Protein 1F1M (pdb70)

Radius of gyration: 42.75 Å; Cα contacts (8 Å, |Δi|>4): 1149; chains: 4; bounding box: 62×92×119 Å

Organism: Borreliella burgdorferi (NCBI:txid139)

B-factor: mean 25.23, std 12.48, range [6.66, 61.89]

CATH classification: 1.20.120.240

Sequence (648 aa):
PNLTEISKKITESNAVVLAVKEVETLLTSIDELAKAIGKKIKSDVSLDNEADHNGSLMSGAYLISTLITKKISAIKDSGELKAEIEKAKKCSEEFTAKLKGEHTDLGKEGVTDDNAKKAILKTNNDKTKGADELEKLFESVKNLSKAAKEMLTNSVKELTSPPNLTEISKKITESNAVVLAVKEVETLLTSIDELAKAIGKKIKSDVSLDNEADHNGSLMSGAYLISTLITKKISAIKDSGELKAEIEKAKKCSEEFTAKLKGEHTDLGKEGVTDDNAKKAILKTNNDKTKGADELEKLFESVKNLSKAAKEMLTNSVKELTSPPNLTEISKKITESNAVVLAVKEVETLLTSIDELAKAIGKKIKSDVSLDNEADHNGSLMSGAYLISTLITKKISAIKDSGELKAEIEKAKKCSEEFTAKLKGEHTDLGKEGVTDDNAKKAILKTNNDKTKGADELEKLFESVKNLSKAAKEMLTNSVKELTSPPNLTEISKKITESNAVVLAVKEVETLLTSIDELAKAIGKKIKSDVSLDNEADHNGSLMSGAYLISTLITKKISAIKDSGELKAEIEKAKKCSEEFTAKLKGEHTDLGKEGVTDDNAKKAILKTNNDKTKGADELEKLFESVKNLSKAAKEMLTNSVKELTSP

Structure (mmCIF, N/CA/C/O backbone):
data_1F1M
#
_entry.id   1F1M
#
_cell.length_a   66.323
_cell.length_b   46.252
_cell.length_c   111.784
_cell.angle_alpha   90.00
_cell.angle_beta   99.08
_cell.angle_gamma   90.00
#
_symmetry.space_group_name_H-M   'P 1 21 1'
#
loop_
_entity.id
_entity.type
_entity.pdbx_description
1 polymer 'OUTER SURFACE PROTEIN C'
2 non-polymer 'ZINC ION'
3 water water
#
loop_
_atom_site.group_PDB
_atom_site.id
_atom_site.type_symbol
_atom_site.label_atom_id
_atom_site.label_alt_id
_atom_site.label_comp_id
_atom_site.label_asym_id
_atom_site.label_entity_id
_atom_site.label_seq_id
_atom_site.pdbx_PDB_ins_code
_atom_site.Cartn_x
_atom_site.Cartn_y
_atom_site.Cartn_z
_atom_site.occupancy
_atom_site.B_iso_or_equiv
_atom_site.auth_seq_id
_atom_site.auth_comp_id
_atom_site.auth_asym_id
_atom_site.auth_atom_id
_atom_site.pdbx_PDB_model_num
ATOM 1 N N . PRO A 1 3 ? -1.348 17.918 -26.831 1.00 48.16 40 PRO A N 1
ATOM 2 C CA . PRO A 1 3 ? -0.495 17.900 -25.621 1.00 47.91 40 PRO A CA 1
ATOM 3 C C . PRO A 1 3 ? 0.966 18.177 -25.964 1.00 47.41 40 PRO A C 1
ATOM 4 O O . PRO A 1 3 ? 1.550 17.506 -26.814 1.00 47.41 40 PRO A O 1
ATOM 8 N N . ASN A 1 4 ? 1.553 19.169 -25.301 1.00 47.45 41 ASN A N 1
ATOM 9 C CA . ASN A 1 4 ? 2.945 19.522 -25.548 1.00 47.20 41 ASN A CA 1
ATOM 10 C C . ASN A 1 4 ? 3.865 18.425 -25.030 1.00 47.04 41 ASN A C 1
ATOM 11 O O . ASN A 1 4 ? 4.093 18.308 -23.826 1.00 46.78 41 ASN A O 1
ATOM 16 N N . LEU A 1 5 ? 4.390 17.625 -25.951 1.00 46.15 42 LEU A N 1
ATOM 17 C CA . LEU A 1 5 ? 5.278 16.522 -25.607 1.00 46.31 42 LEU A CA 1
ATOM 18 C C . LEU A 1 5 ? 6.549 16.976 -24.895 1.00 46.13 42 LEU A C 1
ATOM 19 O O . LEU A 1 5 ? 7.152 16.209 -24.145 1.00 44.96 42 LEU A O 1
ATOM 24 N N . THR A 1 6 ? 6.956 18.219 -25.130 1.00 46.44 43 THR A N 1
ATOM 25 C CA . THR A 1 6 ? 8.161 18.754 -24.502 1.00 47.59 43 THR A CA 1
ATOM 26 C C . THR A 1 6 ? 7.969 18.947 -22.999 1.00 47.03 43 THR A C 1
ATOM 27 O O . THR A 1 6 ? 8.803 18.523 -22.199 1.00 47.47 43 THR A O 1
ATOM 31 N N . GLU A 1 7 ? 6.866 19.581 -22.619 1.00 45.84 44 GLU A N 1
ATOM 32 C CA . GLU A 1 7 ? 6.585 19.829 -21.211 1.00 44.56 44 GLU A CA 1
ATOM 33 C C . GLU A 1 7 ? 6.268 18.541 -20.458 1.00 42.22 44 GLU A C 1
ATOM 34 O O . GLU A 1 7 ? 6.639 18.391 -19.294 1.00 42.34 44 GLU A O 1
ATOM 40 N N . ILE A 1 8 ? 5.581 17.615 -21.119 1.00 39.23 45 ILE A N 1
ATOM 41 C CA . ILE A 1 8 ? 5.216 16.354 -20.487 1.00 37.04 45 ILE A CA 1
ATOM 42 C C . ILE A 1 8 ? 6.430 15.453 -20.276 1.00 36.49 45 ILE A C 1
ATOM 43 O O . ILE A 1 8 ? 6.594 14.866 -19.206 1.00 35.44 45 ILE A O 1
ATOM 48 N N . SER A 1 9 ? 7.281 15.344 -21.292 1.00 35.89 46 SER A N 1
ATOM 49 C CA . SER A 1 9 ? 8.470 14.509 -21.173 1.00 36.49 46 SER A CA 1
ATOM 50 C C . SER A 1 9 ? 9.339 15.027 -20.031 1.00 36.46 46 SER A C 1
ATOM 51 O O . SER A 1 9 ? 9.910 14.246 -19.271 1.00 35.76 46 SER A O 1
ATOM 54 N N . LYS A 1 10 ? 9.425 16.348 -19.908 1.00 36.50 47 LYS A N 1
ATOM 55 C CA . LYS A 1 10 ? 10.213 16.974 -18.852 1.00 37.12 47 LYS A CA 1
ATOM 56 C C . LYS A 1 10 ? 9.646 16.626 -17.478 1.00 36.26 47 LYS A C 1
ATOM 57 O O . LYS A 1 10 ? 10.387 16.267 -16.563 1.00 35.18 47 LYS A O 1
ATOM 63 N N . LYS A 1 11 ? 8.329 16.737 -17.335 1.00 34.97 48 LYS A N 1
ATOM 64 C CA . LYS A 1 11 ? 7.686 16.431 -16.065 1.00 35.05 48 LYS A CA 1
ATOM 65 C C . LYS A 1 11 ? 7.838 14.957 -15.706 1.00 33.01 48 LYS A C 1
ATOM 66 O O . LYS A 1 11 ? 8.041 14.614 -14.542 1.00 32.03 48 LYS A O 1
ATOM 72 N N . ILE A 1 12 ? 7.742 14.090 -16.707 1.00 31.23 49 ILE A N 1
ATOM 73 C CA . ILE A 1 12 ? 7.882 12.657 -16.481 1.00 30.24 49 ILE A CA 1
ATOM 74 C C . ILE A 1 12 ? 9.274 12.354 -15.931 1.00 30.48 49 ILE A C 1
ATOM 75 O O . ILE A 1 12 ? 9.419 11.646 -14.931 1.00 30.76 49 ILE A O 1
ATOM 80 N N . THR A 1 13 ? 10.294 12.902 -16.586 1.00 29.80 50 THR A N 1
ATOM 81 C CA . THR A 1 13 ? 11.679 12.707 -16.167 1.00 28.75 50 THR A CA 1
ATOM 82 C C . THR A 1 13 ? 11.884 13.197 -14.738 1.00 28.44 50 THR A C 1
ATOM 83 O O . THR A 1 13 ? 12.468 12.497 -13.910 1.00 27.80 50 THR A O 1
ATOM 87 N N . GLU A 1 14 ? 11.401 14.404 -14.458 1.00 27.04 51 GLU A N 1
ATOM 88 C CA . GLU A 1 14 ? 11.530 14.991 -13.132 1.00 28.03 51 GLU A CA 1
ATOM 89 C C . GLU A 1 14 ? 10.770 14.182 -12.084 1.00 25.26 51 GLU A C 1
ATOM 90 O O . GLU A 1 14 ? 11.306 13.881 -11.018 1.00 25.02 51 GLU A O 1
ATOM 96 N N . SER A 1 15 ? 9.527 13.826 -12.390 1.00 23.72 52 SER A N 1
ATOM 97 C CA . SER A 1 15 ? 8.710 13.058 -11.458 1.00 24.46 52 SER A CA 1
ATOM 98 C C . SER A 1 15 ? 9.310 11.682 -11.168 1.00 24.05 52 SER A C 1
ATOM 99 O O . SER A 1 15 ? 9.276 11.208 -10.031 1.00 23.79 52 SER A O 1
ATOM 102 N N . ASN A 1 16 ? 9.868 11.047 -12.192 1.00 22.29 53 ASN A N 1
ATOM 103 C CA . ASN A 1 16 ? 10.467 9.730 -12.023 1.00 21.92 53 ASN A CA 1
ATOM 104 C C . ASN A 1 16 ? 11.706 9.811 -11.130 1.00 20.06 53 ASN A C 1
ATOM 105 O O . ASN A 1 16 ? 11.989 8.895 -10.357 1.00 21.00 53 ASN A O 1
ATOM 110 N N . ALA A 1 17 ? 12.443 10.909 -11.239 1.00 18.94 54 ALA A N 1
ATOM 111 C CA . ALA A 1 17 ? 13.632 11.106 -10.422 1.00 18.27 54 ALA A CA 1
ATOM 112 C C . ALA A 1 17 ? 13.215 11.226 -8.960 1.00 18.72 54 ALA A C 1
ATOM 113 O O . ALA A 1 17 ? 13.913 10.750 -8.067 1.00 15.87 54 ALA A O 1
ATOM 115 N N . VAL A 1 18 ? 12.076 11.870 -8.722 1.00 17.68 55 VAL A N 1
ATOM 116 C CA . VAL A 1 18 ? 11.562 12.035 -7.369 1.00 17.46 55 VAL A CA 1
ATOM 117 C C . VAL A 1 18 ? 11.133 10.688 -6.794 1.00 15.60 55 VAL A C 1
ATOM 118 O O . VAL A 1 18 ? 11.441 10.366 -5.648 1.00 13.63 55 VAL A O 1
ATOM 122 N N . VAL A 1 19 ? 10.422 9.900 -7.596 1.00 14.13 56 VAL A N 1
ATOM 123 C CA . VAL A 1 19 ? 9.964 8.590 -7.157 1.00 15.12 56 VAL A CA 1
ATOM 124 C C . VAL A 1 19 ? 11.146 7.682 -6.808 1.00 15.59 56 VAL A C 1
ATOM 125 O O . VAL A 1 19 ? 11.076 6.902 -5.857 1.00 14.93 56 VAL A O 1
ATOM 129 N N . LEU A 1 20 ? 12.222 7.782 -7.585 1.00 14.63 57 LEU A N 1
ATOM 130 C CA . LEU A 1 20 ? 13.418 6.975 -7.350 1.00 16.63 57 LEU A CA 1
ATOM 131 C C . LEU A 1 20 ? 14.133 7.419 -6.079 1.00 15.78 57 LEU A C 1
ATOM 132 O O . LEU A 1 20 ? 14.695 6.598 -5.351 1.00 15.93 57 LEU A O 1
ATOM 137 N N . ALA A 1 21 ? 14.105 8.721 -5.817 1.00 13.31 58 ALA A N 1
ATOM 138 C CA . ALA A 1 21 ? 14.742 9.267 -4.629 1.00 14.10 58 ALA A CA 1
ATOM 139 C C . ALA A 1 21 ? 13.986 8.807 -3.385 1.00 12.93 58 ALA A C 1
ATOM 140 O O . ALA A 1 21 ? 14.598 8.465 -2.376 1.00 14.17 58 ALA A O 1
ATOM 142 N N . VAL A 1 22 ? 12.657 8.785 -3.463 1.00 13.69 59 VAL A N 1
ATOM 143 C CA . VAL A 1 22 ? 11.832 8.337 -2.340 1.00 13.85 59 VAL A CA 1
ATOM 144 C C . VAL A 1 22 ? 11.994 6.826 -2.146 1.00 13.80 59 VAL A C 1
ATOM 145 O O . VAL A 1 22 ? 11.923 6.324 -1.022 1.00 15.33 59 VAL A O 1
ATOM 149 N N . LYS A 1 23 ? 12.211 6.105 -3.241 1.00 12.66 60 LYS A N 1
ATOM 150 C CA . LYS A 1 23 ? 12.388 4.656 -3.179 1.00 14.12 60 LYS A CA 1
ATOM 151 C C . LYS A 1 23 ? 13.647 4.298 -2.385 1.00 12.41 60 LYS A C 1
ATOM 152 O O . LYS A 1 23 ? 13.693 3.272 -1.714 1.00 11.34 60 LYS A O 1
ATOM 158 N N . GLU A 1 24 ? 14.672 5.142 -2.477 1.00 12.86 61 GLU A N 1
ATOM 159 C CA . GLU A 1 24 ? 15.917 4.911 -1.752 1.00 12.85 61 GLU A CA 1
ATOM 160 C C . GLU A 1 24 ? 15.641 4.994 -0.266 1.00 12.71 61 GLU A C 1
ATOM 161 O O . GLU A 1 24 ? 16.155 4.198 0.524 1.00 12.00 61 GLU A O 1
ATOM 167 N N . VAL A 1 25 ? 14.837 5.983 0.109 1.00 11.26 62 VAL A N 1
ATOM 168 C CA . VAL A 1 25 ? 14.464 6.175 1.501 1.00 12.28 62 VAL A CA 1
ATOM 169 C C . VAL A 1 25 ? 13.647 4.978 1.969 1.00 10.66 62 VAL A C 1
ATOM 170 O O . VAL A 1 25 ? 13.919 4.405 3.017 1.00 11.17 62 VAL A O 1
ATOM 174 N N . GLU A 1 26 ? 12.649 4.600 1.178 1.00 12.10 63 GLU A N 1
ATOM 175 C CA . GLU A 1 26 ? 11.787 3.476 1.517 1.00 11.96 63 GLU A CA 1
ATOM 176 C C . GLU A 1 26 ? 12.558 2.169 1.683 1.00 11.57 63 GLU A C 1
ATOM 177 O O . GLU A 1 26 ? 12.275 1.374 2.579 1.00 11.88 63 GLU A O 1
ATOM 183 N N . THR A 1 27 ? 13.534 1.951 0.812 1.00 8.57 64 THR A N 1
ATOM 184 C CA . THR A 1 27 ? 14.317 0.731 0.853 1.00 8.40 64 THR A CA 1
ATOM 185 C C . THR A 1 27 ? 15.254 0.717 2.049 1.00 8.88 64 THR A C 1
ATOM 186 O O . THR A 1 27 ? 15.530 -0.344 2.611 1.00 7.54 64 THR A O 1
ATOM 190 N N . LEU A 1 28 ? 15.756 1.887 2.438 1.00 8.94 65 LEU A N 1
ATOM 191 C CA . LEU A 1 28 ? 16.636 1.938 3.602 1.00 10.58 65 LEU A CA 1
ATOM 192 C C . LEU A 1 28 ? 15.852 1.547 4.848 1.00 11.96 65 LEU A C 1
ATOM 193 O O . LEU A 1 28 ? 16.398 0.930 5.759 1.00 11.34 65 LEU A O 1
ATOM 198 N N . LEU A 1 29 ? 14.570 1.908 4.890 1.00 12.89 66 LEU A N 1
ATOM 199 C CA . LEU A 1 29 ? 13.723 1.541 6.022 1.00 13.72 66 LEU A CA 1
ATOM 200 C C . LEU A 1 29 ? 13.542 0.026 6.000 1.00 15.03 66 LEU A C 1
ATOM 201 O O . LEU A 1 29 ? 13.512 -0.630 7.040 1.00 15.44 66 LEU A O 1
ATOM 206 N N . THR A 1 30 ? 13.428 -0.522 4.796 1.00 14.13 67 THR A N 1
ATOM 207 C CA . THR A 1 30 ? 13.270 -1.954 4.616 1.00 13.75 67 THR A CA 1
ATOM 208 C C . THR A 1 30 ? 14.513 -2.690 5.115 1.00 13.71 67 THR A C 1
ATOM 209 O O . THR A 1 30 ? 14.408 -3.777 5.685 1.00 13.21 67 THR A O 1
ATOM 213 N N . SER A 1 31 ? 15.689 -2.100 4.906 1.00 9.79 68 SER A N 1
ATOM 214 C CA . SER A 1 31 ? 16.927 -2.744 5.345 1.00 11.76 68 SER A CA 1
ATOM 215 C C . SER A 1 31 ? 17.010 -2.817 6.868 1.00 11.83 68 SER A C 1
ATOM 216 O O . SER A 1 31 ? 17.597 -3.747 7.417 1.00 9.16 68 SER A O 1
ATOM 219 N N . ILE A 1 32 ? 16.431 -1.832 7.548 1.00 10.86 69 ILE A N 1
ATOM 220 C CA . ILE A 1 32 ? 16.448 -1.825 9.001 1.00 11.98 69 ILE A CA 1
ATOM 221 C C . ILE A 1 32 ? 15.526 -2.935 9.498 1.00 12.00 69 ILE A C 1
ATOM 222 O O . ILE A 1 32 ? 15.832 -3.604 10.484 1.00 11.42 69 ILE A O 1
ATOM 227 N N . ASP A 1 33 ? 14.408 -3.143 8.808 1.00 13.56 70 ASP A N 1
ATOM 228 C CA . ASP A 1 33 ? 13.475 -4.202 9.198 1.00 15.93 70 ASP A CA 1
ATOM 229 C C . ASP A 1 33 ? 14.150 -5.563 9.079 1.00 17.44 70 ASP A C 1
ATOM 230 O O . ASP A 1 33 ? 13.835 -6.495 9.825 1.00 16.16 70 ASP A O 1
ATOM 235 N N . GLU A 1 34 ? 15.074 -5.673 8.131 1.00 17.01 71 GLU A N 1
ATOM 236 C CA . GLU A 1 34 ? 15.799 -6.913 7.917 1.00 18.65 71 GLU A CA 1
ATOM 237 C C . GLU A 1 34 ? 16.815 -7.080 9.046 1.00 18.17 71 GLU A C 1
ATOM 238 O O . GLU A 1 34 ? 17.046 -8.193 9.526 1.00 18.76 71 GLU A O 1
ATOM 244 N N . LEU A 1 35 ? 17.420 -5.970 9.471 1.00 15.81 72 LEU A N 1
ATOM 245 C CA . LEU A 1 35 ? 18.389 -6.005 10.562 1.00 13.09 72 LEU A CA 1
ATOM 246 C C . LEU A 1 35 ? 17.704 -6.508 11.820 1.00 12.28 72 LEU A C 1
ATOM 247 O O . LEU A 1 35 ? 18.266 -7.305 12.568 1.00 11.76 72 LEU A O 1
ATOM 252 N N . ALA A 1 36 ? 16.483 -6.026 12.035 1.00 12.79 73 ALA A N 1
ATOM 253 C CA . ALA A 1 36 ? 15.686 -6.383 13.201 1.00 14.76 73 ALA A CA 1
ATOM 254 C C . ALA A 1 36 ? 15.488 -7.895 13.300 1.00 14.59 73 ALA A C 1
ATOM 255 O O . ALA A 1 36 ? 15.417 -8.444 14.398 1.00 13.72 73 ALA A O 1
ATOM 257 N N . LYS A 1 37 ? 15.396 -8.555 12.151 1.00 14.23 74 LYS A N 1
ATOM 258 C CA . LYS A 1 37 ? 15.221 -10.005 12.103 1.00 15.49 74 LYS A CA 1
ATOM 259 C C . LYS A 1 37 ? 16.512 -10.740 12.459 1.00 13.99 74 LYS A C 1
ATOM 260 O O . LYS A 1 37 ? 16.504 -11.953 12.683 1.00 14.07 74 LYS A O 1
ATOM 266 N N . ALA A 1 38 ? 17.624 -10.008 12.508 1.00 12.43 75 ALA A N 1
ATOM 267 C CA . ALA A 1 38 ? 18.912 -10.611 12.848 1.00 13.21 75 ALA A CA 1
ATOM 268 C C . ALA A 1 38 ? 19.225 -10.486 14.343 1.00 14.22 75 ALA A C 1
ATOM 269 O O . ALA A 1 38 ? 20.246 -10.987 14.817 1.00 14.63 75 ALA A O 1
ATOM 271 N N . ILE A 1 39 ? 18.347 -9.820 15.083 1.00 13.83 76 ILE A N 1
ATOM 272 C CA . ILE A 1 39 ? 18.545 -9.644 16.518 1.00 15.12 76 ILE A CA 1
ATOM 273 C C . ILE A 1 39 ? 18.647 -10.995 17.233 1.00 17.16 76 ILE A C 1
ATOM 274 O O . ILE A 1 39 ? 17.781 -11.857 17.079 1.00 17.45 76 ILE A O 1
ATOM 279 N N . GLY A 1 40 ? 19.724 -11.170 17.996 1.00 18.49 77 GLY A N 1
ATOM 280 C CA . GLY A 1 40 ? 19.948 -12.403 18.730 1.00 18.67 77 GLY A CA 1
ATOM 281 C C . GLY A 1 40 ? 20.288 -13.607 17.872 1.00 21.17 77 GLY A C 1
ATOM 282 O O . GLY A 1 40 ? 20.081 -14.745 18.295 1.00 22.66 77 GLY A O 1
ATOM 283 N N . LYS A 1 41 ? 20.824 -13.370 16.679 1.00 19.89 78 LYS A N 1
ATOM 284 C CA . LYS A 1 41 ? 21.165 -14.460 15.767 1.00 18.86 78 LYS A CA 1
ATOM 285 C C . LYS A 1 41 ? 22.622 -14.441 15.334 1.00 18.39 78 LYS A C 1
ATOM 286 O O . LYS A 1 41 ? 23.320 -13.430 15.469 1.00 19.08 78 LYS A O 1
ATOM 292 N N . LYS A 1 42 ? 23.070 -15.569 14.798 1.00 17.48 79 LYS A N 1
ATOM 293 C CA . LYS A 1 42 ? 24.425 -15.710 14.293 1.00 20.31 79 LYS A CA 1
ATOM 294 C C . LYS A 1 42 ? 24.390 -16.614 13.075 1.00 20.62 79 LYS A C 1
ATOM 295 O O . LYS A 1 42 ? 23.577 -17.529 12.990 1.00 21.02 79 LYS A O 1
ATOM 301 N N . ILE A 1 43 ? 25.272 -16.338 12.128 1.00 20.27 80 ILE A N 1
ATOM 302 C CA . ILE A 1 43 ? 25.341 -17.120 10.911 1.00 24.34 80 ILE A CA 1
ATOM 303 C C . ILE A 1 43 ? 25.917 -18.506 11.144 1.00 27.76 80 ILE A C 1
ATOM 304 O O . ILE A 1 43 ? 27.080 -18.646 11.525 1.00 27.66 80 ILE A O 1
ATOM 309 N N . LYS A 1 44 ? 25.111 -19.533 10.933 1.00 30.76 81 LYS A N 1
ATOM 310 C CA . LYS A 1 44 ? 25.601 -20.879 11.070 1.00 32.38 81 LYS A CA 1
ATOM 311 C C . LYS A 1 44 ? 25.832 -21.305 9.625 1.00 33.74 81 LYS A C 1
ATOM 312 O O . LYS A 1 44 ? 25.753 -20.526 8.708 1.00 32.51 81 LYS A O 1
ATOM 318 N N . SER A 1 45 ? 26.122 -22.577 9.437 1.00 34.92 82 SER A N 1
ATOM 319 C CA . SER A 1 45 ? 26.371 -23.144 8.107 1.00 35.51 82 SER A CA 1
ATOM 320 C C . SER A 1 45 ? 25.053 -23.539 7.427 1.00 36.92 82 SER A C 1
ATOM 321 O O . SER A 1 45 ? 24.969 -24.593 6.802 1.00 37.90 82 SER A O 1
ATOM 324 N N . ASP A 1 46 ? 24.034 -22.680 7.525 1.00 35.52 83 ASP A N 1
ATOM 325 C CA . ASP A 1 46 ? 22.720 -22.976 6.950 1.00 33.19 83 ASP A CA 1
ATOM 326 C C . ASP A 1 46 ? 21.973 -21.741 6.429 1.00 32.22 83 ASP A C 1
ATOM 327 O O . ASP A 1 46 ? 22.395 -20.604 6.670 1.00 31.68 83 ASP A O 1
ATOM 332 N N . VAL A 1 47 ? 20.884 -21.960 5.695 1.00 30.47 84 VAL A N 1
ATOM 333 C CA . VAL A 1 47 ? 20.085 -20.844 5.198 1.00 29.35 84 VAL A CA 1
ATOM 334 C C . VAL A 1 47 ? 19.562 -20.074 6.415 1.00 27.41 84 VAL A C 1
ATOM 335 O O . VAL A 1 47 ? 19.558 -18.839 6.441 1.00 27.36 84 VAL A O 1
ATOM 339 N N . SER A 1 48 ? 19.140 -20.821 7.430 1.00 24.92 85 SER A N 1
ATOM 340 C CA . SER A 1 48 ? 18.617 -20.234 8.658 1.00 25.81 85 SER A CA 1
ATOM 341 C C . SER A 1 48 ? 19.733 -19.827 9.620 1.00 24.46 85 SER A C 1
ATOM 342 O O . SER A 1 48 ? 20.818 -20.406 9.607 1.00 24.96 85 SER A O 1
ATOM 345 N N . LEU A 1 49 ? 19.459 -18.827 10.450 1.00 25.65 86 LEU A N 1
ATOM 346 C CA . LEU A 1 49 ? 20.432 -18.341 11.429 1.00 26.48 86 LEU A CA 1
ATOM 347 C C . LEU A 1 49 ? 20.346 -19.143 12.723 1.00 28.04 86 LEU A C 1
ATOM 348 O O . LEU A 1 49 ? 19.359 -19.825 12.970 1.00 28.71 86 LEU A O 1
ATOM 353 N N . ASP A 1 50 ? 21.383 -19.045 13.547 1.00 29.28 87 ASP A N 1
ATOM 354 C CA . ASP A 1 50 ? 21.435 -19.748 14.826 1.00 29.09 87 ASP A CA 1
ATOM 355 C C . ASP A 1 50 ? 21.188 -18.724 15.931 1.00 27.65 87 ASP A C 1
ATOM 356 O O . ASP A 1 50 ? 21.096 -17.532 15.650 1.00 25.32 87 ASP A O 1
ATOM 361 N N . ASN A 1 51 ? 21.088 -19.175 17.179 1.00 27.08 88 ASN A N 1
ATOM 362 C CA . ASN A 1 51 ? 20.866 -18.254 18.289 1.00 28.32 88 ASN A CA 1
ATOM 363 C C . ASN A 1 51 ? 22.147 -17.815 18.991 1.00 27.94 88 ASN A C 1
ATOM 364 O O . ASN A 1 51 ? 23.086 -18.588 19.159 1.00 28.94 88 ASN A O 1
ATOM 369 N N . GLU A 1 52 ? 22.158 -16.549 19.389 1.00 27.36 89 GLU A N 1
ATOM 370 C CA . GLU A 1 52 ? 23.273 -15.919 20.090 1.00 26.79 89 GLU A CA 1
ATOM 371 C C . GLU A 1 52 ? 22.672 -14.647 20.656 1.00 26.11 89 GLU A C 1
ATOM 372 O O . GLU A 1 52 ? 22.742 -13.589 20.033 1.00 24.71 89 GLU A O 1
ATOM 378 N N . ALA A 1 53 ? 22.079 -14.750 21.840 1.00 23.09 90 ALA A N 1
ATOM 379 C CA . ALA A 1 53 ? 21.410 -13.609 22.445 1.00 23.67 90 ALA A CA 1
ATOM 380 C C . ALA A 1 53 ? 22.254 -12.553 23.149 1.00 21.91 90 ALA A C 1
ATOM 381 O O . ALA A 1 53 ? 23.355 -12.812 23.632 1.00 22.73 90 ALA A O 1
ATOM 383 N N . ASP A 1 54 ? 21.693 -11.349 23.166 1.00 21.23 91 ASP A N 1
ATOM 384 C CA . ASP A 1 54 ? 22.242 -10.180 23.843 1.00 20.54 91 ASP A CA 1
ATOM 385 C C . ASP A 1 54 ? 23.611 -9.628 23.448 1.00 17.78 91 ASP A C 1
ATOM 386 O O . ASP A 1 54 ? 24.358 -9.157 24.302 1.00 14.94 91 ASP A O 1
ATOM 391 N N . HIS A 1 55 ? 23.923 -9.659 22.155 1.00 15.69 92 HIS A N 1
ATOM 392 C CA . HIS A 1 55 ? 25.181 -9.122 21.632 1.00 14.24 92 HIS A CA 1
ATOM 393 C C . HIS A 1 55 ? 24.835 -8.350 20.372 1.00 12.71 92 HIS A C 1
ATOM 394 O O . HIS A 1 55 ? 25.509 -8.471 19.359 1.00 13.20 92 HIS A O 1
ATOM 401 N N . ASN A 1 56 ? 23.787 -7.546 20.468 1.00 12.12 93 ASN A N 1
ATOM 402 C CA . ASN A 1 56 ? 23.280 -6.778 19.333 1.00 12.98 93 ASN A CA 1
ATOM 403 C C . ASN A 1 56 ? 23.826 -5.362 19.160 1.00 13.56 93 ASN A C 1
ATOM 404 O O . ASN A 1 56 ? 23.254 -4.565 18.411 1.00 11.23 93 ASN A O 1
ATOM 409 N N . GLY A 1 57 ? 24.926 -5.049 19.835 1.00 12.82 94 GLY A N 1
ATOM 410 C CA . GLY A 1 57 ? 25.499 -3.719 19.726 1.00 11.72 94 GLY A CA 1
ATOM 411 C C . GLY A 1 57 ? 25.952 -3.305 18.331 1.00 13.05 94 GLY A C 1
ATOM 412 O O . GLY A 1 57 ? 25.600 -2.217 17.863 1.00 14.03 94 GLY A O 1
ATOM 413 N N . SER A 1 58 ? 26.742 -4.147 17.667 1.00 12.94 95 SER A N 1
ATOM 414 C CA . SER A 1 58 ? 27.236 -3.827 16.325 1.00 13.83 95 SER A CA 1
ATOM 415 C C . SER A 1 58 ? 26.082 -3.726 15.332 1.00 14.20 95 SER A C 1
ATOM 416 O O . SER A 1 58 ? 26.101 -2.888 14.430 1.00 13.28 95 SER A O 1
ATOM 419 N N . LEU A 1 59 ? 25.085 -4.591 15.499 1.00 13.43 96 LEU A N 1
ATOM 420 C CA . LEU A 1 59 ? 23.902 -4.580 14.645 1.00 13.10 96 LEU A CA 1
ATOM 421 C C . LEU A 1 59 ? 23.179 -3.238 14.833 1.00 12.20 96 LEU A C 1
ATOM 422 O O . LEU A 1 59 ? 22.781 -2.594 13.862 1.00 12.20 96 LEU A O 1
ATOM 427 N N . MET A 1 60 ? 23.019 -2.820 16.085 1.00 11.96 97 MET A N 1
ATOM 428 C CA . MET A 1 60 ? 22.355 -1.552 16.401 1.00 13.84 97 MET A CA 1
ATOM 429 C C . MET A 1 60 ? 23.131 -0.351 15.863 1.00 10.85 97 MET A C 1
ATOM 430 O O . MET A 1 60 ? 22.543 0.651 15.450 1.00 10.98 97 MET A O 1
ATOM 435 N N . SER A 1 61 ? 24.455 -0.447 15.891 1.00 12.27 98 SER A N 1
ATOM 436 C CA . SER A 1 61 ? 25.303 0.621 15.372 1.00 12.27 98 SER A CA 1
ATOM 437 C C . SER A 1 61 ? 25.044 0.742 13.871 1.00 11.56 98 SER A C 1
ATOM 438 O O . SER A 1 61 ? 25.007 1.843 13.318 1.00 10.49 98 SER A O 1
ATOM 441 N N . GLY A 1 62 ? 24.867 -0.404 13.217 1.00 11.15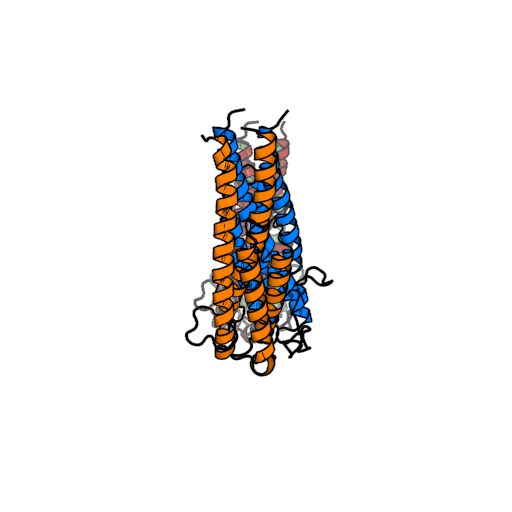 99 GLY A N 1
ATOM 442 C CA . GLY A 1 62 ? 24.589 -0.413 11.790 1.00 9.97 99 GLY A CA 1
ATOM 443 C C . GLY A 1 62 ? 23.263 0.266 11.495 1.00 9.92 99 GLY A C 1
ATOM 444 O O . GLY A 1 62 ? 23.155 1.075 10.571 1.00 10.82 99 GLY A O 1
ATOM 445 N N . ALA A 1 63 ? 22.245 -0.067 12.282 1.00 8.65 100 ALA A N 1
ATOM 446 C CA . ALA A 1 63 ? 20.920 0.522 12.119 1.00 9.39 100 ALA A CA 1
ATOM 447 C C . ALA A 1 63 ? 21.009 2.036 12.320 1.00 10.51 100 ALA A C 1
ATOM 448 O O . ALA A 1 63 ? 20.378 2.819 11.598 1.00 10.00 100 ALA A O 1
ATOM 450 N N . TYR A 1 64 ? 21.787 2.441 13.317 1.00 9.15 101 TYR A N 1
ATOM 451 C CA . TYR A 1 64 ? 21.978 3.858 13.608 1.00 11.30 101 TYR A CA 1
ATOM 452 C C . TYR A 1 64 ? 22.571 4.597 12.404 1.00 10.82 101 TYR A C 1
ATOM 453 O O . TYR A 1 64 ? 22.097 5.674 12.041 1.00 11.21 101 TYR A O 1
ATOM 462 N N . LEU A 1 65 ? 23.608 4.034 11.785 1.00 8.99 102 LEU A N 1
ATOM 463 C CA . LEU A 1 65 ? 24.210 4.696 10.630 1.00 9.53 102 LEU A CA 1
ATOM 464 C C . LEU A 1 65 ? 23.218 4.800 9.475 1.00 9.96 102 LEU A C 1
ATOM 465 O O . LEU A 1 65 ? 23.188 5.802 8.758 1.00 10.00 102 LEU A O 1
ATOM 470 N N . ILE A 1 66 ? 22.398 3.770 9.297 1.00 8.82 103 ILE A N 1
ATOM 471 C CA . ILE A 1 66 ? 21.413 3.799 8.234 1.00 8.12 103 ILE A CA 1
ATOM 472 C C . ILE A 1 66 ? 20.373 4.884 8.523 1.00 8.39 103 ILE A C 1
ATOM 473 O O . ILE A 1 66 ? 19.877 5.530 7.604 1.00 9.06 103 ILE A O 1
ATOM 478 N N . SER A 1 67 ? 20.068 5.107 9.801 1.00 9.97 104 SER A N 1
ATOM 479 C CA . SER A 1 67 ? 19.092 6.127 10.163 1.00 9.54 104 SER A CA 1
ATOM 480 C C . SER A 1 67 ? 19.624 7.512 9.788 1.00 11.20 104 SER A C 1
ATOM 481 O O . SER A 1 67 ? 18.866 8.381 9.362 1.00 9.10 104 SER A O 1
ATOM 484 N N . THR A 1 68 ? 20.929 7.716 9.935 1.00 12.38 105 THR A N 1
ATOM 485 C CA . THR A 1 68 ? 21.505 9.003 9.576 1.00 13.96 105 THR A CA 1
ATOM 48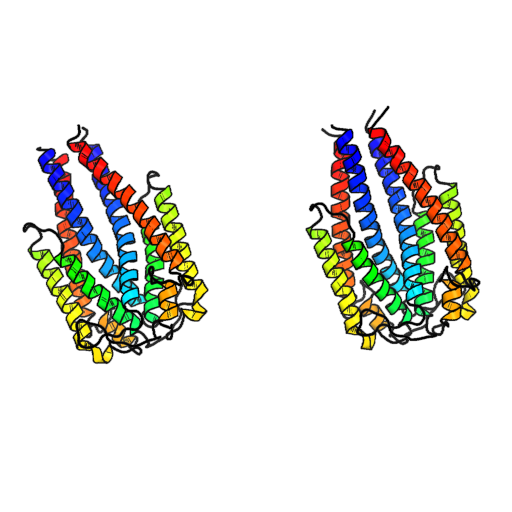6 C C . THR A 1 68 ? 21.513 9.154 8.055 1.00 14.31 105 THR A C 1
ATOM 487 O O . THR A 1 68 ? 21.301 10.249 7.540 1.00 12.29 105 THR A O 1
ATOM 491 N N . LEU A 1 69 ? 21.751 8.055 7.341 1.00 13.62 106 LEU A N 1
ATOM 492 C CA . LEU A 1 69 ? 21.757 8.091 5.883 1.00 12.50 106 LEU A CA 1
ATOM 493 C C . LEU A 1 69 ? 20.352 8.425 5.369 1.00 13.00 106 LEU A C 1
ATOM 494 O O . LEU A 1 69 ? 20.193 9.172 4.406 1.00 12.91 106 LEU A O 1
ATOM 499 N N . ILE A 1 70 ? 19.337 7.871 6.026 1.00 12.65 107 ILE A N 1
ATOM 500 C CA . ILE A 1 70 ? 17.949 8.122 5.650 1.00 14.01 107 ILE A CA 1
ATOM 501 C C . ILE A 1 70 ? 17.609 9.612 5.636 1.00 11.79 107 ILE A C 1
ATOM 502 O O . ILE A 1 70 ? 16.950 10.097 4.708 1.00 12.72 107 ILE A O 1
ATOM 507 N N . THR A 1 71 ? 18.049 10.339 6.660 1.00 11.59 108 THR A N 1
ATOM 508 C CA . THR A 1 71 ? 17.776 11.773 6.742 1.00 10.39 108 THR A CA 1
ATOM 509 C C . THR A 1 71 ? 18.431 12.483 5.562 1.00 12.88 108 THR A C 1
ATOM 510 O O . THR A 1 71 ? 17.832 13.359 4.927 1.00 12.09 108 THR A O 1
ATOM 514 N N . LYS A 1 72 ? 19.668 12.096 5.274 1.00 12.27 109 LYS A N 1
ATOM 515 C CA . LYS A 1 72 ? 20.411 12.677 4.165 1.00 14.72 109 LYS A CA 1
ATOM 516 C C . LYS A 1 72 ? 19.740 12.405 2.823 1.00 15.16 109 LYS A C 1
ATOM 517 O O . LYS A 1 72 ? 19.755 13.258 1.940 1.00 16.88 109 LYS A O 1
ATOM 523 N N . LYS A 1 73 ? 19.161 11.217 2.666 1.00 15.07 110 LYS A N 1
ATOM 524 C CA . LYS A 1 73 ? 18.478 10.870 1.424 1.00 15.64 110 LYS A CA 1
ATOM 525 C C . LYS A 1 73 ? 17.171 11.656 1.279 1.00 17.12 110 LYS A C 1
ATOM 526 O O . LYS A 1 73 ? 16.799 12.054 0.175 1.00 16.56 110 LYS A O 1
ATOM 532 N N . ILE A 1 74 ? 16.476 11.883 2.392 1.00 16.82 111 ILE A N 1
ATOM 533 C CA . ILE A 1 74 ? 15.227 12.639 2.355 1.00 18.52 111 ILE A CA 1
ATOM 534 C C . ILE A 1 74 ? 15.520 14.067 1.902 1.00 20.75 111 ILE A C 1
ATOM 535 O O . ILE A 1 74 ? 14.748 14.661 1.149 1.00 20.97 111 ILE A O 1
ATOM 540 N N . SER A 1 75 ? 16.651 14.604 2.345 1.00 22.96 112 SER A N 1
ATOM 541 C CA . SER A 1 75 ? 17.051 15.959 1.974 1.00 27.53 112 SER A CA 1
ATOM 542 C C . SER A 1 75 ? 17.538 16.021 0.525 1.00 29.82 112 SER A C 1
ATOM 543 O O . SER A 1 75 ? 17.669 17.104 -0.046 1.00 30.08 112 SER A O 1
ATOM 546 N N . ALA A 1 76 ? 17.806 14.858 -0.064 1.00 31.90 113 ALA A N 1
ATOM 547 C CA . ALA A 1 76 ? 18.289 14.793 -1.441 1.00 34.12 113 ALA A CA 1
ATOM 548 C C . ALA A 1 76 ? 17.161 14.839 -2.465 1.00 35.57 113 ALA A C 1
ATOM 549 O O . ALA A 1 76 ? 17.407 15.008 -3.657 1.00 35.36 113 ALA A O 1
ATOM 551 N N . ILE A 1 77 ? 15.926 14.684 -2.001 1.00 37.66 114 ILE A N 1
ATOM 552 C CA . ILE A 1 77 ? 14.772 14.718 -2.893 1.00 39.61 114 ILE A CA 1
ATOM 553 C C . ILE A 1 77 ? 14.579 16.129 -3.448 1.00 40.69 114 ILE A C 1
ATOM 554 O O . ILE A 1 77 ? 14.476 17.090 -2.686 1.00 39.16 114 ILE A O 1
ATOM 559 N N . LYS A 1 78 ? 14.534 16.253 -4.773 1.00 42.37 115 LYS A N 1
ATOM 560 C CA . LYS A 1 78 ? 14.346 17.559 -5.396 1.00 45.13 115 LYS A CA 1
ATOM 561 C C . LYS A 1 78 ? 12.977 18.129 -5.059 1.00 46.75 115 LYS A C 1
ATOM 562 O O . LYS A 1 78 ? 11.946 17.493 -5.290 1.00 46.10 115 LYS A O 1
ATOM 568 N N . ASP A 1 79 ? 12.986 19.342 -4.516 1.00 48.94 116 ASP A N 1
ATOM 569 C CA . ASP A 1 79 ? 11.772 20.033 -4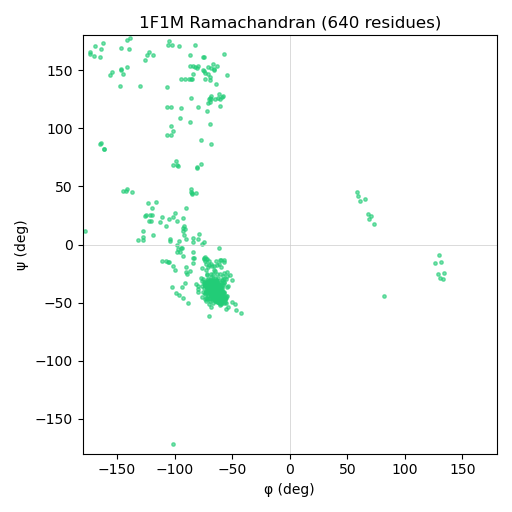.101 1.00 51.36 116 ASP A CA 1
ATOM 570 C C . ASP A 1 79 ? 11.047 20.749 -5.236 1.00 52.40 116 ASP A C 1
ATOM 571 O O . ASP A 1 79 ? 11.557 20.864 -6.353 1.00 53.44 116 ASP A O 1
ATOM 576 N N . SER A 1 80 ? 9.850 21.232 -4.924 1.00 52.48 117 SER A N 1
ATOM 577 C CA . SER A 1 80 ? 9.015 21.955 -5.875 1.00 52.49 117 SER A CA 1
ATOM 578 C C . SER A 1 80 ? 7.745 22.399 -5.160 1.00 52.10 117 SER A C 1
ATOM 579 O O . SER A 1 80 ? 6.783 22.841 -5.789 1.00 53.42 117 SER A O 1
ATOM 582 N N . GLY A 1 81 ? 7.754 22.271 -3.838 1.00 50.61 118 GLY A N 1
ATOM 583 C CA . GLY A 1 81 ? 6.609 22.668 -3.042 1.00 48.91 118 GLY A CA 1
ATOM 584 C C . GLY A 1 81 ? 5.499 21.637 -2.981 1.00 47.84 118 GLY A C 1
ATOM 585 O O . GLY A 1 81 ? 4.958 21.367 -1.910 1.00 48.56 118 GLY A O 1
ATOM 586 N N . GLU A 1 82 ? 5.161 21.053 -4.125 1.00 46.15 119 GLU A N 1
ATOM 587 C CA . GLU A 1 82 ? 4.095 20.060 -4.188 1.00 44.88 119 GLU A CA 1
ATOM 588 C C . GLU A 1 82 ? 4.221 18.911 -3.184 1.00 42.14 119 GLU A C 1
ATOM 589 O O . GLU A 1 82 ? 3.219 18.310 -2.796 1.00 41.89 119 GLU A O 1
ATOM 595 N N . LEU A 1 83 ? 5.445 18.614 -2.758 1.00 39.12 120 LEU A N 1
ATOM 596 C CA . LEU A 1 83 ? 5.680 17.541 -1.795 1.00 35.89 120 LEU A CA 1
ATOM 597 C C . LEU A 1 83 ? 6.314 18.080 -0.518 1.00 35.00 120 LEU A C 1
ATOM 598 O O . LEU A 1 83 ? 6.713 17.313 0.361 1.00 33.59 120 LEU A O 1
ATOM 603 N N . LYS A 1 84 ? 6.396 19.402 -0.418 1.00 33.51 121 LYS A N 1
ATOM 604 C CA . LYS A 1 84 ? 7.001 20.054 0.738 1.00 32.89 121 LYS A CA 1
ATOM 605 C C . LYS A 1 84 ? 6.509 19.510 2.077 1.00 31.64 121 LYS A C 1
ATOM 606 O O . LYS A 1 84 ? 7.313 19.157 2.937 1.00 31.67 121 LYS A O 1
ATOM 612 N N . ALA A 1 85 ? 5.193 19.437 2.245 1.00 30.52 122 ALA A N 1
ATOM 613 C CA . ALA A 1 85 ? 4.600 18.941 3.485 1.00 30.76 122 ALA A CA 1
ATOM 614 C C . ALA A 1 85 ? 5.045 17.515 3.815 1.00 30.41 122 ALA A C 1
ATOM 615 O O . ALA A 1 85 ? 5.463 17.233 4.940 1.00 28.87 122 ALA A O 1
ATOM 617 N N . GLU A 1 86 ? 4.946 16.624 2.833 1.00 29.17 123 GLU A N 1
ATOM 618 C CA . GLU A 1 86 ? 5.323 15.224 3.019 1.00 28.57 123 GLU A CA 1
ATOM 619 C C . GLU A 1 86 ? 6.808 15.059 3.324 1.00 27.33 123 GLU A C 1
ATOM 620 O O . GLU A 1 86 ? 7.189 14.292 4.213 1.00 26.75 123 GLU A O 1
ATOM 626 N N . ILE A 1 87 ? 7.643 15.778 2.582 1.00 25.99 124 ILE A N 1
ATOM 627 C CA . ILE A 1 87 ? 9.085 15.707 2.774 1.00 25.75 124 ILE A CA 1
ATOM 628 C C . ILE A 1 87 ? 9.500 16.192 4.161 1.00 25.91 124 ILE A C 1
ATOM 629 O O . ILE A 1 87 ? 10.330 15.568 4.820 1.00 24.00 124 ILE A O 1
ATOM 634 N N . GLU A 1 88 ? 8.915 17.302 4.605 1.00 26.72 125 GLU A N 1
ATOM 635 C CA . GLU A 1 88 ? 9.247 17.865 5.910 1.00 27.74 125 GLU A CA 1
ATOM 636 C C . GLU A 1 88 ? 8.849 16.932 7.053 1.00 25.99 125 GLU A C 1
ATOM 637 O O . GLU A 1 88 ? 9.584 16.790 8.031 1.00 24.72 125 GLU A O 1
ATOM 643 N N . LYS A 1 89 ? 7.692 16.291 6.926 1.00 24.12 126 LYS A N 1
ATOM 644 C CA . LYS A 1 89 ? 7.219 15.372 7.953 1.00 23.44 126 LYS A CA 1
ATOM 645 C C . LYS A 1 89 ? 8.148 14.164 8.039 1.00 20.98 126 LYS A C 1
ATOM 646 O O . LYS A 1 89 ? 8.554 13.755 9.125 1.00 19.99 126 LYS A O 1
ATOM 652 N N . ALA A 1 90 ? 8.488 13.597 6.889 1.00 19.34 127 ALA A N 1
ATOM 653 C CA . ALA A 1 90 ? 9.380 12.445 6.863 1.00 17.28 127 ALA A CA 1
ATOM 654 C C . ALA A 1 90 ? 10.736 12.813 7.468 1.00 16.25 127 ALA A C 1
ATOM 655 O O . ALA A 1 90 ? 11.293 12.065 8.263 1.00 13.75 127 ALA A O 1
ATOM 657 N N . LYS A 1 91 ? 11.255 13.981 7.109 1.00 15.58 128 LYS A N 1
ATOM 658 C CA . LYS A 1 91 ? 12.551 14.403 7.620 1.00 17.17 128 LYS A CA 1
ATOM 659 C C . LYS A 1 91 ? 12.591 14.568 9.138 1.00 18.73 128 LYS A C 1
ATOM 660 O O . LYS A 1 91 ? 13.505 14.064 9.793 1.00 17.28 128 LYS A O 1
ATOM 666 N N . LYS A 1 92 ? 11.610 15.267 9.703 1.00 21.62 129 LYS A N 1
ATOM 667 C CA . LYS A 1 92 ? 11.589 15.465 11.150 1.00 21.28 129 LYS A CA 1
ATOM 668 C C . LYS A 1 92 ? 11.449 14.129 11.870 1.00 19.17 129 LYS A C 1
ATOM 669 O O . LYS A 1 92 ? 12.067 13.910 12.905 1.00 17.69 129 LYS A O 1
ATOM 675 N N . CYS A 1 93 ? 10.644 13.226 11.326 1.00 17.82 130 CYS A N 1
ATOM 676 C CA . CYS A 1 93 ? 10.489 11.931 11.968 1.00 18.95 130 CYS A CA 1
ATOM 677 C C . CYS A 1 93 ? 11.774 11.111 11.877 1.00 17.14 130 CYS A C 1
ATOM 678 O O . CYS A 1 93 ? 12.097 10.349 12.794 1.00 16.79 130 CYS A O 1
ATOM 681 N N . SER A 1 94 ? 12.514 11.268 10.782 1.00 14.68 131 SER A N 1
ATOM 682 C CA . SER A 1 94 ? 13.766 10.536 10.623 1.00 13.93 131 SER A CA 1
ATOM 683 C C . SER A 1 94 ? 14.774 11.061 11.643 1.00 14.03 131 SER A C 1
ATOM 684 O O . SER A 1 94 ? 15.551 10.296 12.216 1.00 11.95 131 SER A O 1
ATOM 687 N N . GLU A 1 95 ? 14.743 12.371 11.880 1.00 14.85 132 GLU A N 1
ATOM 688 C CA . GLU A 1 95 ? 15.640 12.995 12.849 1.00 17.30 132 GLU A CA 1
ATOM 689 C C . GLU A 1 95 ? 15.255 12.572 14.267 1.00 16.66 132 GLU A C 1
ATOM 690 O O . GLU A 1 95 ? 16.120 12.387 15.118 1.00 17.91 132 GLU A O 1
ATOM 696 N N . GLU A 1 96 ? 13.958 12.415 14.517 1.00 17.67 133 GLU A N 1
ATOM 697 C CA . GLU A 1 96 ? 13.492 11.991 15.838 1.00 19.29 133 GLU A CA 1
ATOM 698 C C . GLU A 1 96 ? 13.951 10.566 16.135 1.00 17.78 133 GLU A C 1
ATOM 699 O O . GLU A 1 96 ? 14.363 10.254 17.254 1.00 17.46 133 GLU A O 1
ATOM 705 N N . PHE A 1 97 ? 13.879 9.705 15.124 1.00 16.75 134 PHE A N 1
ATOM 706 C CA . PHE A 1 97 ? 14.296 8.313 15.265 1.00 13.26 134 PHE A CA 1
ATOM 707 C C . PHE A 1 97 ? 15.784 8.240 15.634 1.00 13.79 134 PHE A C 1
ATOM 708 O O . PHE A 1 97 ? 16.169 7.554 16.577 1.00 14.08 134 PHE A O 1
ATOM 716 N N . THR A 1 98 ? 16.623 8.952 14.889 1.00 14.01 135 THR A N 1
ATOM 717 C CA . THR A 1 98 ? 18.055 8.958 15.168 1.00 12.91 135 THR A CA 1
ATOM 718 C C . THR A 1 98 ? 18.323 9.506 16.569 1.00 13.35 135 THR A C 1
ATOM 719 O O . THR A 1 98 ? 19.155 8.970 17.310 1.00 10.33 135 THR A O 1
ATOM 723 N N . ALA A 1 99 ? 17.618 10.574 16.930 1.00 12.86 136 ALA A N 1
ATOM 724 C CA . ALA A 1 99 ? 17.791 11.190 18.242 1.00 15.23 136 ALA A CA 1
ATOM 725 C C . ALA A 1 99 ? 17.395 10.227 19.354 1.00 15.07 136 ALA A C 1
ATOM 726 O O . ALA A 1 99 ? 18.013 10.212 20.413 1.00 17.86 136 ALA A O 1
ATOM 728 N N . LYS A 1 100 ? 16.372 9.416 19.114 1.00 15.21 137 LYS A N 1
ATOM 729 C CA . LYS A 1 100 ? 15.928 8.462 20.122 1.00 16.10 137 LYS A CA 1
ATOM 730 C C . LYS A 1 100 ? 16.983 7.379 20.324 1.00 16.50 137 LYS A C 1
ATOM 731 O O . LYS A 1 100 ? 17.287 7.003 21.455 1.00 17.13 137 LYS A O 1
ATOM 737 N N . LEU A 1 101 ? 17.547 6.879 19.229 1.00 14.96 138 LEU A N 1
ATOM 738 C CA . LEU A 1 101 ? 18.574 5.849 19.323 1.00 13.25 138 LEU A CA 1
ATOM 739 C C . LEU A 1 101 ? 19.781 6.387 20.098 1.00 14.86 138 LEU A C 1
ATOM 740 O O . LEU A 1 101 ? 20.352 5.690 20.940 1.00 13.60 138 LEU A O 1
ATOM 745 N N . LYS A 1 102 ? 20.165 7.630 19.820 1.00 14.91 139 LYS A N 1
ATOM 746 C CA . LYS A 1 102 ? 21.300 8.234 20.512 1.00 18.44 139 LYS A CA 1
ATOM 747 C C . LYS A 1 102 ? 21.018 8.351 21.999 1.00 17.61 139 LYS A C 1
ATOM 748 O O . LYS A 1 102 ? 21.860 8.005 22.830 1.00 18.11 139 LYS A O 1
ATOM 754 N N . GLY A 1 103 ? 19.827 8.845 22.326 1.00 17.63 140 GLY A N 1
ATOM 755 C CA . GLY A 1 103 ? 19.454 9.025 23.720 1.00 18.54 140 GLY A CA 1
ATOM 756 C C . GLY A 1 103 ? 19.375 7.757 24.547 1.00 20.04 140 GLY A C 1
ATOM 757 O O . GLY A 1 103 ? 19.384 7.820 25.775 1.00 20.68 140 GLY A O 1
ATOM 758 N N . GLU A 1 104 ? 19.293 6.610 23.882 1.00 19.50 141 GLU A N 1
ATOM 759 C CA . GLU A 1 104 ? 19.199 5.318 24.560 1.00 20.40 141 GLU A CA 1
ATOM 760 C C . GLU A 1 104 ? 20.511 4.550 24.499 1.00 19.42 141 GLU A C 1
ATOM 761 O O . GLU A 1 104 ? 20.533 3.334 24.655 1.00 20.58 141 GLU A O 1
ATOM 767 N N . HIS A 1 105 ? 21.608 5.262 24.285 1.00 18.79 142 HIS A N 1
ATOM 768 C CA . HIS A 1 105 ? 22.908 4.625 24.167 1.00 19.76 142 HIS A CA 1
ATOM 769 C C . HIS A 1 105 ? 23.344 3.856 25.420 1.00 19.39 142 HIS A C 1
ATOM 770 O O . HIS A 1 105 ? 24.255 3.031 25.359 1.00 18.76 142 HIS A O 1
ATOM 777 N N . THR A 1 106 ? 22.708 4.123 26.556 1.00 20.68 143 THR A N 1
ATOM 778 C CA . THR A 1 106 ? 23.057 3.402 27.779 1.00 22.90 143 THR A CA 1
ATOM 779 C C . THR A 1 106 ? 22.792 1.913 27.566 1.00 20.71 143 THR A C 1
ATOM 780 O O . THR A 1 106 ? 23.587 1.061 27.967 1.00 21.80 143 THR A O 1
ATOM 784 N N . ASP A 1 107 ? 21.674 1.611 26.915 1.00 20.27 144 ASP A N 1
ATOM 785 C CA . ASP A 1 107 ? 21.283 0.230 26.643 1.00 18.02 144 ASP A CA 1
ATOM 786 C C . ASP A 1 107 ? 21.580 -0.214 25.215 1.00 17.05 144 ASP A C 1
ATOM 787 O O . ASP A 1 107 ? 21.621 -1.414 24.931 1.00 15.38 144 ASP A O 1
ATOM 792 N N . LEU A 1 108 ? 21.783 0.746 24.316 1.00 14.32 145 LEU A N 1
ATOM 793 C CA . LEU A 1 108 ? 22.063 0.414 22.920 1.00 14.94 145 LEU A CA 1
ATOM 794 C C . LEU A 1 108 ? 23.513 0.657 22.508 1.00 14.96 145 LEU A C 1
ATOM 795 O O . LEU A 1 108 ? 23.949 0.182 21.456 1.00 15.88 145 LEU A O 1
ATOM 800 N N . GLY A 1 109 ? 24.259 1.387 23.334 1.00 15.46 146 GLY A N 1
ATOM 801 C CA . GLY A 1 109 ? 25.643 1.697 23.003 1.00 16.21 146 GLY A CA 1
ATOM 802 C C . GLY A 1 109 ? 26.717 0.874 23.689 1.00 18.08 146 GLY A C 1
ATOM 803 O O . GLY A 1 109 ? 27.477 1.384 24.511 1.00 18.36 146 GLY A O 1
ATOM 804 N N . LYS A 1 110 ? 26.784 -0.403 23.335 1.00 17.35 147 LYS A N 1
ATOM 805 C CA . LYS A 1 110 ? 27.766 -1.335 23.885 1.00 17.89 147 LYS A CA 1
ATOM 806 C C . LYS A 1 110 ? 27.580 -2.608 23.087 1.00 17.17 147 LYS A C 1
ATOM 807 O O . LYS A 1 110 ? 26.573 -2.753 22.399 1.00 17.82 147 LYS A O 1
ATOM 813 N N . GLU A 1 111 ? 28.530 -3.531 23.172 1.00 16.42 148 GLU A N 1
ATOM 814 C CA . GLU A 1 111 ? 28.409 -4.764 22.412 1.00 15.67 148 GLU A CA 1
ATOM 815 C C . GLU A 1 111 ? 27.295 -5.657 22.948 1.00 16.49 148 GLU A C 1
ATOM 816 O O . GLU A 1 111 ? 26.577 -6.288 22.171 1.00 15.88 148 GLU A O 1
ATOM 822 N N . GLY A 1 112 ? 27.134 -5.671 24.270 1.00 15.10 149 GLY A N 1
ATOM 823 C CA . GLY A 1 112 ? 26.123 -6.508 24.898 1.00 14.90 149 GLY A CA 1
ATOM 824 C C . GLY A 1 112 ? 24.684 -6.014 24.934 1.00 16.35 149 GLY A C 1
ATOM 825 O O . GLY A 1 112 ? 24.025 -6.124 25.965 1.00 14.20 149 GLY A O 1
ATOM 826 N N . VAL A 1 113 ? 24.187 -5.476 23.822 1.00 13.70 150 VAL A N 1
ATOM 827 C CA . VAL A 1 113 ? 22.806 -5.007 23.758 1.00 13.32 150 VAL A CA 1
ATOM 828 C C . VAL A 1 113 ? 21.887 -6.237 23.804 1.00 11.45 150 VAL A C 1
ATOM 829 O O . VAL A 1 113 ? 21.999 -7.128 22.969 1.00 10.08 150 VAL A O 1
ATOM 833 N N . THR A 1 114 ? 20.986 -6.280 24.781 1.00 12.87 151 THR A N 1
ATOM 834 C CA . THR A 1 114 ? 20.083 -7.421 24.923 1.00 15.51 151 THR A CA 1
ATOM 835 C C . THR A 1 114 ? 19.075 -7.501 23.783 1.00 16.31 151 THR A C 1
ATOM 836 O O . THR A 1 114 ? 18.704 -6.485 23.193 1.00 16.78 151 THR A O 1
ATOM 840 N N . ASP A 1 115 ? 18.629 -8.715 23.475 1.00 17.77 152 ASP A N 1
ATOM 841 C CA . ASP A 1 115 ? 17.651 -8.900 22.412 1.00 18.91 152 ASP A CA 1
ATOM 842 C C . ASP A 1 115 ? 16.434 -8.017 22.677 1.00 18.63 152 ASP A C 1
ATOM 843 O O . ASP A 1 115 ? 15.933 -7.348 21.777 1.00 19.05 152 ASP A O 1
ATOM 848 N N . ASP A 1 116 ? 15.969 -8.001 23.922 1.00 20.74 153 ASP A N 1
ATOM 849 C CA . ASP A 1 116 ? 14.802 -7.197 24.279 1.00 21.06 153 ASP A CA 1
ATOM 850 C C . ASP A 1 116 ? 14.941 -5.695 24.029 1.00 19.98 153 ASP A C 1
ATOM 851 O O . ASP A 1 116 ? 14.017 -5.064 23.507 1.00 19.24 153 ASP A O 1
ATOM 856 N N . ASN A 1 117 ? 16.078 -5.113 24.402 1.00 18.35 154 ASN A N 1
ATOM 857 C CA . ASN A 1 117 ? 16.278 -3.679 24.186 1.00 16.34 154 ASN A CA 1
ATOM 858 C C . ASN A 1 117 ? 16.460 -3.362 22.704 1.00 15.16 154 ASN A C 1
ATOM 859 O O . ASN A 1 117 ? 16.031 -2.310 22.236 1.00 16.88 154 ASN A O 1
ATOM 864 N N . ALA A 1 118 ? 17.094 -4.273 21.972 1.00 13.27 155 ALA A N 1
ATOM 865 C CA . ALA A 1 118 ? 17.299 -4.080 20.539 1.00 14.58 155 ALA A CA 1
ATOM 866 C C . ALA A 1 118 ? 15.945 -4.037 19.835 1.00 14.62 155 ALA A C 1
ATOM 867 O O . ALA A 1 118 ? 15.757 -3.282 18.880 1.00 15.01 155 ALA A O 1
ATOM 869 N N . LYS A 1 119 ? 15.002 -4.848 20.313 1.00 16.51 156 LYS A N 1
ATOM 870 C CA . LYS A 1 119 ? 13.666 -4.890 19.726 1.00 15.52 156 LYS A CA 1
ATOM 871 C C . LYS A 1 119 ? 12.872 -3.616 20.009 1.00 14.82 156 LYS A C 1
ATOM 872 O O . LYS A 1 119 ? 12.089 -3.168 19.175 1.00 15.18 156 LYS A O 1
ATOM 878 N N . LYS A 1 120 ? 13.080 -3.026 21.182 1.00 14.28 157 LYS A N 1
ATOM 879 C CA . LYS A 1 120 ? 12.377 -1.796 21.535 1.00 14.27 157 LYS A CA 1
ATOM 880 C C . LYS A 1 120 ? 12.905 -0.645 20.689 1.00 13.69 157 LYS A C 1
ATOM 881 O O . LYS A 1 120 ? 12.301 0.422 20.636 1.00 14.08 157 LYS A O 1
ATOM 887 N N . ALA A 1 121 ? 14.039 -0.863 20.034 1.00 12.80 158 ALA A N 1
ATOM 888 C CA . ALA A 1 121 ? 14.636 0.183 19.217 1.00 12.88 158 ALA A CA 1
ATOM 889 C C . ALA A 1 121 ? 14.355 0.073 17.721 1.00 12.38 158 ALA A C 1
ATOM 890 O O . ALA A 1 121 ? 14.066 1.089 17.083 1.00 13.32 158 ALA A O 1
ATOM 892 N N . ILE A 1 122 ? 14.410 -1.135 17.160 1.00 14.42 159 ILE A N 1
ATOM 893 C CA . ILE A 1 122 ? 14.186 -1.282 15.722 1.00 14.68 159 ILE A CA 1
ATOM 894 C C . ILE A 1 122 ? 13.148 -2.297 15.240 1.00 16.02 159 ILE A C 1
ATOM 895 O O . ILE A 1 122 ? 12.995 -2.485 14.034 1.00 14.58 159 ILE A O 1
ATOM 900 N N . LEU A 1 123 ? 12.436 -2.949 16.154 1.00 16.86 160 LEU A N 1
ATOM 901 C CA . LEU A 1 123 ? 11.411 -3.916 15.759 1.00 17.86 160 LEU A CA 1
ATOM 902 C C . LEU A 1 123 ? 10.024 -3.277 15.871 1.00 19.02 160 LEU A C 1
ATOM 903 O O . LEU A 1 123 ? 9.438 -3.231 16.950 1.00 18.68 160 LEU A O 1
ATOM 908 N N . LYS A 1 124 ? 9.500 -2.797 14.745 1.00 20.55 161 LYS A N 1
ATOM 909 C CA . LYS A 1 124 ? 8.201 -2.127 14.721 1.00 23.33 161 LYS A CA 1
ATOM 910 C C . LYS A 1 124 ? 7.013 -2.928 15.244 1.00 23.69 161 LYS A C 1
ATOM 911 O O . LYS A 1 124 ? 6.020 -2.342 15.672 1.00 25.68 161 LYS A O 1
ATOM 917 N N . THR A 1 125 ? 7.104 -4.253 15.211 1.00 23.99 162 THR A N 1
ATOM 918 C CA . THR A 1 125 ? 6.003 -5.091 15.686 1.00 25.36 162 THR A CA 1
ATOM 919 C C . THR A 1 125 ? 6.141 -5.469 17.158 1.00 25.25 162 THR A C 1
ATOM 920 O O . THR A 1 125 ? 5.380 -6.290 17.677 1.00 24.41 162 THR A O 1
ATOM 924 N N . ASN A 1 126 ? 7.115 -4.867 17.829 1.00 24.32 163 ASN A N 1
ATOM 925 C CA . ASN A 1 126 ? 7.338 -5.142 19.242 1.00 23.81 163 ASN A CA 1
ATOM 926 C C . ASN A 1 126 ? 6.267 -4.428 20.058 1.00 23.40 163 ASN A C 1
ATOM 927 O O . ASN A 1 126 ? 5.762 -3.393 19.640 1.00 22.52 163 ASN A O 1
ATOM 932 N N . ASN A 1 127 ? 5.912 -4.984 21.213 1.00 24.65 164 ASN A N 1
ATOM 933 C CA . ASN A 1 127 ? 4.909 -4.353 22.068 1.00 26.61 164 ASN A CA 1
ATOM 934 C C . ASN A 1 127 ? 5.503 -3.125 22.748 1.00 24.99 164 ASN A C 1
ATOM 935 O O . ASN A 1 127 ? 4.858 -2.083 22.832 1.00 27.58 164 ASN A O 1
ATOM 940 N N . ASP A 1 128 ? 6.737 -3.256 23.225 1.00 24.11 165 ASP A N 1
ATOM 941 C CA . ASP A 1 128 ? 7.444 -2.157 23.879 1.00 24.18 165 ASP A CA 1
ATOM 942 C C . ASP A 1 128 ? 8.303 -1.480 22.810 1.00 22.06 165 ASP A C 1
ATOM 943 O O . ASP A 1 128 ? 9.294 -2.051 22.363 1.00 22.90 165 ASP A O 1
ATOM 948 N N . LYS A 1 129 ? 7.922 -0.271 22.410 1.00 22.12 166 LYS A N 1
ATOM 949 C CA . LYS A 1 129 ? 8.648 0.473 21.377 1.00 23.27 166 LYS A CA 1
ATOM 950 C C . LYS A 1 129 ? 9.243 1.756 21.948 1.00 22.50 166 LYS A C 1
ATOM 951 O O . LYS A 1 129 ? 9.303 2.780 21.260 1.00 23.06 166 LYS A O 1
ATOM 957 N N . THR A 1 130 ? 9.699 1.693 23.193 1.00 20.83 167 THR A N 1
ATOM 958 C CA . THR A 1 130 ? 10.225 2.868 23.882 1.00 21.11 167 THR A CA 1
ATOM 959 C C . THR A 1 130 ? 11.681 3.262 23.670 1.00 19.52 167 THR A C 1
ATOM 960 O O . THR A 1 130 ? 12.142 4.221 24.284 1.00 19.95 167 THR A O 1
ATOM 964 N N . LYS A 1 131 ? 12.408 2.547 22.820 1.00 18.38 168 LYS A N 1
ATOM 965 C CA . LYS A 1 131 ? 13.806 2.896 22.586 1.00 16.94 168 LYS A CA 1
ATOM 966 C C . LYS A 1 131 ? 14.108 3.217 21.126 1.00 17.16 168 LYS A C 1
ATOM 967 O O . LYS A 1 131 ? 15.245 3.081 20.684 1.00 17.02 168 LYS A O 1
ATOM 973 N N . GLY A 1 132 ? 13.085 3.646 20.389 1.00 17.01 169 GLY A N 1
ATOM 974 C CA . GLY A 1 132 ? 13.268 3.999 18.993 1.00 14.75 169 GLY A CA 1
ATOM 975 C C . GLY A 1 132 ? 12.261 3.379 18.042 1.00 15.42 169 GLY A C 1
ATOM 976 O O . GLY A 1 132 ? 11.948 3.958 17.000 1.00 15.42 169 GLY A O 1
ATOM 977 N N . ALA A 1 133 ? 11.740 2.208 18.399 1.00 14.75 170 ALA A N 1
ATOM 978 C CA . ALA A 1 133 ? 10.786 1.514 17.541 1.00 15.41 170 ALA A CA 1
ATOM 979 C C . ALA A 1 133 ? 9.549 2.354 17.247 1.00 17.30 170 ALA A C 1
ATOM 980 O O . ALA A 1 133 ? 8.984 2.283 16.155 1.00 17.08 170 ALA A O 1
ATOM 982 N N . ASP A 1 134 ? 9.131 3.148 18.227 1.00 18.64 171 ASP A N 1
ATOM 983 C CA . ASP A 1 134 ? 7.963 4.004 18.069 1.00 20.26 171 ASP A CA 1
ATOM 984 C C . ASP A 1 134 ? 8.208 5.038 16.971 1.00 18.81 171 ASP A C 1
ATOM 985 O O . ASP A 1 134 ? 7.346 5.277 16.121 1.00 15.87 171 ASP A O 1
ATOM 990 N N . GLU A 1 135 ? 9.387 5.651 17.000 1.00 16.81 172 GLU A N 1
ATOM 991 C CA . GLU A 1 135 ? 9.763 6.646 16.002 1.00 17.23 172 GLU A CA 1
ATOM 992 C C . GLU A 1 135 ? 9.902 5.987 14.629 1.00 15.27 172 GLU A C 1
ATOM 993 O O . GLU A 1 135 ? 9.502 6.557 13.614 1.00 14.93 172 GLU A O 1
ATOM 999 N N . LEU A 1 136 ? 10.474 4.787 14.605 1.00 14.81 173 LEU A N 1
ATOM 1000 C CA . LEU A 1 136 ? 10.669 4.052 13.358 1.00 14.57 173 LEU A CA 1
ATOM 1001 C C . LEU A 1 136 ? 9.335 3.761 12.686 1.00 14.97 173 LEU A C 1
ATOM 1002 O O . LEU A 1 136 ? 9.198 3.895 11.471 1.00 12.81 173 LEU A O 1
ATOM 1007 N N . GLU A 1 137 ? 8.354 3.358 13.487 1.00 18.03 174 GLU A N 1
ATOM 1008 C CA . GLU A 1 137 ? 7.019 3.047 12.989 1.00 19.58 174 GLU A CA 1
ATOM 1009 C C . GLU A 1 137 ? 6.392 4.278 12.347 1.00 18.70 174 GLU A C 1
ATOM 1010 O O . GLU A 1 137 ? 5.826 4.201 11.256 1.00 19.76 174 GLU A O 1
ATOM 1016 N N . LYS A 1 138 ? 6.491 5.412 13.031 1.00 18.53 175 LYS A N 1
ATOM 1017 C CA . LYS A 1 138 ? 5.936 6.661 12.521 1.00 18.37 175 LYS A CA 1
ATOM 1018 C C . LYS A 1 138 ? 6.675 7.088 11.259 1.00 16.83 175 LYS A C 1
ATOM 1019 O O . LYS A 1 138 ? 6.069 7.582 10.309 1.00 14.97 175 LYS A O 1
ATOM 1025 N N . LEU A 1 139 ? 7.989 6.901 11.262 1.00 15.41 176 LEU A N 1
ATOM 1026 C CA . LEU A 1 139 ? 8.810 7.248 10.111 1.00 17.88 176 LEU A CA 1
ATOM 1027 C C . LEU A 1 139 ? 8.362 6.410 8.915 1.00 16.37 176 LEU A C 1
ATOM 1028 O O . LEU A 1 139 ? 8.352 6.880 7.779 1.00 16.73 176 LEU A O 1
ATOM 1033 N N . PHE A 1 140 ? 7.980 5.166 9.177 1.00 18.18 177 PHE A N 1
ATOM 1034 C CA . PHE A 1 140 ? 7.528 4.282 8.109 1.00 19.84 177 PHE A CA 1
ATOM 1035 C C . PHE A 1 140 ? 6.263 4.849 7.458 1.00 21.24 177 PHE A C 1
ATOM 1036 O O . PHE A 1 140 ? 6.137 4.869 6.233 1.00 19.61 177 PHE A O 1
ATOM 1044 N N . GLU A 1 141 ? 5.330 5.317 8.283 1.00 21.31 178 GLU A N 1
ATOM 1045 C CA . GLU A 1 141 ? 4.084 5.881 7.776 1.00 24.29 178 GLU A CA 1
ATOM 1046 C C . GLU A 1 141 ? 4.307 7.167 6.979 1.00 22.97 178 GLU A C 1
ATOM 1047 O O . GLU A 1 141 ? 3.693 7.368 5.930 1.00 23.59 178 GLU A O 1
ATOM 1053 N N . SER A 1 142 ? 5.178 8.041 7.478 1.00 21.54 179 SER A N 1
ATOM 1054 C CA . SER A 1 142 ? 5.457 9.301 6.793 1.00 21.81 179 SER A CA 1
ATOM 1055 C C . SER A 1 142 ? 6.094 9.087 5.430 1.00 20.55 179 SER A C 1
ATOM 1056 O O . SER A 1 142 ? 5.805 9.814 4.479 1.00 18.84 179 SER A O 1
ATOM 1059 N N . VAL A 1 143 ? 6.976 8.100 5.334 1.00 19.45 180 VAL A N 1
ATOM 1060 C CA . VAL A 1 143 ? 7.614 7.819 4.059 1.00 19.98 180 VAL A CA 1
ATOM 1061 C C . VAL A 1 143 ? 6.580 7.155 3.162 1.00 20.76 180 VAL A C 1
ATOM 1062 O O . VAL A 1 143 ? 6.570 7.363 1.954 1.00 20.08 180 VAL A O 1
ATOM 1066 N N . LYS A 1 144 ? 5.696 6.362 3.761 1.00 23.07 181 LYS A N 1
ATOM 1067 C CA . LYS A 1 144 ? 4.657 5.688 2.993 1.00 24.35 181 LYS A CA 1
ATOM 1068 C C . LYS A 1 144 ? 3.731 6.722 2.347 1.00 24.36 181 LYS A C 1
ATOM 1069 O O . LYS A 1 144 ? 3.329 6.571 1.192 1.00 24.64 181 LYS A O 1
ATOM 1075 N N . ASN A 1 145 ? 3.395 7.773 3.090 1.00 24.52 182 ASN A N 1
ATOM 1076 C CA . ASN A 1 145 ? 2.527 8.819 2.560 1.00 25.81 182 ASN A CA 1
ATOM 1077 C C . ASN A 1 145 ? 3.269 9.627 1.501 1.00 25.97 182 ASN A C 1
ATOM 1078 O O . ASN A 1 145 ? 2.678 10.084 0.520 1.00 24.41 182 ASN A O 1
ATOM 1083 N N . LEU A 1 146 ? 4.571 9.801 1.700 1.00 24.35 183 LEU A N 1
ATOM 1084 C CA . LEU A 1 146 ? 5.388 10.542 0.747 1.00 23.75 183 LEU A CA 1
ATOM 1085 C C . LEU A 1 146 ? 5.468 9.786 -0.576 1.00 23.73 183 LEU A C 1
ATOM 1086 O O . LEU A 1 146 ? 5.370 10.393 -1.643 1.00 23.09 183 LEU A O 1
ATOM 1091 N N . SER A 1 147 ? 5.638 8.464 -0.497 1.00 23.59 184 SER A N 1
ATOM 1092 C CA . SER A 1 147 ? 5.730 7.600 -1.680 1.00 25.80 184 SER A CA 1
ATOM 1093 C C . SER A 1 147 ? 4.454 7.626 -2.516 1.00 26.06 184 SER A C 1
ATOM 1094 O O . SER A 1 147 ? 4.513 7.646 -3.743 1.00 24.90 184 SER A O 1
ATOM 1097 N N . LYS A 1 148 ? 3.304 7.604 -1.849 1.00 27.45 185 LYS A N 1
ATOM 1098 C CA . LYS A 1 148 ? 2.019 7.629 -2.544 1.00 28.66 185 LYS A CA 1
ATOM 1099 C C . LYS A 1 148 ? 1.857 8.935 -3.320 1.00 28.06 185 LYS A C 1
ATOM 1100 O O . LYS A 1 148 ? 1.451 8.930 -4.481 1.00 27.98 185 LYS A O 1
ATOM 1106 N N . ALA A 1 149 ? 2.181 10.050 -2.675 1.00 28.04 186 ALA A N 1
ATOM 1107 C CA . ALA A 1 149 ? 2.079 11.362 -3.308 1.00 27.73 186 ALA A CA 1
ATOM 1108 C C . ALA A 1 149 ? 3.035 11.461 -4.496 1.00 28.22 186 ALA A C 1
ATOM 1109 O O . ALA A 1 149 ? 2.683 11.987 -5.556 1.00 26.93 186 ALA A O 1
ATOM 1111 N N . ALA A 1 150 ? 4.249 10.955 -4.311 1.00 27.28 187 ALA A N 1
ATOM 1112 C CA . ALA A 1 150 ? 5.253 10.983 -5.367 1.00 25.18 187 ALA A CA 1
ATOM 1113 C C . ALA A 1 150 ? 4.812 10.132 -6.557 1.00 24.50 187 ALA A C 1
ATOM 1114 O O . ALA A 1 150 ? 4.884 10.575 -7.703 1.00 24.65 187 ALA A O 1
ATOM 1116 N N . LYS A 1 151 ? 4.358 8.912 -6.286 1.00 25.14 188 LYS A N 1
ATOM 1117 C CA . LYS A 1 151 ? 3.913 8.024 -7.356 1.00 28.46 188 LYS A CA 1
ATOM 1118 C C . LYS A 1 151 ? 2.701 8.627 -8.059 1.00 28.28 188 LYS A C 1
ATOM 1119 O O . LYS A 1 151 ? 2.503 8.434 -9.260 1.00 26.81 188 LYS A O 1
ATOM 1125 N N . GLU A 1 152 ? 1.897 9.360 -7.296 1.00 30.08 189 GLU A N 1
ATOM 1126 C CA . GLU A 1 152 ? 0.704 10.007 -7.820 1.00 32.57 189 GLU A CA 1
ATOM 1127 C C . GLU A 1 152 ? 1.083 11.032 -8.885 1.00 31.28 189 GLU A C 1
ATOM 1128 O O . GLU A 1 152 ? 0.454 11.098 -9.941 1.00 31.81 189 GLU A O 1
ATOM 1134 N N . MET A 1 153 ? 2.112 11.828 -8.605 1.00 31.26 190 MET A N 1
ATOM 1135 C CA . MET A 1 153 ? 2.567 12.842 -9.551 1.00 31.06 190 MET A CA 1
ATOM 1136 C C . MET A 1 153 ? 3.113 12.201 -10.818 1.00 29.51 190 MET A C 1
ATOM 1137 O O . MET A 1 153 ? 2.939 12.733 -11.912 1.00 28.27 190 MET A O 1
ATOM 1142 N N . LEU A 1 154 ? 3.785 11.064 -10.664 1.00 27.06 191 LEU A N 1
ATOM 1143 C CA . LEU A 1 154 ? 4.363 10.366 -11.808 1.00 26.63 191 LEU A CA 1
ATOM 1144 C C . LEU A 1 154 ? 3.276 9.801 -12.711 1.00 26.30 191 LEU A C 1
ATOM 1145 O O . LEU A 1 154 ? 3.257 10.067 -13.912 1.00 25.34 191 LEU A O 1
ATOM 1150 N N . THR A 1 155 ? 2.374 9.022 -12.128 1.00 27.00 192 THR A N 1
ATOM 1151 C CA . THR A 1 155 ? 1.281 8.423 -12.884 1.00 29.31 192 THR A CA 1
ATOM 1152 C C . THR A 1 155 ? 0.445 9.491 -13.594 1.00 29.72 192 THR A C 1
ATOM 1153 O O . THR A 1 155 ? 0.058 9.313 -14.750 1.00 29.54 192 THR A O 1
ATOM 1157 N N . ASN A 1 156 ? 0.170 10.598 -12.908 1.00 29.39 193 ASN A N 1
ATOM 1158 C CA . ASN A 1 156 ? -0.618 11.673 -13.508 1.00 30.36 193 ASN A CA 1
ATOM 1159 C C . ASN A 1 156 ? 0.115 12.319 -14.680 1.00 30.97 193 ASN A C 1
ATOM 1160 O O . ASN A 1 156 ? -0.509 12.752 -15.648 1.00 31.91 193 ASN A O 1
ATOM 1165 N N . SER A 1 157 ? 1.438 12.389 -14.585 1.00 30.40 194 SER A N 1
ATOM 1166 C CA . SER A 1 157 ? 2.246 12.978 -15.643 1.00 30.85 194 SER A CA 1
ATOM 1167 C C . SER A 1 157 ? 2.234 12.092 -16.885 1.00 30.04 194 SER A C 1
ATOM 1168 O O . SER A 1 157 ? 2.216 12.587 -18.011 1.00 30.44 194 SER A O 1
ATOM 1171 N N . VAL A 1 158 ? 2.246 10.780 -16.675 1.00 28.59 195 VAL A N 1
ATOM 1172 C CA . VAL A 1 158 ? 2.237 9.841 -17.787 1.00 28.90 195 VAL A CA 1
ATOM 1173 C C . VAL A 1 158 ? 0.885 9.789 -18.503 1.00 29.26 195 VAL A C 1
ATOM 1174 O O . VAL A 1 158 ? 0.830 9.849 -19.729 1.00 28.34 195 VAL A O 1
ATOM 1178 N N . LYS A 1 159 ? -0.202 9.685 -17.746 1.00 31.13 196 LYS A N 1
ATOM 1179 C CA . LYS A 1 159 ? -1.528 9.612 -18.353 1.00 33.59 196 LYS A CA 1
ATOM 1180 C C . LYS A 1 159 ? -1.878 10.846 -19.190 1.00 33.64 196 LYS A C 1
ATOM 1181 O O . LYS A 1 159 ? -2.842 10.829 -19.952 1.00 32.85 196 LYS A O 1
ATOM 1187 N N . GLU A 1 160 ? -1.093 11.910 -19.051 1.00 34.44 197 GLU A N 1
ATOM 1188 C CA . GLU A 1 160 ? -1.322 13.132 -19.819 1.00 37.39 197 GLU A CA 1
ATOM 1189 C C . GLU A 1 160 ? -1.047 12.898 -21.304 1.00 38.12 197 GLU A C 1
ATOM 1190 O O . GLU A 1 160 ? -1.485 13.672 -22.158 1.00 37.48 197 GLU A O 1
ATOM 1196 N N . LEU A 1 161 ? -0.314 11.830 -21.603 1.00 38.72 198 LEU A N 1
ATOM 1197 C CA . LEU A 1 161 ? 0.031 11.490 -22.978 1.00 40.23 198 LEU A CA 1
ATOM 1198 C C . LEU A 1 161 ? -1.165 10.957 -23.754 1.00 41.48 198 LEU A C 1
ATOM 1199 O O . LEU A 1 161 ? -1.337 11.267 -24.929 1.00 42.33 198 LEU A O 1
ATOM 1204 N N . THR A 1 162 ? -1.982 10.145 -23.092 1.00 44.61 199 THR A N 1
ATOM 1205 C CA . THR A 1 162 ? -3.152 9.558 -23.727 1.00 47.32 199 THR A CA 1
ATOM 1206 C C . THR A 1 162 ? -4.444 10.293 -23.392 1.00 49.10 199 THR A C 1
ATOM 1207 O O . THR A 1 162 ? -5.423 10.193 -24.129 1.00 49.35 199 THR A O 1
ATOM 1211 N N . SER A 1 163 ? -4.446 11.031 -22.285 1.00 51.00 200 SER A N 1
ATOM 1212 C CA . SER A 1 163 ? -5.635 11.773 -21.867 1.00 53.07 200 SER A CA 1
ATOM 1213 C C . SER A 1 163 ? -6.113 12.678 -23.002 1.00 54.10 200 SER A C 1
ATOM 1214 O O . SER A 1 163 ? -5.303 13.237 -23.741 1.00 54.96 200 SER A O 1
ATOM 1217 N N . PRO A 1 164 ? -7.439 12.871 -23.126 1.00 54.14 201 PRO A N 1
ATOM 1218 C CA . PRO A 1 164 ? -8.507 12.267 -22.318 1.00 53.97 201 PRO A CA 1
ATOM 1219 C C . PRO A 1 164 ? -8.531 10.739 -22.263 1.00 52.36 201 PRO A C 1
ATOM 1220 O O . PRO A 1 164 ? -9.586 10.196 -21.874 1.00 52.23 201 PRO A O 1
ATOM 1225 N N . PRO B 1 3 ? 4.003 8.324 -33.899 1.00 51.41 40 PRO B N 1
ATOM 1226 C CA . PRO B 1 3 ? 4.318 8.144 -32.463 1.00 50.99 40 PRO B CA 1
ATOM 1227 C C . PRO B 1 3 ? 3.091 7.655 -31.710 1.00 50.47 40 PRO B C 1
ATOM 1228 O O . PRO B 1 3 ? 2.291 8.460 -31.237 1.00 51.23 40 PRO B O 1
ATOM 1232 N N . ASN B 1 4 ? 2.944 6.340 -31.599 1.00 49.43 41 ASN B N 1
ATOM 1233 C CA . ASN B 1 4 ? 1.804 5.770 -30.896 1.00 49.38 41 ASN B CA 1
ATOM 1234 C C . ASN B 1 4 ? 1.921 6.084 -29.405 1.00 48.67 41 ASN B C 1
ATOM 1235 O O . ASN B 1 4 ? 2.463 5.294 -28.635 1.00 48.22 41 ASN B O 1
ATOM 1240 N N . LEU B 1 5 ? 1.413 7.250 -29.012 1.00 47.86 42 LEU B N 1
ATOM 1241 C CA . LEU B 1 5 ? 1.457 7.687 -27.621 1.00 45.96 42 LEU B CA 1
ATOM 1242 C C . LEU B 1 5 ? 0.942 6.649 -26.634 1.00 44.96 42 LEU B C 1
ATOM 1243 O O . LEU B 1 5 ? 1.394 6.596 -25.492 1.00 44.80 42 LEU B O 1
ATOM 1248 N N . THR B 1 6 ? -0.005 5.826 -27.067 1.00 44.26 43 THR B N 1
ATOM 1249 C CA . THR B 1 6 ? -0.551 4.798 -26.192 1.00 44.51 43 THR B CA 1
ATOM 1250 C C . THR B 1 6 ? 0.464 3.663 -26.070 1.00 44.48 43 THR B C 1
ATOM 1251 O O . THR B 1 6 ? 0.532 2.977 -25.048 1.00 43.69 43 THR B O 1
ATOM 1255 N N . GLU B 1 7 ? 1.256 3.483 -27.122 1.00 43.78 44 GLU B N 1
ATOM 1256 C CA . GLU B 1 7 ? 2.282 2.449 -27.158 1.00 44.11 44 GLU B CA 1
ATOM 1257 C C . GLU B 1 7 ? 3.520 2.917 -26.395 1.00 41.85 44 GLU B C 1
ATOM 1258 O O . GLU B 1 7 ? 4.196 2.127 -25.738 1.00 41.24 44 GLU B O 1
ATOM 1264 N N . ILE B 1 8 ? 3.813 4.209 -26.491 1.00 39.79 45 ILE B N 1
ATOM 1265 C CA . ILE B 1 8 ? 4.963 4.777 -25.807 1.00 38.45 45 ILE B CA 1
ATOM 1266 C C . ILE B 1 8 ? 4.678 4.933 -24.313 1.00 37.87 45 ILE B C 1
ATOM 1267 O O . ILE B 1 8 ? 5.571 4.752 -23.484 1.00 37.13 45 ILE B O 1
ATOM 1272 N N . SER B 1 9 ? 3.433 5.259 -23.975 1.00 36.37 46 SER B N 1
ATOM 1273 C CA . SER B 1 9 ? 3.046 5.433 -22.579 1.00 35.80 46 SER B CA 1
ATOM 1274 C C . SER B 1 9 ? 3.117 4.116 -21.810 1.00 35.29 46 SER B C 1
ATOM 1275 O O . SER B 1 9 ? 3.599 4.079 -20.680 1.00 34.49 46 SER B O 1
ATOM 1278 N N . LYS B 1 10 ? 2.628 3.038 -22.417 1.00 34.55 47 LYS B N 1
ATOM 1279 C CA . LYS B 1 10 ? 2.657 1.735 -21.764 1.00 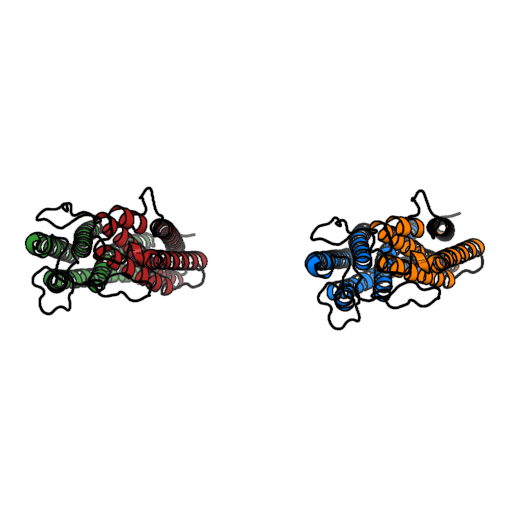35.67 47 LYS B CA 1
ATOM 1280 C C . LYS B 1 10 ? 4.107 1.306 -21.568 1.00 34.55 47 LYS B C 1
ATOM 1281 O O . LYS B 1 10 ? 4.440 0.635 -20.590 1.00 33.27 47 LYS B O 1
ATOM 1287 N N . LYS B 1 11 ? 4.962 1.700 -22.510 1.00 33.74 48 LYS B N 1
ATOM 1288 C CA . LYS B 1 11 ? 6.381 1.369 -22.460 1.00 33.40 48 LYS B CA 1
ATOM 1289 C C . LYS B 1 11 ? 7.073 2.143 -21.343 1.00 31.92 48 LYS B C 1
ATOM 1290 O O . LYS B 1 11 ? 7.922 1.602 -20.631 1.00 32.03 48 LYS B O 1
ATOM 1296 N N . ILE B 1 12 ? 6.709 3.412 -21.198 1.00 28.53 49 ILE B N 1
ATOM 1297 C CA . ILE B 1 12 ? 7.286 4.253 -20.160 1.00 27.11 49 ILE B CA 1
ATOM 1298 C C . ILE B 1 12 ? 6.856 3.718 -18.793 1.00 27.07 49 ILE B C 1
ATOM 1299 O O . ILE B 1 12 ? 7.652 3.668 -17.856 1.00 25.84 49 ILE B O 1
ATOM 1304 N N . THR B 1 13 ? 5.596 3.311 -18.688 1.00 26.05 50 THR B N 1
ATOM 1305 C CA . THR B 1 13 ? 5.075 2.772 -17.440 1.00 27.00 50 THR B CA 1
ATOM 1306 C C . THR B 1 13 ? 5.836 1.507 -17.041 1.00 27.91 50 THR B C 1
ATOM 1307 O O . THR B 1 13 ? 6.258 1.364 -15.892 1.00 27.44 50 THR B O 1
ATOM 1311 N N . GLU B 1 14 ? 6.010 0.596 -17.994 1.00 27.91 51 GLU B N 1
ATOM 1312 C CA . GLU B 1 14 ? 6.728 -0.651 -17.747 1.00 28.68 51 GLU B CA 1
ATOM 1313 C C . GLU B 1 14 ? 8.175 -0.393 -17.348 1.00 27.10 51 GLU B C 1
ATOM 1314 O O . GLU B 1 14 ? 8.682 -1.001 -16.408 1.00 26.93 51 GLU B O 1
ATOM 1320 N N . SER B 1 15 ? 8.839 0.496 -18.080 1.00 26.81 52 SER B N 1
ATOM 1321 C CA . SER B 1 15 ? 10.232 0.822 -17.803 1.00 25.89 52 SER B CA 1
ATOM 1322 C C . SER B 1 15 ? 10.397 1.464 -16.429 1.00 25.05 52 SER B C 1
ATOM 1323 O O . SER B 1 15 ? 11.353 1.164 -15.711 1.00 22.55 52 SER B O 1
ATOM 1326 N N . ASN B 1 16 ? 9.468 2.344 -16.062 1.00 24.34 53 ASN B N 1
ATOM 1327 C CA . ASN B 1 16 ? 9.525 2.997 -14.758 1.00 23.11 53 ASN B CA 1
ATOM 1328 C C . ASN B 1 16 ? 9.463 1.941 -13.663 1.00 21.79 53 ASN B C 1
ATOM 1329 O O . ASN B 1 16 ? 10.083 2.091 -12.614 1.00 21.47 53 ASN B O 1
ATOM 1334 N N . ALA B 1 17 ? 8.707 0.876 -13.916 1.00 20.18 54 ALA B N 1
ATOM 1335 C CA . ALA B 1 17 ? 8.562 -0.201 -12.944 1.00 20.75 54 ALA B CA 1
ATOM 1336 C C . ALA B 1 17 ? 9.853 -1.003 -12.803 1.00 19.11 54 ALA B C 1
ATOM 1337 O O . ALA B 1 17 ? 10.148 -1.528 -11.730 1.00 20.69 54 ALA B O 1
ATOM 1339 N N . VAL B 1 18 ? 10.623 -1.098 -13.881 1.00 18.58 55 VAL B N 1
ATOM 1340 C CA . VAL B 1 18 ? 11.884 -1.832 -13.832 1.00 18.08 55 VAL B CA 1
ATOM 1341 C C . VAL B 1 18 ? 12.952 -1.022 -13.109 1.00 16.40 55 VAL B C 1
ATOM 1342 O O . VAL B 1 18 ? 13.677 -1.553 -12.273 1.00 15.81 55 VAL B O 1
ATOM 1346 N N . VAL B 1 19 ? 13.052 0.264 -13.435 1.00 16.00 56 VAL B N 1
ATOM 1347 C CA . VAL B 1 19 ? 14.043 1.122 -12.794 1.00 16.97 56 VAL B CA 1
ATOM 1348 C C . VAL B 1 19 ? 13.798 1.200 -11.285 1.00 15.41 56 VAL B C 1
ATOM 1349 O O . VAL B 1 19 ? 14.743 1.259 -10.498 1.00 15.01 56 VAL B O 1
ATOM 1353 N N . LEU B 1 20 ? 12.530 1.201 -10.887 1.00 14.64 57 LEU B N 1
ATOM 1354 C CA . LEU B 1 20 ? 12.172 1.262 -9.472 1.00 15.94 57 LEU B CA 1
ATOM 1355 C C . LEU B 1 20 ? 12.599 -0.028 -8.760 1.00 14.71 57 LEU B C 1
ATOM 1356 O O . LEU B 1 20 ? 13.121 0.004 -7.647 1.00 11.72 57 LEU B O 1
ATOM 1361 N N . ALA B 1 21 ? 12.367 -1.160 -9.413 1.00 13.49 58 ALA B N 1
ATOM 1362 C CA . ALA B 1 21 ? 12.724 -2.461 -8.855 1.00 14.89 58 ALA B CA 1
ATOM 1363 C C . ALA B 1 21 ? 14.242 -2.573 -8.706 1.00 13.42 58 ALA B C 1
ATOM 1364 O O . ALA B 1 21 ? 14.746 -3.073 -7.704 1.00 14.09 58 ALA B O 1
ATOM 1366 N N . VAL B 1 22 ? 14.969 -2.091 -9.705 1.00 12.41 59 VAL B N 1
ATOM 1367 C CA . VAL B 1 22 ? 16.423 -2.139 -9.666 1.00 13.34 59 VAL B CA 1
ATOM 1368 C C . VAL B 1 22 ? 16.970 -1.182 -8.610 1.00 13.63 59 VAL B C 1
ATOM 1369 O O . VAL B 1 22 ? 17.968 -1.477 -7.946 1.00 14.91 59 VAL B O 1
ATOM 1373 N N . LYS B 1 23 ? 16.304 -0.044 -8.445 1.00 14.27 60 LYS B N 1
ATOM 1374 C CA . LYS B 1 23 ? 16.724 0.951 -7.464 1.00 15.19 60 LYS B CA 1
ATOM 1375 C C . LYS B 1 23 ? 16.669 0.352 -6.058 1.00 15.23 60 LYS B C 1
ATOM 1376 O O . LYS B 1 23 ? 17.490 0.679 -5.204 1.00 13.69 60 LYS B O 1
ATOM 1382 N N . GLU B 1 24 ? 15.692 -0.520 -5.829 1.00 15.23 61 GLU B N 1
ATOM 1383 C CA . GLU B 1 24 ? 15.531 -1.174 -4.538 1.00 16.93 61 GLU B CA 1
ATOM 1384 C C . GLU B 1 24 ? 16.738 -2.062 -4.256 1.00 15.67 61 GLU B C 1
ATOM 1385 O O . GLU B 1 24 ? 17.282 -2.050 -3.151 1.00 15.15 61 GLU B O 1
ATOM 1391 N N . VAL B 1 25 ? 17.148 -2.836 -5.258 1.00 13.45 62 VAL B N 1
ATOM 1392 C CA . VAL B 1 25 ? 18.305 -3.719 -5.112 1.00 13.70 62 VAL B CA 1
ATOM 1393 C C . VAL B 1 25 ? 19.565 -2.892 -4.864 1.00 10.94 62 VAL B C 1
ATOM 1394 O O . VAL B 1 25 ? 20.359 -3.205 -3.980 1.00 11.55 62 VAL B O 1
ATOM 1398 N N . GLU B 1 26 ? 19.739 -1.838 -5.656 1.00 11.87 63 GLU B N 1
ATOM 1399 C CA . GLU B 1 26 ? 20.887 -0.946 -5.535 1.00 11.95 63 GLU B CA 1
ATOM 1400 C C . GLU B 1 26 ? 20.988 -0.342 -4.139 1.00 11.95 63 GLU B C 1
ATOM 1401 O O . GLU B 1 26 ? 22.076 -0.229 -3.584 1.00 11.80 63 GLU B O 1
ATOM 1407 N N . THR B 1 27 ? 19.846 0.040 -3.575 1.00 9.58 64 THR B N 1
ATOM 1408 C CA . THR B 1 27 ? 19.811 0.648 -2.254 1.00 9.69 64 THR B CA 1
ATOM 1409 C C . THR B 1 27 ? 20.129 -0.350 -1.142 1.00 10.24 64 THR B C 1
ATOM 1410 O O . THR B 1 27 ? 20.708 0.016 -0.121 1.00 8.35 64 THR B O 1
ATOM 1414 N N . LEU B 1 28 ? 19.745 -1.608 -1.326 1.00 10.63 65 LEU B N 1
ATOM 1415 C CA . LEU B 1 28 ? 20.052 -2.618 -0.320 1.00 9.91 65 LEU B CA 1
ATOM 1416 C C . LEU B 1 28 ? 21.570 -2.787 -0.259 1.00 8.91 65 LEU B C 1
ATOM 1417 O O . LEU B 1 28 ? 22.139 -3.003 0.807 1.00 9.43 65 LEU B O 1
ATOM 1422 N N . LEU B 1 29 ? 22.234 -2.670 -1.403 1.00 10.33 66 LEU B N 1
ATOM 1423 C CA . LEU B 1 29 ? 23.692 -2.774 -1.436 1.00 12.17 66 LEU B CA 1
ATOM 1424 C C . LEU B 1 29 ? 24.298 -1.590 -0.690 1.00 12.48 66 LEU B C 1
ATOM 1425 O O . LEU B 1 29 ? 25.284 -1.732 0.039 1.00 13.15 66 LEU B O 1
ATOM 1430 N N . THR B 1 30 ? 23.699 -0.421 -0.878 1.00 9.69 67 THR B N 1
ATOM 1431 C CA . THR B 1 30 ? 24.153 0.788 -0.201 1.00 10.73 67 THR B CA 1
ATOM 1432 C C . THR B 1 30 ? 24.035 0.600 1.313 1.00 11.42 67 THR B C 1
ATOM 1433 O O . THR B 1 30 ? 24.893 1.054 2.076 1.00 10.99 67 THR B O 1
ATOM 1437 N N . SER B 1 31 ? 22.975 -0.080 1.740 1.00 8.71 68 SER B N 1
ATOM 1438 C CA . SER B 1 31 ? 22.760 -0.327 3.156 1.00 11.19 68 SER B CA 1
ATOM 1439 C C . SER B 1 31 ? 23.840 -1.255 3.718 1.00 9.90 68 SER B C 1
ATOM 1440 O O . SER B 1 31 ? 24.208 -1.134 4.879 1.00 9.36 68 SER B O 1
ATOM 1443 N N . ILE B 1 32 ? 24.354 -2.183 2.915 1.00 10.86 69 ILE B N 1
ATOM 1444 C CA . ILE B 1 32 ? 25.410 -3.056 3.427 1.00 10.39 69 ILE B CA 1
ATOM 1445 C C . ILE B 1 32 ? 26.694 -2.238 3.570 1.00 11.38 69 ILE B C 1
ATOM 1446 O O . ILE B 1 32 ? 27.449 -2.416 4.521 1.00 11.10 69 ILE B O 1
ATOM 1451 N N . ASP B 1 33 ? 26.937 -1.330 2.629 1.00 12.69 70 ASP B N 1
ATOM 1452 C CA . ASP B 1 33 ? 28.130 -0.492 2.698 1.00 15.18 70 ASP B CA 1
ATOM 1453 C C . ASP B 1 33 ? 28.046 0.392 3.938 1.00 13.85 70 ASP B C 1
ATOM 1454 O O . ASP B 1 33 ? 29.061 0.746 4.537 1.00 13.65 70 ASP B O 1
ATOM 1459 N N . GLU B 1 34 ? 26.828 0.743 4.332 1.00 12.05 71 GLU B N 1
ATOM 1460 C CA . GLU B 1 34 ? 26.648 1.569 5.509 1.00 14.99 71 GLU B CA 1
ATOM 1461 C C . GLU B 1 34 ? 26.926 0.710 6.740 1.00 12.72 71 GLU B C 1
ATOM 1462 O O . GLU B 1 34 ? 27.473 1.201 7.724 1.00 12.93 71 GLU B O 1
ATOM 1468 N N . LEU B 1 35 ? 26.558 -0.573 6.687 1.00 10.29 72 LEU B N 1
ATOM 1469 C CA . LEU B 1 35 ? 26.814 -1.478 7.807 1.00 9.20 72 LEU B CA 1
ATOM 1470 C C . LEU B 1 35 ? 28.321 -1.664 7.993 1.00 10.11 72 LEU B C 1
ATOM 1471 O O . LEU B 1 35 ? 28.808 -1.772 9.118 1.00 10.22 72 LEU B O 1
ATOM 1476 N N . ALA B 1 36 ? 29.060 -1.707 6.888 1.00 7.81 73 ALA B N 1
ATOM 1477 C CA . ALA B 1 36 ? 30.511 -1.877 6.964 1.00 11.15 73 ALA B CA 1
ATOM 1478 C C . ALA B 1 36 ? 31.152 -0.766 7.806 1.00 11.78 73 ALA B C 1
ATOM 1479 O O . ALA B 1 36 ? 32.157 -0.981 8.483 1.00 11.85 73 ALA B O 1
ATOM 1481 N N . LYS B 1 37 ? 30.553 0.419 7.764 1.00 11.61 74 LYS B N 1
ATOM 1482 C CA . LYS B 1 37 ? 31.055 1.572 8.508 1.00 13.50 74 LYS B CA 1
ATOM 1483 C C . LYS B 1 37 ? 30.820 1.461 10.015 1.00 12.76 74 LYS B C 1
ATOM 1484 O O . LYS B 1 37 ? 31.384 2.227 10.795 1.00 14.02 74 LYS B O 1
ATOM 1490 N N . ALA B 1 38 ? 29.994 0.505 10.423 1.00 10.97 75 ALA B N 1
ATOM 1491 C CA . ALA B 1 38 ? 29.717 0.300 11.837 1.00 10.96 75 ALA B CA 1
ATOM 1492 C C . ALA B 1 38 ? 30.599 -0.798 12.433 1.00 10.42 75 ALA B C 1
ATOM 1493 O O . ALA B 1 38 ? 30.452 -1.135 13.601 1.00 14.37 75 ALA B O 1
ATOM 1495 N N . ILE B 1 39 ? 31.515 -1.354 11.637 1.00 8.16 76 ILE B N 1
ATOM 1496 C CA . ILE B 1 39 ? 32.412 -2.396 12.138 1.00 9.88 76 ILE B CA 1
ATOM 1497 C C . ILE B 1 39 ? 33.309 -1.864 13.263 1.00 12.31 76 ILE B C 1
ATOM 1498 O O . ILE B 1 39 ? 33.995 -0.851 13.100 1.00 11.70 76 ILE B O 1
ATOM 1503 N N . GLY B 1 40 ? 33.291 -2.555 14.400 1.00 12.60 77 GLY B N 1
ATOM 1504 C CA . GLY B 1 40 ? 34.094 -2.154 15.547 1.00 13.75 77 GLY B CA 1
ATOM 1505 C C . GLY B 1 40 ? 33.660 -0.850 16.196 1.00 15.61 77 GLY B C 1
ATOM 1506 O O . GLY B 1 40 ? 34.464 -0.172 16.850 1.00 16.38 77 GLY B O 1
ATOM 1507 N N . LYS B 1 41 ? 32.384 -0.512 16.047 1.00 15.32 78 LYS B N 1
ATOM 1508 C CA . LYS B 1 41 ? 31.851 0.734 16.589 1.00 15.17 78 LYS B CA 1
ATOM 1509 C C . LYS B 1 41 ? 30.636 0.522 17.476 1.00 14.10 78 LYS B C 1
ATOM 1510 O O . LYS B 1 41 ? 29.953 -0.499 17.386 1.00 12.85 78 LYS B O 1
ATOM 1516 N N . LYS B 1 42 ? 30.371 1.502 18.332 1.00 13.54 79 LYS B N 1
ATOM 1517 C CA . LYS B 1 42 ? 29.225 1.451 19.229 1.00 14.70 79 LYS B CA 1
ATOM 1518 C C . LYS B 1 42 ? 28.609 2.834 19.335 1.00 14.70 79 LYS B C 1
ATOM 1519 O O . LYS B 1 42 ? 29.289 3.845 19.157 1.00 14.53 79 LYS B O 1
ATOM 1525 N N . ILE B 1 43 ? 27.316 2.869 19.627 1.00 16.14 80 ILE B N 1
ATOM 1526 C CA . ILE B 1 43 ? 26.595 4.123 19.754 1.00 16.16 80 ILE B CA 1
ATOM 1527 C C . ILE B 1 43 ? 26.926 4.878 21.039 1.00 17.84 80 ILE B C 1
ATOM 1528 O O . ILE B 1 43 ? 27.127 4.280 22.095 1.00 14.68 80 ILE B O 1
ATOM 1533 N N . LYS B 1 44 ? 26.996 6.200 20.925 1.00 20.31 81 LYS B N 1
ATOM 1534 C CA . LYS B 1 44 ? 27.231 7.071 22.069 1.00 22.48 81 LYS B CA 1
ATOM 1535 C C . LYS B 1 44 ? 26.354 8.299 21.836 1.00 24.15 81 LYS B C 1
ATOM 1536 O O . LYS B 1 44 ? 25.697 8.406 20.796 1.00 24.60 81 LYS B O 1
ATOM 1542 N N . SER B 1 45 ? 26.321 9.219 22.791 1.00 25.84 82 SER B N 1
ATOM 1543 C CA . SER B 1 45 ? 25.480 10.402 22.645 1.00 28.17 82 SER B CA 1
ATOM 1544 C C . SER B 1 45 ? 26.165 11.444 21.762 1.00 28.81 82 SER B C 1
ATOM 1545 O O . SER B 1 45 ? 26.517 12.533 22.211 1.00 30.23 82 SER B O 1
ATOM 1548 N N . ASP B 1 46 ? 26.344 11.090 20.494 1.00 27.61 83 ASP B N 1
ATOM 1549 C CA . ASP B 1 46 ? 26.990 11.968 19.531 1.00 25.59 83 ASP B CA 1
ATOM 1550 C C . ASP B 1 46 ? 26.709 11.482 18.115 1.00 25.84 83 ASP B C 1
ATOM 1551 O O . ASP B 1 46 ? 26.225 10.363 17.921 1.00 25.35 83 ASP B O 1
ATOM 1556 N N . VAL B 1 47 ? 27.034 12.322 17.135 1.00 25.86 84 VAL B N 1
ATOM 1557 C CA . VAL B 1 47 ? 26.825 11.978 15.733 1.00 25.29 84 VAL B CA 1
ATOM 1558 C C . VAL B 1 47 ? 27.736 10.830 15.325 1.00 25.13 84 VAL B C 1
ATOM 1559 O O . VAL B 1 47 ? 27.335 9.927 14.590 1.00 24.66 84 VAL B O 1
ATOM 1563 N N . SER B 1 48 ? 28.960 10.867 15.834 1.00 23.55 85 SER B N 1
ATOM 1564 C CA . SER B 1 48 ? 29.952 9.855 15.539 1.00 24.42 85 SER B CA 1
ATOM 1565 C C . SER B 1 48 ? 29.937 8.693 16.531 1.00 22.99 85 SER B C 1
ATOM 1566 O O . SER B 1 48 ? 29.721 8.875 17.732 1.00 19.86 85 SER B O 1
ATOM 1569 N N . LEU B 1 49 ? 30.160 7.495 16.005 1.00 23.45 86 LEU B N 1
ATOM 1570 C CA . LEU B 1 49 ? 30.190 6.287 16.812 1.00 22.86 86 LEU B CA 1
ATOM 1571 C C . LEU B 1 49 ? 31.487 6.241 17.613 1.00 24.64 86 LEU B C 1
ATOM 1572 O O . LEU B 1 49 ? 32.456 6.921 17.285 1.00 24.55 86 LEU B O 1
ATOM 1577 N N . ASP B 1 50 ? 31.500 5.429 18.664 1.00 23.57 87 ASP B N 1
ATOM 1578 C CA . ASP B 1 50 ? 32.682 5.270 19.503 1.00 23.04 87 ASP B CA 1
ATOM 1579 C C . ASP B 1 50 ? 33.287 3.907 19.153 1.00 20.70 87 ASP B C 1
ATOM 1580 O O . ASP B 1 50 ? 32.677 3.141 18.418 1.00 17.63 87 ASP B O 1
ATOM 1585 N N . ASN B 1 51 ? 34.477 3.603 19.665 1.00 19.71 88 ASN B N 1
ATOM 1586 C CA . ASN B 1 51 ? 35.099 2.313 19.372 1.00 21.20 88 ASN B CA 1
ATOM 1587 C C . ASN B 1 51 ? 34.632 1.201 20.313 1.00 19.81 88 ASN B C 1
ATOM 1588 O O . ASN B 1 51 ? 34.404 1.419 21.499 1.00 19.03 88 ASN B O 1
ATOM 1593 N N . GLU B 1 52 ? 34.478 0.012 19.744 1.00 19.16 89 GLU B N 1
ATOM 1594 C CA . GLU B 1 52 ? 34.071 -1.200 20.455 1.00 20.65 89 GLU B CA 1
ATOM 1595 C C . GLU B 1 52 ? 34.495 -2.324 19.516 1.00 19.20 89 GLU B C 1
ATOM 1596 O O . GLU B 1 52 ? 33.694 -2.847 18.740 1.00 19.43 89 GLU B O 1
ATOM 1602 N N . ALA B 1 53 ? 35.768 -2.684 19.586 1.00 17.16 90 ALA B N 1
ATOM 1603 C CA . ALA B 1 53 ? 36.328 -3.694 18.699 1.00 17.21 90 ALA B CA 1
ATOM 1604 C C . ALA B 1 53 ? 35.998 -5.162 18.928 1.00 16.64 90 ALA B C 1
ATOM 1605 O O . ALA B 1 53 ? 35.774 -5.610 20.045 1.00 17.36 90 ALA B O 1
ATOM 1607 N N . ASP B 1 54 ? 35.979 -5.887 17.817 1.00 16.98 91 ASP B N 1
ATOM 1608 C CA . ASP B 1 54 ? 35.783 -7.327 17.769 1.00 16.17 91 ASP B CA 1
ATOM 1609 C C . ASP B 1 54 ? 34.505 -7.962 18.326 1.00 14.14 91 ASP B C 1
ATOM 1610 O O . ASP B 1 54 ? 34.555 -9.010 18.964 1.00 13.33 91 ASP B O 1
ATOM 1615 N N . HIS B 1 55 ? 33.361 -7.333 18.062 1.00 14.57 92 HIS B N 1
ATOM 1616 C CA . HIS B 1 55 ? 32.054 -7.854 18.478 1.00 13.77 92 HIS B CA 1
ATOM 1617 C C . HIS B 1 55 ? 31.074 -7.568 17.336 1.00 12.18 92 HIS B C 1
ATOM 1618 O O . HIS B 1 55 ? 29.974 -7.081 17.555 1.00 14.78 92 HIS B O 1
ATOM 1625 N N . ASN B 1 56 ? 31.480 -7.902 16.121 1.00 13.25 93 ASN B N 1
ATOM 1626 C CA . ASN B 1 56 ? 30.673 -7.629 14.934 1.00 11.52 93 ASN B CA 1
ATOM 1627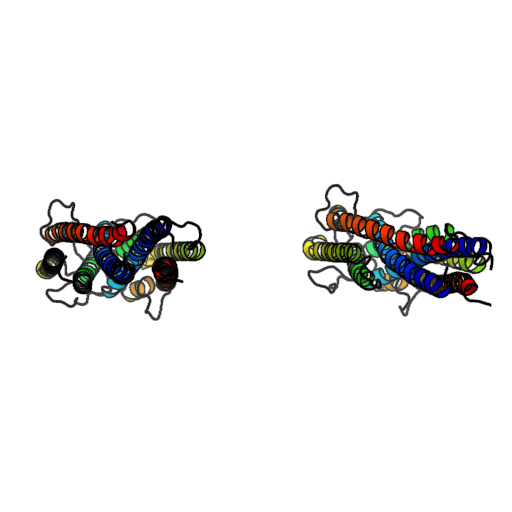 C C . ASN B 1 56 ? 29.738 -8.742 14.477 1.00 12.75 93 ASN B C 1
ATOM 1628 O O . ASN B 1 56 ? 29.176 -8.668 13.385 1.00 11.41 93 ASN B O 1
ATOM 1633 N N . GLY B 1 57 ? 29.561 -9.757 15.317 1.00 12.24 94 GLY B N 1
ATOM 1634 C CA . GLY B 1 57 ? 28.699 -10.873 14.969 1.00 12.53 94 GLY B CA 1
ATOM 1635 C C . GLY B 1 57 ? 27.284 -10.505 14.547 1.00 14.16 94 GLY B C 1
ATOM 1636 O O . GLY B 1 57 ? 26.838 -10.915 13.470 1.00 13.61 94 GLY B O 1
ATOM 1637 N N . SER B 1 58 ? 26.576 -9.744 15.382 1.00 12.82 95 SER B N 1
ATOM 1638 C CA . SER B 1 58 ? 25.201 -9.347 15.077 1.00 13.21 95 SER B CA 1
ATOM 1639 C C . SER B 1 58 ? 25.126 -8.521 13.793 1.00 13.42 95 SER B C 1
ATOM 1640 O O . SER B 1 58 ? 24.179 -8.641 13.013 1.00 13.28 95 SER B O 1
ATOM 1643 N N . LEU B 1 59 ? 26.137 -7.693 13.572 1.00 12.99 96 LEU B N 1
ATOM 1644 C CA . LEU B 1 59 ? 26.205 -6.861 12.374 1.00 11.17 96 LEU B CA 1
ATOM 1645 C C . LEU B 1 59 ? 26.302 -7.743 11.126 1.00 11.03 96 LEU B C 1
ATOM 1646 O O . LEU B 1 59 ? 25.633 -7.492 10.117 1.00 11.03 96 LEU B O 1
ATOM 1651 N N . MET B 1 60 ? 27.140 -8.773 11.191 1.00 10.03 97 MET B N 1
ATOM 1652 C CA . MET B 1 60 ? 27.316 -9.691 10.066 1.00 12.37 97 MET B CA 1
ATOM 1653 C C . MET B 1 60 ? 26.035 -10.456 9.759 1.00 9.90 97 MET B C 1
ATOM 1654 O O . MET B 1 60 ? 25.718 -10.709 8.596 1.00 10.08 97 MET B O 1
ATOM 1659 N N . SER B 1 61 ? 25.302 -10.831 10.801 1.00 11.53 98 SER B N 1
ATOM 1660 C CA . SER B 1 61 ? 24.045 -11.553 10.613 1.00 11.34 98 SER B CA 1
ATOM 1661 C C . SER B 1 61 ? 23.056 -10.632 9.892 1.00 11.61 98 SER B C 1
ATOM 1662 O O . SER B 1 61 ? 22.274 -11.076 9.050 1.00 10.65 98 SER B O 1
ATOM 1665 N N . GLY B 1 62 ? 23.099 -9.346 10.228 1.00 9.17 99 GLY B N 1
ATOM 1666 C CA . GLY B 1 62 ? 22.215 -8.394 9.582 1.00 11.98 99 GLY B CA 1
ATOM 1667 C C . GLY B 1 62 ? 22.552 -8.290 8.107 1.00 11.84 99 GLY B C 1
ATOM 1668 O O . GLY B 1 62 ? 21.659 -8.290 7.253 1.00 13.32 99 GLY B O 1
ATOM 1669 N N . ALA B 1 63 ? 23.848 -8.205 7.805 1.00 12.70 100 ALA B N 1
ATOM 1670 C CA . ALA B 1 63 ? 24.317 -8.116 6.423 1.00 10.37 100 ALA B CA 1
ATOM 1671 C C . ALA B 1 63 ? 23.909 -9.364 5.654 1.00 11.22 100 ALA B C 1
ATOM 1672 O O . ALA B 1 63 ? 23.570 -9.297 4.472 1.00 9.75 100 ALA B O 1
ATOM 1674 N N . TYR B 1 64 ? 23.968 -10.503 6.334 1.00 10.81 101 TYR B N 1
ATOM 1675 C CA . TYR B 1 64 ? 23.608 -11.779 5.735 1.00 12.30 101 TYR B CA 1
ATOM 1676 C C . TYR B 1 64 ? 22.142 -11.804 5.310 1.00 10.81 101 TYR B C 1
ATOM 1677 O O . TYR B 1 64 ? 21.824 -12.209 4.188 1.00 12.73 101 TYR B O 1
ATOM 1686 N N . LEU B 1 65 ? 21.254 -11.371 6.204 1.00 12.32 102 LEU B N 1
ATOM 1687 C CA . LEU B 1 65 ? 19.828 -11.348 5.893 1.00 12.14 102 LEU B CA 1
ATOM 1688 C C . LEU B 1 65 ? 19.540 -10.407 4.730 1.00 13.33 102 LEU B C 1
ATOM 1689 O O . LEU B 1 65 ? 18.671 -10.675 3.904 1.00 12.52 102 LEU B O 1
ATOM 1694 N N . ILE B 1 66 ? 20.280 -9.304 4.654 1.00 13.21 103 ILE B N 1
ATOM 1695 C CA . ILE B 1 66 ? 20.082 -8.361 3.562 1.00 10.26 103 ILE B CA 1
ATOM 1696 C C . ILE B 1 66 ? 20.573 -8.986 2.263 1.00 11.30 103 ILE B C 1
ATOM 1697 O O . ILE B 1 66 ? 19.996 -8.748 1.211 1.00 10.80 103 ILE B O 1
ATOM 1702 N N . SER B 1 67 ? 21.630 -9.797 2.335 1.00 9.65 104 SER B N 1
ATOM 1703 C CA . SER B 1 67 ? 22.149 -10.429 1.131 1.00 10.49 104 SER B CA 1
ATOM 1704 C C . SER B 1 67 ? 21.107 -11.386 0.549 1.00 11.04 104 SER B C 1
ATOM 1705 O O . SER B 1 67 ? 20.965 -11.482 -0.669 1.00 11.27 104 SER B O 1
ATOM 1708 N N . THR B 1 68 ? 20.372 -12.088 1.409 1.00 11.99 105 THR B N 1
ATOM 1709 C CA . THR B 1 68 ? 19.350 -13.007 0.918 1.00 14.00 105 THR B CA 1
ATOM 1710 C C . THR B 1 68 ? 18.156 -12.224 0.364 1.00 14.03 105 THR B C 1
ATOM 1711 O O . THR B 1 68 ? 17.508 -12.658 -0.588 1.00 14.36 105 THR B O 1
ATOM 1715 N N . LEU B 1 69 ? 17.876 -11.063 0.950 1.00 12.77 106 LEU B N 1
ATOM 1716 C CA . LEU B 1 69 ? 16.781 -10.227 0.474 1.00 13.20 106 LEU B CA 1
ATOM 1717 C C . LEU B 1 69 ? 17.123 -9.695 -0.927 1.00 12.28 106 LEU B C 1
ATOM 1718 O O . LEU B 1 69 ? 16.257 -9.602 -1.802 1.00 11.67 106 LEU B O 1
ATOM 1723 N N . ILE B 1 70 ? 18.391 -9.349 -1.134 1.00 12.44 107 ILE B N 1
ATOM 1724 C CA . ILE B 1 70 ? 18.847 -8.849 -2.428 1.00 10.91 107 ILE B CA 1
ATOM 1725 C C . ILE B 1 70 ? 18.585 -9.881 -3.522 1.00 12.60 107 ILE B C 1
ATOM 1726 O O . ILE B 1 70 ? 18.107 -9.535 -4.601 1.00 12.48 107 ILE B O 1
ATOM 1731 N N . THR B 1 71 ? 18.892 -11.144 -3.240 1.00 11.01 108 THR B N 1
ATOM 1732 C CA . THR B 1 71 ? 18.672 -12.202 -4.216 1.00 13.72 108 THR B CA 1
ATOM 1733 C C . THR B 1 71 ? 17.181 -12.336 -4.535 1.00 15.27 108 THR B C 1
ATOM 1734 O O . THR B 1 71 ? 16.799 -12.549 -5.690 1.00 15.12 108 THR B O 1
ATOM 1738 N N . LYS B 1 72 ? 16.345 -12.213 -3.509 1.00 15.92 109 LYS B N 1
ATOM 1739 C CA . LYS B 1 72 ? 14.903 -12.308 -3.689 1.00 19.95 109 LYS B CA 1
ATOM 1740 C C . LYS B 1 72 ? 14.378 -11.161 -4.544 1.00 18.65 109 LYS B C 1
ATOM 1741 O O . LYS B 1 72 ? 13.522 -11.363 -5.400 1.00 17.52 109 LYS B O 1
ATOM 1747 N N . LYS B 1 73 ? 14.892 -9.959 -4.305 1.00 17.50 110 LYS B N 1
ATOM 1748 C CA . LYS B 1 73 ? 14.473 -8.786 -5.063 1.00 17.90 110 LYS B CA 1
ATOM 1749 C C . LYS B 1 73 ? 14.878 -8.924 -6.528 1.00 18.86 110 LYS B C 1
ATOM 1750 O O . LYS B 1 73 ? 14.091 -8.633 -7.430 1.00 17.77 110 LYS B O 1
ATOM 1756 N N . ILE B 1 74 ? 16.113 -9.354 -6.767 1.00 17.45 111 ILE B N 1
ATOM 1757 C CA . ILE B 1 74 ? 16.583 -9.518 -8.137 1.00 18.94 111 ILE B CA 1
ATOM 1758 C C . ILE B 1 74 ? 15.704 -10.523 -8.875 1.00 20.86 111 ILE B C 1
ATOM 1759 O O . ILE B 1 74 ? 15.304 -10.288 -10.015 1.00 21.33 111 ILE B O 1
ATOM 1764 N N . SER B 1 75 ? 15.391 -11.629 -8.212 1.00 23.80 112 SER B N 1
ATOM 1765 C CA . SER B 1 75 ? 14.572 -12.681 -8.809 1.00 28.97 112 SER B CA 1
ATOM 1766 C C . SER B 1 75 ? 13.136 -12.265 -9.111 1.00 32.14 112 SER B C 1
ATOM 1767 O O . SER B 1 75 ? 12.457 -12.918 -9.905 1.00 34.43 112 SER B O 1
ATOM 1770 N N . ALA B 1 76 ? 12.674 -11.186 -8.488 1.00 34.38 113 ALA B N 1
ATOM 1771 C CA . ALA B 1 76 ? 11.308 -10.715 -8.701 1.00 36.58 113 ALA B CA 1
ATOM 1772 C C . ALA B 1 76 ? 11.189 -9.626 -9.772 1.00 38.12 113 ALA B C 1
ATOM 1773 O O . ALA B 1 76 ? 10.082 -9.222 -10.129 1.00 37.10 113 ALA B O 1
ATOM 1775 N N . ILE B 1 77 ? 12.322 -9.152 -10.282 1.00 39.30 114 ILE B N 1
ATOM 1776 C CA . ILE B 1 77 ? 12.315 -8.115 -11.314 1.00 41.42 114 ILE B CA 1
ATOM 1777 C C . ILE B 1 77 ? 11.651 -8.622 -12.595 1.00 42.83 114 ILE B C 1
ATOM 1778 O O . ILE B 1 77 ? 11.878 -9.756 -13.012 1.00 41.87 114 ILE B O 1
ATOM 1783 N N . LYS B 1 78 ? 10.832 -7.775 -13.213 1.00 44.62 115 LYS B N 1
ATOM 1784 C CA . LYS B 1 78 ? 10.138 -8.134 -14.449 1.00 46.36 115 LYS B CA 1
ATOM 1785 C C . LYS B 1 78 ? 11.006 -7.874 -15.673 1.00 47.50 115 LYS B C 1
ATOM 1786 O O . LYS B 1 78 ? 11.508 -6.767 -15.864 1.00 48.29 115 LYS B O 1
ATOM 1792 N N . ASP B 1 79 ? 11.177 -8.895 -16.505 1.00 48.80 116 ASP B N 1
ATOM 1793 C CA . ASP B 1 79 ? 11.984 -8.751 -17.708 1.00 50.42 116 ASP B CA 1
ATOM 1794 C C . ASP B 1 79 ? 11.468 -9.609 -18.857 1.00 50.76 116 ASP B C 1
ATOM 1795 O O . ASP B 1 79 ? 11.108 -10.772 -18.668 1.00 51.18 116 ASP B O 1
ATOM 1800 N N . SER B 1 80 ? 11.435 -9.024 -20.049 1.00 50.78 117 SER B N 1
ATOM 1801 C CA . SER B 1 80 ? 10.973 -9.727 -21.236 1.00 50.62 117 SER B CA 1
ATOM 1802 C C . SER B 1 80 ? 12.158 -10.262 -22.028 1.00 49.88 117 SER B C 1
ATOM 1803 O O . SER B 1 80 ? 11.986 -10.983 -23.013 1.00 51.33 117 SER B O 1
ATOM 1806 N N . GLY B 1 81 ? 13.363 -9.902 -21.598 1.00 48.00 118 GLY B N 1
ATOM 1807 C CA . GLY B 1 81 ? 14.553 -10.367 -22.284 1.00 45.72 118 GLY B CA 1
ATOM 1808 C C . GLY B 1 81 ? 15.548 -9.264 -22.583 1.00 43.94 118 GLY B C 1
ATOM 1809 O O . GLY B 1 81 ? 16.702 -9.536 -22.912 1.00 43.88 118 GLY B O 1
ATOM 1810 N N . GLU B 1 82 ? 15.107 -8.016 -22.471 1.00 42.27 119 GLU B N 1
ATOM 1811 C CA . GLU B 1 82 ? 15.982 -6.881 -22.736 1.00 41.19 119 GLU B CA 1
ATOM 1812 C C . GLU B 1 82 ? 17.105 -6.799 -21.706 1.00 37.82 119 GLU B C 1
ATOM 1813 O O . GLU B 1 82 ? 18.250 -6.496 -22.045 1.00 37.36 119 GLU B O 1
ATOM 1819 N N . LEU B 1 83 ? 16.770 -7.075 -20.449 1.00 34.02 120 LEU B N 1
ATOM 1820 C CA . LEU B 1 83 ? 17.745 -7.038 -19.364 1.00 30.58 120 LEU B CA 1
ATOM 1821 C C . LEU B 1 83 ? 18.077 -8.454 -18.901 1.00 29.81 120 LEU B C 1
ATOM 1822 O O . LEU B 1 83 ? 18.642 -8.654 -17.827 1.00 27.34 120 LEU B O 1
ATOM 1827 N N . LYS B 1 84 ? 17.717 -9.427 -19.732 1.00 29.03 121 LYS B N 1
ATOM 1828 C CA . LYS B 1 84 ? 17.952 -10.846 -19.468 1.00 29.95 121 LYS B CA 1
ATOM 1829 C C . LYS B 1 84 ? 19.337 -11.131 -18.887 1.00 27.70 121 LYS B C 1
ATOM 1830 O O . LYS B 1 84 ? 19.462 -11.690 -17.796 1.00 27.34 121 LYS B O 1
ATOM 1836 N N . ALA B 1 85 ? 20.369 -10.745 -19.630 1.00 26.01 122 ALA B N 1
ATOM 1837 C CA . ALA B 1 85 ? 21.756 -10.959 -19.227 1.00 25.02 122 ALA B CA 1
ATOM 1838 C C . ALA B 1 85 ? 22.119 -10.266 -17.919 1.00 25.44 122 ALA B C 1
ATOM 1839 O O . ALA B 1 85 ? 22.679 -10.884 -17.012 1.00 23.13 122 ALA B O 1
ATOM 1841 N N . GLU B 1 86 ? 21.806 -8.978 -17.835 1.00 23.91 123 GLU B N 1
ATOM 1842 C CA . GLU B 1 86 ? 22.113 -8.188 -16.651 1.00 23.56 123 GLU B CA 1
ATOM 1843 C C . GLU B 1 86 ? 21.535 -8.784 -15.372 1.00 21.55 123 GLU B C 1
ATOM 1844 O O . GLU B 1 86 ? 22.226 -8.872 -14.356 1.00 20.21 123 GLU B O 1
ATOM 1850 N N . ILE B 1 87 ? 20.271 -9.191 -15.423 1.00 19.11 124 ILE B N 1
ATOM 1851 C CA . ILE B 1 87 ? 19.606 -9.763 -14.256 1.00 19.49 124 ILE B CA 1
ATOM 1852 C C . ILE B 1 87 ? 20.231 -11.086 -13.818 1.00 20.07 124 ILE B C 1
ATOM 1853 O O . ILE B 1 87 ? 20.455 -11.307 -12.630 1.00 16.90 124 ILE B O 1
ATOM 1858 N N . GLU B 1 88 ? 20.511 -11.963 -14.777 1.00 20.70 125 GLU B N 1
ATOM 1859 C CA . GLU B 1 88 ? 21.113 -13.255 -14.468 1.00 22.95 125 GLU B CA 1
ATOM 1860 C C . GLU B 1 88 ? 22.455 -13.119 -13.766 1.00 20.15 125 GLU B C 1
ATOM 1861 O O . GLU B 1 88 ? 22.723 -13.807 -12.784 1.00 20.37 125 GLU B O 1
ATOM 1867 N N . LYS B 1 89 ? 23.301 -12.234 -14.280 1.00 18.01 126 LYS B N 1
ATOM 1868 C CA . LYS B 1 89 ? 24.614 -12.013 -13.703 1.00 18.22 126 LYS B CA 1
ATOM 1869 C C . LYS B 1 89 ? 24.477 -11.510 -12.274 1.00 17.91 126 LYS B C 1
ATOM 1870 O O . LYS B 1 89 ? 25.133 -12.010 -11.361 1.00 16.03 126 LYS B O 1
ATOM 1876 N N . ALA B 1 90 ? 23.617 -10.514 -12.091 1.00 17.06 127 ALA B N 1
ATOM 1877 C CA . ALA B 1 90 ? 23.399 -9.940 -10.775 1.00 17.12 127 ALA B CA 1
ATOM 1878 C C . ALA B 1 90 ? 22.900 -11.007 -9.810 1.00 15.01 127 ALA B C 1
ATOM 1879 O O . ALA B 1 90 ? 23.379 -11.103 -8.686 1.00 15.17 127 ALA B O 1
ATOM 1881 N N . LYS B 1 91 ? 21.938 -11.810 -10.253 1.00 16.59 128 LYS B N 1
ATOM 1882 C CA . LYS B 1 91 ? 21.387 -12.863 -9.409 1.00 17.44 128 LYS B CA 1
ATOM 1883 C C . LYS B 1 91 ? 22.428 -13.895 -9.000 1.00 16.69 128 LYS B C 1
ATOM 1884 O O . LYS B 1 91 ? 22.435 -14.348 -7.858 1.00 17.39 128 LYS B O 1
ATOM 1890 N N . LYS B 1 92 ? 23.302 -14.268 -9.932 1.00 17.19 129 LYS B N 1
ATOM 1891 C CA . LYS B 1 92 ? 24.339 -15.259 -9.654 1.00 17.79 129 LYS B CA 1
ATOM 1892 C C . LYS B 1 92 ? 25.359 -14.716 -8.663 1.00 15.74 129 LYS B C 1
ATOM 1893 O O . LYS B 1 92 ? 25.749 -15.402 -7.720 1.00 15.42 129 LYS B O 1
ATOM 1899 N N . CYS B 1 93 ? 25.795 -13.480 -8.880 1.00 16.85 130 CYS B N 1
ATOM 1900 C CA . CYS B 1 93 ? 26.756 -12.860 -7.983 1.00 15.93 130 CYS B CA 1
ATOM 1901 C C . CYS B 1 93 ? 26.153 -12.681 -6.595 1.00 14.48 130 CYS B C 1
ATOM 1902 O O . CYS B 1 93 ? 26.856 -12.801 -5.592 1.00 14.70 130 CYS B O 1
ATOM 1905 N N . SER B 1 94 ? 24.851 -12.405 -6.528 1.00 14.41 131 SER B N 1
ATOM 1906 C CA . SER B 1 94 ? 24.199 -12.227 -5.234 1.00 13.99 131 SER B CA 1
ATOM 1907 C C . SER B 1 94 ? 24.199 -13.563 -4.488 1.00 14.45 131 SER B C 1
ATOM 1908 O O . SER B 1 94 ? 24.363 -13.609 -3.272 1.00 12.59 131 SER B O 1
ATOM 1911 N N . GLU B 1 95 ? 24.020 -14.652 -5.227 1.00 14.92 132 GLU B N 1
ATOM 1912 C CA . GLU B 1 95 ? 24.016 -15.976 -4.623 1.00 16.84 132 GLU B CA 1
ATOM 1913 C C . GLU B 1 95 ? 25.419 -16.347 -4.145 1.00 15.39 132 GLU B C 1
ATOM 1914 O O . GLU B 1 95 ? 25.578 -16.967 -3.099 1.00 16.94 132 GLU B O 1
ATOM 1920 N N . GLU B 1 96 ? 26.435 -15.953 -4.905 1.00 14.92 133 GLU B N 1
ATOM 1921 C CA . GLU B 1 96 ? 27.814 -16.254 -4.539 1.00 16.17 133 GLU B CA 1
ATOM 1922 C C . GLU B 1 96 ? 28.261 -15.506 -3.291 1.00 15.61 133 GLU B C 1
ATOM 1923 O O . GLU B 1 96 ? 29.061 -16.013 -2.499 1.00 13.14 133 GLU B O 1
ATOM 1929 N N . PHE B 1 97 ? 27.750 -14.294 -3.116 1.00 14.43 134 PHE B N 1
ATOM 1930 C CA . PHE B 1 97 ? 28.087 -13.496 -1.943 1.00 12.33 134 PHE B CA 1
ATOM 1931 C C . PHE B 1 97 ? 27.511 -14.164 -0.695 1.00 12.04 134 PHE B C 1
ATOM 1932 O O . PHE B 1 97 ? 28.217 -14.378 0.295 1.00 12.03 134 PHE B O 1
ATOM 1940 N N . THR B 1 98 ? 26.228 -14.503 -0.746 1.00 11.62 135 THR B N 1
ATOM 1941 C CA . THR B 1 98 ? 25.570 -15.150 0.380 1.00 12.34 135 THR B CA 1
ATOM 1942 C C . THR B 1 98 ? 26.269 -16.472 0.727 1.00 12.52 135 THR B C 1
ATOM 1943 O O . THR B 1 98 ? 26.503 -16.771 1.897 1.00 11.93 135 THR B O 1
ATOM 1947 N N . ALA B 1 99 ? 26.606 -17.251 -0.299 1.00 14.17 136 ALA B N 1
ATOM 1948 C CA . ALA B 1 99 ? 27.268 -18.538 -0.098 1.00 16.05 136 ALA B CA 1
ATOM 1949 C C . ALA B 1 99 ? 28.638 -18.380 0.566 1.00 14.79 136 ALA B C 1
ATOM 1950 O O . ALA B 1 99 ? 29.007 -19.170 1.428 1.00 16.19 136 ALA B O 1
ATOM 1952 N N . LYS B 1 100 ? 29.388 -17.357 0.166 1.00 16.57 137 LYS B N 1
ATOM 1953 C CA . LYS B 1 100 ? 30.706 -17.119 0.749 1.00 16.65 137 LYS B CA 1
ATOM 1954 C C . LYS B 1 100 ? 30.598 -16.843 2.249 1.00 16.45 137 LYS B C 1
ATOM 1955 O O . LYS B 1 100 ? 31.378 -17.377 3.048 1.00 17.03 137 LYS B O 1
ATOM 1961 N N . LEU B 1 101 ? 29.637 -16.005 2.634 1.00 15.28 138 LEU B N 1
ATOM 1962 C CA . LEU B 1 101 ? 29.436 -15.681 4.044 1.00 14.43 138 LEU B CA 1
ATOM 1963 C C . LEU B 1 101 ? 29.090 -16.941 4.840 1.00 14.62 138 LEU B C 1
ATOM 1964 O O . LEU B 1 101 ? 29.554 -17.121 5.962 1.00 13.22 138 LEU B O 1
ATOM 1969 N N . LYS B 1 102 ? 28.266 -17.807 4.258 1.00 16.83 139 LYS B N 1
ATOM 1970 C CA . LYS B 1 102 ? 27.880 -19.051 4.926 1.00 19.50 139 LYS B CA 1
ATOM 1971 C C . LYS B 1 102 ? 29.100 -19.946 5.121 1.00 18.50 139 LYS B C 1
ATOM 1972 O O . LYS B 1 102 ? 29.246 -20.593 6.160 1.00 20.06 139 LYS B O 1
ATOM 1978 N N . GLY B 1 103 ? 29.969 -19.977 4.114 1.00 19.00 140 GLY B N 1
ATOM 1979 C CA . GLY B 1 103 ? 31.169 -20.795 4.173 1.00 19.93 140 GLY B CA 1
ATOM 1980 C C . GLY B 1 103 ? 32.144 -20.352 5.246 1.00 21.87 140 GLY B C 1
ATOM 1981 O O . GLY B 1 103 ? 32.974 -21.143 5.703 1.00 22.02 140 GLY B O 1
ATOM 1982 N N . GLU B 1 104 ? 32.045 -19.088 5.652 1.00 20.31 141 GLU B N 1
ATOM 1983 C CA . GLU B 1 104 ? 32.919 -18.540 6.682 1.00 20.20 141 GLU B CA 1
ATOM 1984 C C . GLU B 1 104 ? 32.222 -18.452 8.038 1.00 19.65 141 GLU B C 1
ATOM 1985 O O . GLU B 1 104 ? 32.615 -17.663 8.900 1.00 18.28 141 GLU B O 1
ATOM 1991 N N . HIS B 1 105 ? 31.194 -19.271 8.232 1.00 18.48 142 HIS B N 1
ATOM 1992 C CA . HIS B 1 105 ? 30.440 -19.264 9.485 1.00 19.52 142 HIS B CA 1
ATOM 1993 C C . HIS B 1 105 ? 31.297 -19.460 10.739 1.00 19.24 142 HIS B C 1
ATOM 1994 O O . HIS B 1 105 ? 30.925 -19.015 11.824 1.00 18.59 142 HIS B O 1
ATOM 2001 N N . THR B 1 106 ? 32.435 -20.129 10.603 1.00 19.64 143 THR B N 1
ATOM 2002 C CA . THR B 1 106 ? 33.301 -20.348 11.757 1.00 22.07 143 THR B CA 1
ATOM 2003 C C . THR B 1 106 ? 33.883 -19.032 12.282 1.00 22.23 143 THR B C 1
ATOM 2004 O O . THR B 1 106 ? 33.901 -18.790 13.488 1.00 24.42 143 THR B O 1
ATOM 2008 N N . ASP B 1 107 ? 34.343 -18.178 11.374 1.00 21.66 144 ASP B N 1
ATOM 2009 C CA . ASP B 1 107 ? 34.921 -16.895 11.760 1.00 20.52 144 ASP B CA 1
ATOM 2010 C C . ASP B 1 107 ? 33.883 -15.778 11.836 1.00 20.37 144 ASP B C 1
ATOM 2011 O O . ASP B 1 107 ? 34.076 -14.791 12.550 1.00 18.21 144 ASP B O 1
ATOM 2016 N N . LEU B 1 108 ? 32.779 -15.941 11.112 1.00 17.95 145 LEU B N 1
ATOM 2017 C CA . LEU B 1 108 ? 31.733 -14.923 11.083 1.00 17.69 145 LEU B CA 1
ATOM 2018 C C . LEU B 1 108 ? 30.475 -15.262 11.880 1.00 17.66 145 LEU B C 1
ATOM 2019 O O . LEU B 1 108 ? 29.667 -14.384 12.163 1.00 17.95 145 LEU B O 1
ATOM 2024 N N . GLY B 1 109 ? 30.316 -16.528 12.253 1.00 18.92 146 GLY B N 1
ATOM 2025 C CA . GLY B 1 109 ? 29.133 -16.928 13.002 1.00 18.58 146 GLY B CA 1
ATOM 2026 C C . GLY B 1 109 ? 29.304 -17.031 14.506 1.00 21.30 146 GLY B C 1
ATOM 2027 O O . GLY B 1 109 ? 29.249 -18.124 15.078 1.00 19.61 146 GLY B O 1
ATOM 2028 N N . LYS B 1 110 ? 29.490 -15.882 15.147 1.00 19.83 147 LYS B N 1
ATOM 2029 C CA . LYS B 1 110 ? 29.670 -15.787 16.594 1.00 21.83 147 LYS B CA 1
ATOM 2030 C C . LYS B 1 110 ? 29.589 -14.310 16.935 1.00 21.02 147 LYS B C 1
ATOM 2031 O O . LYS B 1 110 ? 29.736 -13.470 16.053 1.00 22.30 147 LYS B O 1
ATOM 2037 N N . GLU B 1 111 ? 29.363 -13.979 18.201 1.00 20.54 148 GLU B N 1
ATOM 2038 C CA . GLU B 1 111 ? 29.259 -12.573 18.557 1.00 20.35 148 GLU B CA 1
ATOM 2039 C C . GLU B 1 111 ? 30.605 -11.856 18.487 1.00 19.51 148 GLU B C 1
ATOM 2040 O O . GLU B 1 111 ? 30.665 -10.676 18.134 1.00 20.53 148 GLU B O 1
ATOM 2046 N N . GLY B 1 112 ? 31.682 -12.580 18.779 1.00 18.08 149 GLY B N 1
ATOM 2047 C CA . GLY B 1 112 ? 33.009 -11.985 18.757 1.00 17.25 149 GLY B CA 1
ATOM 2048 C C . GLY B 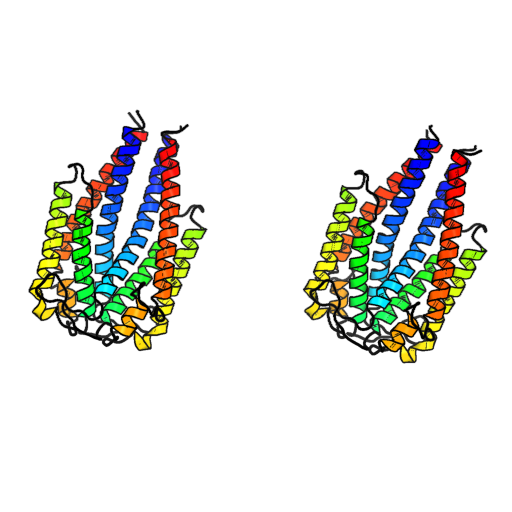1 112 ? 33.745 -11.936 17.426 1.00 16.42 149 GLY B C 1
ATOM 2049 O O . GLY B 1 112 ? 34.931 -12.262 17.363 1.00 16.92 149 GLY B O 1
ATOM 2050 N N . VAL B 1 113 ? 33.052 -11.545 16.358 1.00 15.86 150 VAL B N 1
ATOM 2051 C CA . VAL B 1 113 ? 33.674 -11.429 15.037 1.00 13.05 150 VAL B CA 1
ATOM 2052 C C . VAL B 1 113 ? 34.628 -10.249 15.106 1.00 12.67 150 VAL B C 1
ATOM 2053 O O . VAL B 1 113 ? 34.220 -9.148 15.488 1.00 11.29 150 VAL B O 1
ATOM 2057 N N . THR B 1 114 ? 35.891 -10.469 14.746 1.00 12.99 151 THR B N 1
ATOM 2058 C CA . THR B 1 114 ? 36.888 -9.401 14.808 1.00 12.56 151 THR B CA 1
ATOM 2059 C C . THR B 1 114 ? 36.664 -8.351 13.735 1.00 12.76 151 THR B C 1
ATOM 2060 O O . THR B 1 114 ? 36.102 -8.645 12.680 1.00 12.42 151 THR B O 1
ATOM 2064 N N . ASP B 1 115 ? 37.097 -7.120 14.005 1.00 12.18 152 ASP B N 1
ATOM 2065 C CA . ASP B 1 115 ? 36.932 -6.046 13.030 1.00 14.59 152 ASP B CA 1
ATOM 2066 C C . ASP B 1 115 ? 37.639 -6.441 11.742 1.00 13.16 152 ASP B C 1
ATOM 2067 O O . ASP B 1 115 ? 37.177 -6.142 10.641 1.00 13.79 152 ASP B O 1
ATOM 2072 N N . ASP B 1 116 ? 38.768 -7.119 11.889 1.00 13.22 153 ASP B N 1
ATOM 2073 C CA . ASP B 1 116 ? 39.553 -7.550 10.742 1.00 15.40 153 ASP B CA 1
ATOM 2074 C C . ASP B 1 116 ? 38.804 -8.527 9.852 1.00 13.78 153 ASP B C 1
ATOM 2075 O O . ASP B 1 116 ? 38.824 -8.400 8.629 1.00 13.12 153 ASP B O 1
ATOM 2080 N N . ASN B 1 117 ? 38.153 -9.516 10.453 1.00 13.31 154 ASN B N 1
ATOM 2081 C CA . ASN B 1 117 ? 37.416 -10.478 9.649 1.00 12.12 154 ASN B CA 1
ATOM 2082 C C . ASN B 1 117 ? 36.118 -9.886 9.112 1.00 11.33 154 ASN B C 1
ATOM 2083 O O . ASN B 1 117 ? 35.684 -10.235 8.015 1.00 13.70 154 ASN B O 1
ATOM 2088 N N . ALA B 1 118 ? 35.500 -8.987 9.872 1.00 11.51 155 ALA B N 1
ATOM 2089 C CA . ALA B 1 118 ? 34.258 -8.362 9.420 1.00 10.43 155 ALA B CA 1
ATOM 2090 C C . ALA B 1 118 ? 34.516 -7.576 8.135 1.00 11.99 155 ALA B C 1
ATOM 2091 O O . ALA B 1 118 ? 33.690 -7.568 7.215 1.00 10.43 155 ALA B O 1
ATOM 2093 N N . LYS B 1 119 ? 35.671 -6.920 8.068 1.00 10.78 156 LYS B N 1
ATOM 2094 C CA . LYS B 1 119 ? 36.022 -6.132 6.893 1.00 10.36 156 LYS B CA 1
ATOM 2095 C C . LYS B 1 119 ? 36.330 -7.006 5.688 1.00 10.70 156 LYS B C 1
ATOM 2096 O O . LYS B 1 119 ? 36.112 -6.591 4.550 1.00 8.66 156 LYS B O 1
ATOM 2102 N N . LYS B 1 120 ? 36.834 -8.215 5.934 1.00 11.01 157 LYS B N 1
ATOM 2103 C CA . LYS B 1 120 ? 37.140 -9.138 4.836 1.00 11.03 157 LYS B CA 1
ATOM 2104 C C . LYS B 1 120 ? 35.839 -9.653 4.232 1.00 10.27 157 LYS B C 1
ATOM 2105 O O . LYS B 1 120 ? 35.815 -10.135 3.100 1.00 11.28 157 LYS B O 1
ATOM 2111 N N . ALA B 1 121 ? 34.760 -9.536 5.003 1.00 11.76 158 ALA B N 1
ATOM 2112 C CA . ALA B 1 121 ? 33.450 -10.002 4.579 1.00 11.92 158 ALA B CA 1
ATOM 2113 C C . ALA B 1 121 ? 32.582 -8.944 3.892 1.00 13.02 158 ALA B C 1
ATOM 2114 O O . ALA B 1 121 ? 31.997 -9.222 2.843 1.00 9.30 158 ALA B O 1
ATOM 2116 N N . ILE B 1 122 ? 32.506 -7.737 4.462 1.00 11.72 159 ILE B N 1
ATOM 2117 C CA . ILE B 1 122 ? 31.649 -6.710 3.874 1.00 11.31 159 ILE B CA 1
ATOM 2118 C C . ILE B 1 122 ? 32.214 -5.330 3.543 1.00 10.99 159 ILE B C 1
ATOM 2119 O O . ILE B 1 122 ? 31.444 -4.419 3.254 1.00 10.90 159 ILE B O 1
ATOM 2124 N N . LEU B 1 123 ? 33.530 -5.156 3.582 1.00 11.50 160 LEU B N 1
ATOM 2125 C CA . LEU B 1 123 ? 34.118 -3.862 3.223 1.00 10.32 160 LEU B CA 1
ATOM 2126 C C . LEU B 1 123 ? 34.783 -4.020 1.853 1.00 11.83 160 LEU B C 1
ATOM 2127 O O . LEU B 1 123 ? 35.933 -4.439 1.745 1.00 12.12 160 LEU B O 1
ATOM 2132 N N . LYS B 1 124 ? 34.044 -3.671 0.805 1.00 13.48 161 LYS B N 1
ATOM 2133 C CA . LYS B 1 124 ? 34.514 -3.828 -0.567 1.00 15.71 161 LYS B CA 1
ATOM 2134 C C . LYS B 1 124 ? 35.817 -3.127 -0.934 1.00 16.62 161 LYS B C 1
ATOM 2135 O O . LYS B 1 124 ? 36.394 -3.418 -1.979 1.00 18.00 161 LYS B O 1
ATOM 2141 N N . THR B 1 125 ? 36.284 -2.211 -0.092 1.00 15.03 162 THR B N 1
ATOM 2142 C CA . THR B 1 125 ? 37.534 -1.509 -0.365 1.00 15.23 162 THR B CA 1
ATOM 2143 C C . THR B 1 125 ? 38.684 -2.036 0.494 1.00 15.26 162 THR B C 1
ATOM 2144 O O . THR B 1 125 ? 39.798 -1.527 0.423 1.00 16.74 162 THR B O 1
ATOM 2148 N N . ASN B 1 126 ? 38.416 -3.061 1.295 1.00 14.65 163 ASN B N 1
ATOM 2149 C CA . ASN B 1 126 ? 39.441 -3.631 2.165 1.00 14.96 163 ASN B CA 1
ATOM 2150 C C . ASN B 1 126 ? 40.559 -4.278 1.338 1.00 17.66 163 ASN B C 1
ATOM 2151 O O . ASN B 1 126 ? 40.325 -4.757 0.226 1.00 18.37 163 ASN B O 1
ATOM 2156 N N . ASN B 1 127 ? 41.775 -4.283 1.872 1.00 18.61 164 ASN B N 1
ATOM 2157 C CA . ASN B 1 127 ? 42.904 -4.881 1.159 1.00 22.19 164 ASN B CA 1
ATOM 2158 C C . ASN B 1 127 ? 42.692 -6.392 1.027 1.00 21.36 164 ASN B C 1
ATOM 2159 O O . ASN B 1 127 ? 42.956 -6.979 -0.023 1.00 23.32 164 ASN B O 1
ATOM 2164 N N . ASP B 1 128 ? 42.205 -7.010 2.096 1.00 19.49 165 ASP B N 1
ATOM 2165 C CA . ASP B 1 128 ? 41.931 -8.446 2.121 1.00 17.03 165 ASP B CA 1
ATOM 2166 C C . ASP B 1 128 ? 40.413 -8.598 1.981 1.00 16.38 165 ASP B C 1
ATOM 2167 O O . ASP B 1 128 ? 39.663 -8.134 2.840 1.00 14.35 165 ASP B O 1
ATOM 2172 N N . LYS B 1 129 ? 39.969 -9.248 0.907 1.00 14.37 166 LYS B N 1
ATOM 2173 C CA . LYS B 1 129 ? 38.541 -9.431 0.643 1.00 14.68 166 LYS B CA 1
ATOM 2174 C C . LYS B 1 129 ? 38.150 -10.905 0.582 1.00 14.05 166 LYS B C 1
ATOM 2175 O O . LYS B 1 129 ? 37.142 -11.264 -0.033 1.00 12.30 166 LYS B O 1
ATOM 2181 N N . THR B 1 130 ? 38.934 -11.739 1.254 1.00 13.37 167 THR B N 1
ATOM 2182 C CA . THR B 1 130 ? 38.742 -13.183 1.242 1.00 15.13 167 THR B CA 1
ATOM 2183 C C . THR B 1 130 ? 37.605 -13.822 2.028 1.00 14.38 167 THR B C 1
ATOM 2184 O O . THR B 1 130 ? 37.496 -15.048 2.037 1.00 15.98 167 THR B O 1
ATOM 2188 N N . LYS B 1 131 ? 36.756 -13.036 2.686 1.00 13.22 168 LYS B N 1
ATOM 2189 C CA . LYS B 1 131 ? 35.652 -13.635 3.432 1.00 13.47 168 LYS B CA 1
ATOM 2190 C C . LYS B 1 131 ? 34.284 -13.166 2.952 1.00 13.67 168 LYS B C 1
ATOM 2191 O O . LYS B 1 131 ? 33.295 -13.263 3.684 1.00 12.41 168 LYS B O 1
ATOM 2197 N N . GLY B 1 132 ? 34.234 -12.652 1.728 1.00 12.67 169 GLY B N 1
ATOM 2198 C CA . GLY B 1 132 ? 32.970 -12.194 1.180 1.00 14.14 169 GLY B CA 1
ATOM 2199 C C . GLY B 1 132 ? 33.004 -10.838 0.497 1.00 12.13 169 GLY B C 1
ATOM 2200 O O . GLY B 1 132 ? 32.176 -10.562 -0.371 1.00 12.57 169 GLY B O 1
ATOM 2201 N N . ALA B 1 133 ? 33.958 -9.993 0.875 1.00 11.62 170 ALA B N 1
ATOM 2202 C CA . ALA B 1 133 ? 34.050 -8.655 0.300 1.00 13.12 170 ALA B CA 1
ATOM 2203 C C . ALA B 1 133 ? 34.363 -8.676 -1.196 1.00 13.40 170 ALA B C 1
ATOM 2204 O O . ALA B 1 133 ? 33.974 -7.773 -1.932 1.00 13.67 170 ALA B O 1
ATOM 2206 N N . ASP B 1 134 ? 35.062 -9.711 -1.645 1.00 15.02 171 ASP B N 1
ATOM 2207 C CA . ASP B 1 134 ? 35.409 -9.835 -3.053 1.00 15.03 171 ASP B CA 1
ATOM 2208 C C . ASP B 1 134 ? 34.120 -10.072 -3.841 1.00 12.93 171 ASP B C 1
ATOM 2209 O O . ASP B 1 134 ? 33.903 -9.467 -4.893 1.00 13.05 171 ASP B O 1
ATOM 2214 N N . GLU B 1 135 ? 33.261 -10.944 -3.315 1.00 11.51 172 GLU B N 1
ATOM 2215 C CA . GLU B 1 135 ? 31.977 -11.248 -3.941 1.00 11.40 172 GLU B CA 1
ATOM 2216 C C . GLU B 1 135 ? 31.059 -10.033 -3.846 1.00 11.14 172 GLU B C 1
ATOM 2217 O O . GLU B 1 135 ? 30.286 -9.753 -4.764 1.00 10.17 172 GLU B O 1
ATOM 2223 N N . LEU B 1 136 ? 31.125 -9.334 -2.717 1.00 9.09 173 LEU B N 1
ATOM 2224 C CA . LEU B 1 136 ? 30.306 -8.138 -2.524 1.00 10.84 173 LEU B CA 1
ATOM 2225 C C . LEU B 1 136 ? 30.624 -7.098 -3.600 1.00 11.63 173 LEU B C 1
ATOM 2226 O O . LEU B 1 136 ? 29.723 -6.474 -4.162 1.00 12.86 173 LEU B O 1
ATOM 2231 N N . GLU B 1 137 ? 31.904 -6.901 -3.898 1.00 12.89 174 GLU B N 1
ATOM 2232 C CA . GLU B 1 137 ? 32.261 -5.912 -4.903 1.00 13.60 174 GLU B CA 1
ATOM 2233 C C . GLU B 1 137 ? 31.781 -6.321 -6.286 1.00 13.13 174 GLU B C 1
ATOM 2234 O O . GLU B 1 137 ? 31.339 -5.480 -7.061 1.00 13.28 174 GLU B O 1
ATOM 2240 N N . LYS B 1 138 ? 31.862 -7.611 -6.596 1.00 12.03 175 LYS B N 1
ATOM 2241 C CA . LYS B 1 138 ? 31.411 -8.093 -7.896 1.00 13.43 175 LYS B CA 1
ATOM 2242 C C . LYS B 1 138 ? 29.915 -7.868 -8.047 1.00 11.70 175 LYS B C 1
ATOM 2243 O O . LYS B 1 138 ? 29.448 -7.462 -9.104 1.00 11.35 175 LYS B O 1
ATOM 2249 N N . LEU B 1 139 ? 29.171 -8.140 -6.980 1.00 10.33 176 LEU B N 1
ATOM 2250 C CA . LEU B 1 139 ? 27.725 -7.950 -6.979 1.00 10.34 176 LEU B CA 1
ATOM 2251 C C . LEU B 1 139 ? 27.412 -6.461 -7.139 1.00 11.37 176 LEU B C 1
ATOM 2252 O O . LEU B 1 139 ? 26.518 -6.081 -7.899 1.00 11.83 176 LEU B O 1
ATOM 2257 N N . PHE B 1 140 ? 28.160 -5.623 -6.424 1.00 10.91 177 PHE B N 1
ATOM 2258 C CA . PHE B 1 140 ? 27.973 -4.174 -6.496 1.00 10.62 177 PHE B CA 1
ATOM 2259 C C . PHE B 1 140 ? 28.113 -3.713 -7.953 1.00 11.94 177 PHE B C 1
ATOM 2260 O O . PHE B 1 140 ? 27.255 -2.992 -8.474 1.00 10.34 177 PHE B O 1
ATOM 2268 N N . GLU B 1 141 ? 29.185 -4.144 -8.616 1.00 9.76 178 GLU B N 1
ATOM 2269 C CA . GLU B 1 141 ? 29.412 -3.766 -10.013 1.00 10.75 178 GLU B CA 1
ATOM 2270 C C . GLU B 1 141 ? 28.353 -4.317 -10.955 1.00 10.32 178 GLU B C 1
ATOM 2271 O O . GLU B 1 141 ? 27.907 -3.627 -11.867 1.00 10.12 178 GLU B O 1
ATOM 2277 N N . SER B 1 142 ? 27.949 -5.562 -10.734 1.00 10.19 179 SER B N 1
ATOM 2278 C CA . SER B 1 142 ? 26.920 -6.174 -11.566 1.00 11.09 179 SER B CA 1
ATOM 2279 C C . SER B 1 142 ? 25.594 -5.424 -11.451 1.00 11.55 179 SER B C 1
ATOM 2280 O O . SER B 1 142 ? 24.880 -5.250 -12.438 1.00 9.26 179 SER B O 1
ATOM 2283 N N . VAL B 1 143 ? 25.257 -4.983 -10.242 1.00 10.97 180 VAL B N 1
ATOM 2284 C CA . VAL B 1 143 ? 24.015 -4.243 -10.049 1.00 10.21 180 VAL B CA 1
ATOM 2285 C C . VAL B 1 143 ? 24.115 -2.861 -10.691 1.00 11.28 180 VAL B C 1
ATOM 2286 O O . VAL B 1 143 ? 23.130 -2.328 -11.201 1.00 13.88 180 VAL B O 1
ATOM 2290 N N . LYS B 1 144 ? 25.305 -2.274 -10.676 1.00 12.43 181 LYS B N 1
ATOM 2291 C CA . LYS B 1 144 ? 25.481 -0.974 -11.302 1.00 15.30 181 LYS B CA 1
ATOM 2292 C C . LYS B 1 144 ? 25.291 -1.116 -12.814 1.00 15.23 181 LYS B C 1
ATOM 2293 O O . LYS B 1 144 ? 24.723 -0.233 -13.460 1.00 13.60 181 LYS B O 1
ATOM 2299 N N . ASN B 1 145 ? 25.756 -2.236 -13.371 1.00 15.23 182 ASN B N 1
ATOM 2300 C CA . ASN B 1 145 ? 25.610 -2.494 -14.801 1.00 14.96 182 ASN B CA 1
ATOM 2301 C C . ASN B 1 145 ? 24.137 -2.642 -15.131 1.00 12.03 182 ASN B C 1
ATOM 2302 O O . ASN B 1 145 ? 23.678 -2.209 -16.185 1.00 11.59 182 ASN B O 1
ATOM 2307 N N . LEU B 1 146 ? 23.407 -3.280 -14.222 1.00 12.43 183 LEU B N 1
ATOM 2308 C CA . LEU B 1 146 ? 21.977 -3.499 -14.392 1.00 12.94 183 LEU B CA 1
ATOM 2309 C C . LEU B 1 146 ? 21.243 -2.165 -14.297 1.00 11.44 183 LEU B C 1
ATOM 2310 O O . LEU B 1 146 ? 20.315 -1.907 -15.057 1.00 10.38 183 LEU B O 1
ATOM 2315 N N . SER B 1 147 ? 21.675 -1.320 -13.367 1.00 11.85 184 SER B N 1
ATOM 2316 C CA . SER B 1 147 ? 21.082 -0.002 -13.176 1.00 15.25 184 SER B CA 1
ATOM 2317 C C . SER B 1 147 ? 21.268 0.867 -14.425 1.00 15.47 184 SER B C 1
ATOM 2318 O O . SER B 1 147 ? 20.355 1.579 -14.847 1.00 14.54 184 SER B O 1
ATOM 2321 N N . LYS B 1 148 ? 22.463 0.817 -15.002 1.00 15.45 185 LYS B N 1
ATOM 2322 C CA . LYS B 1 148 ? 22.755 1.586 -16.207 1.00 18.37 185 LYS B CA 1
ATOM 2323 C C . LYS B 1 148 ? 21.875 1.140 -17.369 1.00 17.97 185 LYS B C 1
ATOM 2324 O O . LYS B 1 148 ? 21.292 1.971 -18.064 1.00 17.45 185 LYS B O 1
ATOM 2330 N N . ALA B 1 149 ? 21.777 -0.170 -17.575 1.00 17.87 186 ALA B N 1
ATOM 2331 C CA . ALA B 1 149 ? 20.964 -0.715 -18.661 1.00 20.15 186 ALA B CA 1
ATOM 2332 C C . ALA B 1 149 ? 19.491 -0.341 -18.510 1.00 19.20 186 ALA B C 1
ATOM 2333 O O . ALA B 1 149 ? 18.838 0.043 -19.479 1.00 19.32 186 ALA B O 1
ATOM 2335 N N . ALA B 1 150 ? 18.974 -0.457 -17.292 1.00 18.44 187 ALA B N 1
ATOM 2336 C CA . ALA B 1 150 ? 17.584 -0.120 -17.011 1.00 19.63 187 ALA B CA 1
ATOM 2337 C C . ALA B 1 150 ? 17.330 1.369 -17.254 1.00 18.78 187 ALA B C 1
ATOM 2338 O O . ALA B 1 150 ? 16.328 1.743 -17.859 1.00 18.87 187 ALA B O 1
ATOM 2340 N N . LYS B 1 151 ? 18.243 2.211 -16.777 1.00 19.10 188 LYS B N 1
ATOM 2341 C CA . LYS B 1 151 ? 18.140 3.660 -16.947 1.00 22.80 188 LYS B CA 1
ATOM 2342 C C . LYS B 1 151 ? 18.050 4.023 -18.429 1.00 24.09 188 LYS B C 1
ATOM 2343 O O . LYS B 1 151 ? 17.231 4.850 -18.827 1.00 24.18 188 LYS B O 1
ATOM 2349 N N . GLU B 1 152 ? 18.896 3.400 -19.241 1.00 24.95 189 GLU B N 1
ATOM 2350 C CA . GLU B 1 152 ? 18.917 3.662 -20.678 1.00 27.32 189 GLU B CA 1
ATOM 2351 C C . GLU B 1 152 ? 17.618 3.237 -21.352 1.00 27.29 189 GLU B C 1
ATOM 2352 O O . GLU B 1 152 ? 17.106 3.942 -22.221 1.00 25.52 189 GLU B O 1
ATOM 2358 N N . MET B 1 153 ? 17.087 2.088 -20.947 1.00 28.34 190 MET B N 1
ATOM 2359 C CA . MET B 1 153 ? 15.840 1.584 -21.506 1.00 30.31 190 MET B CA 1
ATOM 2360 C C . MET B 1 153 ? 14.740 2.614 -21.245 1.00 30.25 190 MET B C 1
ATOM 2361 O O . MET B 1 153 ? 13.895 2.878 -22.102 1.00 30.61 190 MET B O 1
ATOM 2366 N N . LEU B 1 154 ? 14.768 3.202 -20.057 1.00 29.72 191 LEU B N 1
ATOM 2367 C CA . LEU B 1 154 ? 13.776 4.197 -19.678 1.00 29.92 191 LEU B CA 1
ATOM 2368 C C . LEU B 1 154 ? 14.002 5.528 -20.388 1.00 30.85 191 LEU B C 1
ATOM 2369 O O . LEU B 1 154 ? 13.065 6.117 -20.931 1.00 29.72 191 LEU B O 1
ATOM 2374 N N . THR B 1 155 ? 15.247 5.995 -20.389 1.00 30.59 192 THR B N 1
ATOM 2375 C CA . THR B 1 155 ? 15.585 7.259 -21.025 1.00 32.51 192 THR B CA 1
ATOM 2376 C C . THR B 1 155 ? 15.271 7.246 -22.516 1.00 33.48 192 THR B C 1
ATOM 2377 O O . THR B 1 155 ? 14.878 8.266 -23.078 1.00 33.50 192 THR B O 1
ATOM 2381 N N . ASN B 1 156 ? 15.440 6.093 -23.157 1.00 33.97 193 ASN B N 1
ATOM 2382 C CA . ASN B 1 156 ? 15.158 5.989 -24.583 1.00 35.80 193 ASN B CA 1
ATOM 2383 C C . ASN B 1 156 ? 13.659 6.019 -24.861 1.00 35.89 193 ASN B C 1
ATOM 2384 O O . ASN B 1 156 ? 13.205 6.729 -25.758 1.00 37.01 193 ASN B O 1
ATOM 2389 N N . SER B 1 157 ? 12.890 5.253 -24.093 1.00 35.57 194 SER B N 1
ATOM 2390 C CA . SER B 1 157 ? 11.446 5.220 -24.277 1.00 36.27 194 SER B CA 1
ATOM 2391 C C . SER B 1 157 ? 10.865 6.623 -24.109 1.00 36.33 194 SER B C 1
ATOM 2392 O O . SER B 1 157 ? 9.889 6.977 -24.768 1.00 37.18 194 SER B O 1
ATOM 2395 N N . VAL B 1 158 ? 11.471 7.423 -23.234 1.00 35.79 195 VAL B N 1
ATOM 2396 C CA . VAL B 1 158 ? 11.010 8.788 -22.999 1.00 36.74 195 VAL B CA 1
ATOM 2397 C C . VAL B 1 158 ? 11.422 9.715 -24.143 1.00 38.39 195 VAL B C 1
ATOM 2398 O O . VAL B 1 158 ? 10.723 10.680 -24.451 1.00 37.57 195 VAL B O 1
ATOM 2402 N N . LYS B 1 159 ? 12.557 9.419 -24.768 1.00 39.73 196 LYS B N 1
ATOM 2403 C CA . LYS B 1 159 ? 13.045 10.232 -25.876 1.00 41.38 196 LYS B CA 1
ATOM 2404 C C . LYS B 1 159 ? 12.154 10.104 -27.104 1.00 41.54 196 LYS B C 1
ATOM 2405 O O . LYS B 1 159 ? 12.103 11.006 -27.936 1.00 42.25 196 LYS B O 1
ATOM 2411 N N . GLU B 1 160 ? 11.451 8.982 -27.212 1.00 42.57 197 GLU B N 1
ATOM 2412 C CA . GLU B 1 160 ? 10.563 8.742 -28.343 1.00 43.70 197 GLU B CA 1
ATOM 2413 C C . GLU B 1 160 ? 9.470 9.801 -28.432 1.00 43.96 197 GLU B C 1
ATOM 2414 O O . GLU B 1 160 ? 8.779 9.904 -29.444 1.00 43.87 197 GLU B O 1
ATOM 2420 N N . LEU B 1 161 ? 9.315 10.585 -27.370 1.00 44.02 198 LEU B N 1
ATOM 2421 C CA . LEU B 1 161 ? 8.299 11.633 -27.338 1.00 45.12 198 LEU B CA 1
ATOM 2422 C C . LEU B 1 161 ? 8.694 12.844 -28.176 1.00 45.99 198 LEU B C 1
ATOM 2423 O O . LEU B 1 161 ? 7.860 13.421 -28.871 1.00 45.51 198 LEU B O 1
ATOM 2428 N N . THR B 1 162 ? 9.963 13.231 -28.103 1.00 47.92 199 THR B N 1
ATOM 2429 C CA . THR B 1 162 ? 10.452 14.380 -28.857 1.00 50.61 199 THR B CA 1
ATOM 2430 C C . THR B 1 162 ? 11.400 13.961 -29.978 1.00 52.28 199 THR B C 1
ATOM 2431 O O . THR B 1 162 ? 12.228 14.751 -30.430 1.00 52.62 199 THR B O 1
ATOM 2435 N N . SER B 1 163 ? 11.269 12.715 -30.424 1.00 54.45 200 SER B N 1
ATOM 2436 C CA . SER B 1 163 ? 12.105 12.180 -31.495 1.00 56.59 200 SER B CA 1
ATOM 2437 C C . SER B 1 163 ? 11.409 11.010 -32.193 1.00 57.84 200 SER B C 1
ATOM 2438 O O . SER B 1 163 ? 10.674 10.250 -31.560 1.00 57.98 200 SER B O 1
ATOM 2441 N N . PRO B 1 164 ? 11.619 10.856 -33.512 1.00 59.11 201 PRO B N 1
ATOM 2442 C CA . PRO B 1 164 ? 12.460 11.665 -34.406 1.00 60.00 201 PRO B CA 1
ATOM 2443 C C . PRO B 1 164 ? 12.027 13.131 -34.495 1.00 60.62 201 PRO B C 1
ATOM 2444 O O . PRO B 1 164 ? 11.145 13.431 -35.329 1.00 61.08 201 PRO B O 1
ATOM 2449 N N . PRO C 1 3 ? -13.569 64.094 35.860 1.00 59.16 40 PRO C N 1
ATOM 2450 C CA . PRO C 1 3 ? -12.594 64.644 36.832 1.00 59.05 40 PRO C CA 1
ATOM 2451 C C . PRO C 1 3 ? -11.172 64.636 36.269 1.00 59.03 40 PRO C C 1
ATOM 2452 O O . PRO C 1 3 ? -10.735 63.643 35.685 1.00 59.23 40 PRO C O 1
ATOM 2456 N N . ASN C 1 4 ? -10.454 65.744 36.443 1.00 58.74 41 ASN C N 1
ATOM 2457 C CA . ASN C 1 4 ? -9.084 65.841 35.948 1.00 58.26 41 ASN C CA 1
ATOM 2458 C C . ASN C 1 4 ? -8.226 64.774 36.624 1.00 58.09 41 ASN C C 1
ATOM 2459 O O . ASN C 1 4 ? -8.081 64.755 37.848 1.00 58.56 41 ASN C O 1
ATOM 2464 N N . LEU C 1 5 ? -7.660 63.888 35.812 1.00 57.61 42 LEU C N 1
ATOM 2465 C CA . LEU C 1 5 ? -6.843 62.787 36.305 1.00 56.62 42 LEU C CA 1
ATOM 2466 C C . LEU C 1 5 ? -5.408 63.144 36.689 1.00 56.66 42 LEU C C 1
ATOM 2467 O O . LEU C 1 5 ? -4.604 62.252 36.960 1.00 56.69 42 LEU C O 1
ATOM 2472 N N . THR C 1 6 ? -5.082 64.433 36.719 1.00 56.50 43 THR C N 1
ATOM 2473 C CA . THR C 1 6 ? -3.728 64.846 37.080 1.00 56.17 43 THR C CA 1
ATOM 2474 C C . THR C 1 6 ? -3.572 65.027 38.585 1.00 56.01 43 THR C C 1
ATOM 2475 O O . THR C 1 6 ? -2.633 64.501 39.183 1.00 56.69 43 THR C O 1
ATOM 2479 N N . GLU C 1 7 ? -4.485 65.775 39.196 1.00 55.32 44 GLU C N 1
ATOM 2480 C CA . GLU C 1 7 ? -4.428 65.998 40.636 1.00 54.36 44 GLU C CA 1
ATOM 2481 C C . GLU C 1 7 ? -4.723 64.684 41.351 1.00 53.25 44 GLU C C 1
ATOM 2482 O O . GLU C 1 7 ? -4.272 64.455 42.473 1.00 53.37 44 GLU C O 1
ATOM 2488 N N . ILE C 1 8 ? -5.492 63.827 40.687 1.00 51.22 45 ILE C N 1
ATOM 2489 C CA . ILE C 1 8 ? -5.872 62.537 41.244 1.00 49.99 45 ILE C CA 1
ATOM 2490 C C . ILE C 1 8 ? -4.688 61.578 41.313 1.00 49.44 45 ILE C C 1
ATOM 2491 O O . ILE C 1 8 ? -4.297 61.145 42.396 1.00 49.59 45 ILE C O 1
ATOM 2496 N N . SER C 1 9 ? -4.121 61.250 40.156 1.00 48.23 46 SER C N 1
ATOM 2497 C CA . SER C 1 9 ? -2.988 60.333 40.097 1.00 47.31 46 SER C CA 1
ATOM 2498 C C . SER C 1 9 ? -1.856 60.788 41.013 1.00 46.23 46 SER C C 1
ATOM 2499 O O . SER C 1 9 ? -1.171 59.966 41.619 1.00 45.74 46 SER C O 1
ATOM 2502 N N . LYS C 1 10 ? -1.667 62.100 41.114 1.00 45.42 47 LYS C N 1
ATOM 2503 C CA . LYS C 1 10 ? -0.616 62.663 41.954 1.00 45.37 47 LYS C CA 1
ATOM 2504 C C . LYS C 1 10 ? -0.946 62.500 43.435 1.00 44.72 47 LYS C C 1
ATOM 2505 O O . LYS C 1 10 ? -0.088 62.127 44.237 1.00 44.56 47 LYS C O 1
ATOM 2511 N N . LYS C 1 11 ? -2.193 62.787 43.791 1.00 43.81 48 LYS C N 1
ATOM 2512 C CA . LYS C 1 11 ? -2.643 62.678 45.173 1.00 43.00 48 LYS C CA 1
ATOM 2513 C C . LYS C 1 11 ? -2.602 61.224 45.625 1.00 41.31 48 LYS C C 1
ATOM 2514 O O . LYS C 1 11 ? -2.266 60.931 46.772 1.00 41.64 48 LYS C O 1
ATOM 2520 N N . ILE C 1 12 ? -2.944 60.317 44.715 1.00 39.10 49 ILE C N 1
ATOM 2521 C CA . ILE C 1 12 ? -2.938 58.891 45.014 1.00 37.54 49 ILE C CA 1
ATOM 2522 C C . ILE C 1 12 ? -1.512 58.412 45.267 1.00 35.97 49 ILE C C 1
ATOM 2523 O O . ILE C 1 12 ? -1.260 57.670 46.214 1.00 35.88 49 ILE C O 1
ATOM 2528 N N . THR C 1 13 ? -0.583 58.849 44.421 1.00 36.02 50 THR C N 1
ATOM 2529 C CA . THR C 1 13 ? 0.822 58.468 44.547 1.00 34.67 50 THR C CA 1
ATOM 2530 C C . THR C 1 13 ? 1.400 58.933 45.879 1.00 35.08 50 THR C C 1
ATOM 2531 O O . THR C 1 13 ? 2.097 58.180 46.559 1.00 34.17 50 THR C O 1
ATOM 2535 N N . GLU C 1 14 ? 1.109 60.177 46.249 1.00 33.98 51 GLU C N 1
ATOM 2536 C CA . GLU C 1 14 ? 1.604 60.726 47.504 1.00 35.11 51 GLU C CA 1
ATOM 2537 C C . GLU C 1 14 ? 0.950 60.035 48.693 1.00 33.12 51 GLU C C 1
ATOM 2538 O O . GLU C 1 14 ? 1.587 59.819 49.726 1.00 32.18 51 GLU C O 1
ATOM 2544 N N . SER C 1 15 ? -0.327 59.697 48.549 1.00 31.73 52 SER C N 1
ATOM 2545 C CA . SER C 1 15 ? -1.049 59.028 49.623 1.00 31.18 52 SER C CA 1
ATOM 2546 C C . SER C 1 15 ? -0.533 57.611 49.821 1.00 29.77 52 SER C C 1
ATOM 2547 O O . SER C 1 15 ? -0.369 57.158 50.955 1.00 28.60 52 SER C O 1
ATOM 2550 N N . ASN C 1 16 ? -0.282 56.911 48.719 1.00 29.84 53 ASN C N 1
ATOM 2551 C CA . ASN C 1 16 ? 0.221 55.544 48.797 1.00 30.03 53 ASN C CA 1
ATOM 2552 C C . ASN C 1 16 ? 1.584 55.557 49.490 1.00 28.29 53 ASN C C 1
ATOM 2553 O O . ASN C 1 16 ? 1.899 54.664 50.275 1.00 29.92 53 ASN C O 1
ATOM 2558 N N . ALA C 1 17 ? 2.384 56.580 49.199 1.00 26.64 54 ALA C N 1
ATOM 2559 C CA . ALA C 1 17 ? 3.712 56.715 49.794 1.00 25.11 54 ALA C CA 1
ATOM 2560 C C . ALA C 1 17 ? 3.602 56.792 51.310 1.00 24.55 54 ALA C C 1
ATOM 2561 O O . ALA C 1 17 ? 4.375 56.160 52.031 1.00 22.90 54 ALA C O 1
ATOM 2563 N N . VAL C 1 18 ? 2.634 57.568 51.790 1.00 23.04 55 VAL C N 1
ATOM 2564 C CA . VAL C 1 18 ? 2.422 57.716 53.222 1.00 21.49 55 VAL C CA 1
ATOM 2565 C C . VAL C 1 18 ? 2.014 56.383 53.848 1.00 19.93 55 VAL C C 1
ATOM 2566 O O . VAL C 1 18 ? 2.543 55.990 54.884 1.00 18.51 55 VAL C O 1
ATOM 2570 N N . VAL C 1 19 ? 1.076 55.686 53.219 1.00 19.27 56 VAL C N 1
ATOM 2571 C CA . VAL C 1 19 ? 0.636 54.401 53.738 1.00 18.63 56 VAL C CA 1
ATOM 2572 C C . VAL C 1 19 ? 1.810 53.411 53.769 1.00 18.85 56 VAL C C 1
ATOM 2573 O O . VAL C 1 19 ? 1.908 52.577 54.678 1.00 20.55 56 VAL C O 1
ATOM 2577 N N . LEU C 1 20 ? 2.697 53.504 52.782 1.00 18.24 57 LEU C N 1
ATOM 2578 C CA . LEU C 1 20 ? 3.858 52.621 52.720 1.00 20.10 57 LEU C CA 1
ATOM 2579 C C . LEU C 1 20 ? 4.875 53.020 53.787 1.00 19.37 57 LEU C C 1
ATOM 2580 O O . LEU C 1 20 ? 5.475 52.163 54.437 1.00 20.60 57 LEU C O 1
ATOM 2585 N N . ALA C 1 21 ? 5.067 54.323 53.963 1.00 18.19 58 ALA C N 1
ATOM 2586 C CA . ALA C 1 21 ? 5.997 54.813 54.967 1.00 17.63 58 ALA C CA 1
ATOM 2587 C C . ALA C 1 21 ? 5.540 54.350 56.347 1.00 17.80 58 ALA C C 1
ATOM 2588 O O . ALA C 1 21 ? 6.353 53.924 57.169 1.00 17.18 58 ALA C O 1
ATOM 2590 N N . VAL C 1 22 ? 4.235 54.427 56.597 1.00 17.15 59 VAL C N 1
ATOM 2591 C CA . VAL C 1 22 ? 3.686 54.002 57.883 1.00 17.68 59 VAL C CA 1
ATOM 2592 C C . VAL C 1 22 ? 3.797 52.479 58.047 1.00 16.51 59 VAL C C 1
ATOM 2593 O O . VAL C 1 22 ? 4.021 51.977 59.147 1.00 13.49 59 VAL C O 1
ATOM 2597 N N . LYS C 1 23 ? 3.643 51.748 56.949 1.00 15.79 60 LYS C N 1
ATOM 2598 C CA . LYS C 1 23 ? 3.746 50.294 56.987 1.00 17.02 60 LYS C CA 1
ATOM 2599 C C . LYS C 1 23 ? 5.130 49.904 57.496 1.00 15.51 60 LYS C C 1
ATOM 2600 O O . LYS C 1 23 ? 5.276 48.918 58.213 1.00 14.56 60 LYS C O 1
ATOM 2606 N N . GLU C 1 24 ? 6.145 50.683 57.128 1.00 15.52 61 GLU C N 1
ATOM 2607 C CA . GLU C 1 24 ? 7.506 50.401 57.574 1.00 16.92 61 GLU C CA 1
ATOM 2608 C C . GLU C 1 24 ? 7.585 50.516 59.099 1.00 15.80 61 GLU C C 1
ATOM 2609 O O . GLU C 1 24 ? 8.168 49.668 59.769 1.00 13.89 61 GLU C O 1
ATOM 2615 N N . VAL C 1 25 ? 6.979 51.564 59.642 1.00 15.15 62 VAL C N 1
ATOM 2616 C CA . VAL C 1 25 ? 6.975 51.773 61.084 1.00 14.16 62 VAL C CA 1
ATOM 2617 C C . VAL C 1 25 ? 6.238 50.635 61.785 1.00 14.40 62 VAL C C 1
ATOM 2618 O O . VAL C 1 25 ? 6.706 50.103 62.791 1.00 13.12 62 VAL C O 1
ATOM 2622 N N . GLU C 1 26 ? 5.086 50.257 61.245 1.00 15.40 63 GLU C N 1
ATOM 2623 C CA . GLU C 1 26 ? 4.300 49.191 61.841 1.00 17.73 63 GLU C CA 1
ATOM 2624 C C . GLU C 1 26 ? 5.021 47.847 61.762 1.00 16.60 63 GLU C C 1
ATOM 2625 O O . GLU C 1 26 ? 4.927 47.037 62.677 1.00 16.75 63 GLU C O 1
ATOM 2631 N N . THR C 1 27 ? 5.755 47.616 60.679 1.00 14.58 64 THR C N 1
ATOM 2632 C CA . THR C 1 27 ? 6.472 46.360 60.526 1.00 12.73 64 THR C CA 1
ATOM 2633 C C . THR C 1 27 ? 7.662 46.266 61.480 1.00 12.28 64 THR C C 1
ATOM 2634 O O . THR C 1 27 ? 8.002 45.177 61.939 1.00 12.54 64 THR C O 1
ATOM 2638 N N . LEU C 1 28 ? 8.294 47.402 61.773 1.00 11.84 65 LEU C N 1
ATOM 2639 C CA . LEU C 1 28 ? 9.426 47.415 62.695 1.00 12.27 65 LEU C CA 1
ATOM 2640 C C . LEU C 1 28 ? 8.933 47.064 64.094 1.00 11.88 65 LEU C C 1
ATOM 2641 O O . LEU C 1 28 ? 9.663 46.471 64.887 1.00 11.45 65 LEU C O 1
ATOM 2646 N N . LEU C 1 29 ? 7.690 47.428 64.397 1.00 13.25 66 LEU C N 1
ATOM 2647 C CA . LEU C 1 29 ? 7.117 47.111 65.700 1.00 14.36 66 LEU C CA 1
ATOM 2648 C C . LEU C 1 29 ? 6.840 45.616 65.748 1.00 15.17 66 LEU C C 1
ATOM 2649 O O . LEU C 1 29 ? 6.993 44.978 66.785 1.00 15.03 66 LEU C O 1
ATOM 2654 N N . THR C 1 30 ? 6.439 45.064 64.609 1.00 15.66 67 THR C N 1
ATOM 2655 C CA . THR C 1 30 ? 6.167 43.642 64.504 1.00 14.85 67 THR C CA 1
ATOM 2656 C C . THR C 1 30 ? 7.466 42.872 64.744 1.00 14.93 67 THR C C 1
ATOM 2657 O O . THR C 1 30 ? 7.465 41.812 65.376 1.00 13.70 67 THR C O 1
ATOM 2661 N N . SER C 1 31 ? 8.577 43.413 64.247 1.00 13.58 68 SER C N 1
ATOM 2662 C CA . SER C 1 31 ? 9.870 42.758 64.418 1.00 14.86 68 SER C CA 1
ATOM 2663 C C . SER C 1 31 ? 10.261 42.721 65.897 1.00 12.81 68 SER C C 1
ATOM 2664 O O . SER C 1 31 ? 10.870 41.760 66.353 1.00 12.77 68 SER C O 1
ATOM 2667 N N . ILE C 1 32 ? 9.905 43.761 66.644 1.00 11.58 69 ILE C N 1
ATOM 2668 C CA . ILE C 1 32 ? 10.222 43.794 68.069 1.00 12.95 69 ILE C CA 1
ATOM 2669 C C . ILE C 1 32 ? 9.401 42.742 68.810 1.00 13.52 69 ILE C C 1
ATOM 2670 O O . ILE C 1 32 ? 9.883 42.120 69.756 1.00 14.30 69 ILE C O 1
ATOM 2675 N N . ASP C 1 33 ? 8.162 42.534 68.380 1.00 15.19 70 ASP C N 1
ATOM 2676 C CA . ASP C 1 33 ? 7.327 41.526 69.020 1.00 16.94 70 ASP C CA 1
ATOM 2677 C C . ASP C 1 33 ? 7.918 40.156 68.735 1.00 16.56 70 ASP C C 1
ATOM 2678 O O . ASP C 1 33 ? 7.772 39.226 69.528 1.00 14.42 70 ASP C O 1
ATOM 2683 N N . GLU C 1 34 ? 8.592 40.027 67.598 1.00 17.74 71 GLU C N 1
ATOM 2684 C CA . GLU C 1 34 ? 9.207 38.756 67.253 1.00 19.14 71 GLU C CA 1
ATOM 2685 C C . GLU C 1 34 ? 10.457 38.555 68.120 1.00 18.25 71 GLU C C 1
ATOM 2686 O O . GLU C 1 34 ? 10.781 37.429 68.507 1.00 19.73 71 GLU C O 1
ATOM 2692 N N . LEU C 1 35 ? 11.153 39.646 68.432 1.00 17.02 72 LEU C N 1
ATOM 2693 C CA . LEU C 1 35 ? 12.353 39.564 69.275 1.00 15.15 72 LEU C CA 1
ATOM 2694 C C . LEU C 1 35 ? 11.972 39.118 70.683 1.00 13.51 72 LEU C C 1
ATOM 2695 O O . LEU C 1 35 ? 12.690 38.345 71.319 1.00 14.15 72 LEU C O 1
ATOM 2700 N N . ALA C 1 36 ? 10.837 39.614 71.168 1.00 13.47 73 ALA C N 1
ATOM 2701 C CA . ALA C 1 36 ? 10.364 39.273 72.508 1.00 12.83 73 ALA C CA 1
ATOM 2702 C C . ALA C 1 36 ? 10.170 37.774 72.661 1.00 13.62 73 ALA C C 1
ATOM 2703 O O . ALA C 1 36 ? 10.325 37.228 73.758 1.00 13.56 73 ALA C O 1
ATOM 2705 N N . LYS C 1 37 ? 9.825 37.113 71.559 1.00 15.20 74 LYS C N 1
ATOM 2706 C CA . LYS C 1 37 ? 9.612 35.672 71.550 1.00 15.51 74 LYS C CA 1
ATOM 2707 C C . LYS C 1 37 ? 10.921 34.904 71.624 1.00 16.30 74 LYS C C 1
ATOM 2708 O O . LYS C 1 37 ? 10.915 33.690 71.829 1.00 16.65 74 LYS C O 1
ATOM 2714 N N . ALA C 1 38 ? 12.042 35.602 71.449 1.00 12.97 75 ALA C N 1
ATOM 2715 C CA . ALA C 1 38 ? 13.347 34.953 71.503 1.00 14.76 75 ALA C CA 1
ATOM 2716 C C . ALA C 1 38 ? 13.989 35.120 72.880 1.00 15.02 75 ALA C C 1
ATOM 2717 O O . ALA C 1 38 ? 15.093 34.638 73.122 1.00 14.46 75 ALA C O 1
ATOM 2719 N N . ILE C 1 39 ? 13.293 35.810 73.777 1.00 14.25 76 ILE C N 1
ATOM 2720 C CA . ILE C 1 39 ? 13.796 36.030 75.126 1.00 13.22 76 ILE C CA 1
ATOM 2721 C C . ILE C 1 39 ? 14.013 34.697 75.839 1.00 14.87 76 ILE C C 1
ATOM 2722 O O . ILE C 1 39 ? 13.103 33.870 75.916 1.00 14.02 76 ILE C O 1
ATOM 2727 N N . GLY C 1 40 ? 15.231 34.489 76.332 1.00 14.04 77 GLY C N 1
ATOM 2728 C CA . GLY C 1 40 ? 15.560 33.265 77.045 1.00 15.20 77 GLY C CA 1
ATOM 2729 C C . GLY C 1 40 ? 15.691 32.043 76.154 1.00 16.79 77 GLY C C 1
ATOM 2730 O O . GLY C 1 40 ? 15.664 30.908 76.633 1.00 17.28 77 GLY C O 1
ATOM 2731 N N . LYS C 1 41 ? 15.854 32.273 74.856 1.00 15.84 78 LYS C N 1
ATOM 2732 C CA . LYS C 1 41 ? 15.962 31.185 73.893 1.00 15.80 78 LYS C CA 1
ATOM 2733 C C . LYS C 1 41 ? 17.292 31.165 73.153 1.00 15.02 78 LYS C C 1
ATOM 2734 O O . LYS C 1 41 ? 18.032 32.150 73.134 1.00 15.59 78 LYS C O 1
ATOM 2740 N N . LYS C 1 42 ? 17.578 30.027 72.533 1.00 15.17 79 LYS C N 1
ATOM 2741 C CA . LYS C 1 42 ? 18.788 29.852 71.741 1.00 14.89 79 LYS C CA 1
ATOM 2742 C C . LYS C 1 42 ? 18.475 28.923 70.576 1.00 15.68 79 LYS C C 1
ATOM 2743 O O . LYS C 1 42 ? 17.608 28.050 70.674 1.00 16.61 79 LYS C O 1
ATOM 2749 N N . ILE C 1 43 ? 19.178 29.113 69.469 1.00 15.10 80 ILE C N 1
ATOM 2750 C CA . ILE C 1 43 ? 18.969 28.281 68.295 1.00 17.23 80 ILE C CA 1
ATOM 2751 C C . ILE C 1 43 ? 19.462 26.850 68.524 1.00 17.79 80 ILE C C 1
ATOM 2752 O O . ILE C 1 43 ? 20.446 26.631 69.223 1.00 16.74 80 ILE C O 1
ATOM 2757 N N . LYS C 1 44 ? 18.757 25.880 67.951 1.00 20.04 81 LYS C N 1
ATOM 2758 C CA . LYS C 1 44 ? 19.165 24.478 68.025 1.00 21.00 81 LYS C CA 1
ATOM 2759 C C . LYS C 1 44 ? 18.918 23.887 66.648 1.00 21.60 81 LYS C C 1
ATOM 2760 O O . LYS C 1 44 ? 18.429 24.587 65.765 1.00 19.68 81 LYS C O 1
ATOM 2766 N N . SER C 1 45 ? 19.258 22.622 66.432 1.00 22.52 82 SER C N 1
ATOM 2767 C CA . SER C 1 45 ? 19.028 22.038 65.104 1.00 25.99 82 SER C CA 1
ATOM 2768 C C . SER C 1 45 ? 17.559 21.619 65.000 1.00 26.85 82 SER C C 1
ATOM 2769 O O . SER C 1 45 ? 17.241 20.448 64.938 1.00 27.47 82 SER C O 1
ATOM 2772 N N . ASP C 1 46 ? 16.662 22.595 65.000 1.00 26.85 83 ASP C N 1
ATOM 2773 C CA . ASP C 1 46 ? 15.228 22.345 64.915 1.00 27.49 83 ASP C CA 1
ATOM 2774 C C . ASP C 1 46 ? 14.497 23.614 64.511 1.00 27.36 83 ASP C C 1
ATOM 2775 O O . ASP C 1 46 ? 15.114 24.683 64.451 1.00 28.29 83 ASP C O 1
ATOM 2780 N N . VAL C 1 47 ? 13.197 23.532 64.248 1.00 27.57 84 VAL C N 1
ATOM 2781 C CA . VAL C 1 47 ? 12.475 24.739 63.881 1.00 27.32 84 VAL C CA 1
ATOM 2782 C C . VAL C 1 47 ? 12.293 25.613 65.114 1.00 26.68 84 VAL C C 1
ATOM 2783 O O . VAL C 1 47 ? 12.459 26.831 65.072 1.00 25.69 84 VAL C O 1
ATOM 2787 N N . SER C 1 48 ? 11.993 24.952 66.222 1.00 25.46 85 SER C N 1
ATOM 2788 C CA . SER C 1 48 ? 11.781 25.587 67.501 1.00 25.80 85 SER C CA 1
ATOM 2789 C C . SER C 1 48 ? 13.088 25.918 68.201 1.00 23.76 85 SER C C 1
ATOM 2790 O O . SER C 1 48 ? 14.106 25.256 67.999 1.00 24.33 85 SER C O 1
ATOM 2793 N N . LEU C 1 49 ? 13.047 26.957 69.024 1.00 23.72 86 LEU C N 1
ATOM 2794 C CA . LEU C 1 49 ? 14.221 27.388 69.767 1.00 22.35 86 LEU C CA 1
ATOM 2795 C C . LEU C 1 49 ? 14.334 26.615 71.070 1.00 23.79 86 LEU C C 1
ATOM 2796 O O . LEU C 1 49 ? 13.336 26.154 71.623 1.00 23.98 86 LEU C O 1
ATOM 2801 N N . ASP C 1 50 ? 15.562 26.487 71.557 1.00 24.90 87 ASP C N 1
ATOM 2802 C CA . ASP C 1 50 ? 15.846 25.782 72.801 1.00 25.97 87 ASP C CA 1
ATOM 2803 C C . ASP C 1 50 ? 15.928 26.836 73.906 1.00 25.40 87 ASP C C 1
ATOM 2804 O O . ASP C 1 50 ? 15.936 28.032 73.619 1.00 23.53 87 ASP C O 1
ATOM 2809 N N . ASN C 1 51 ? 15.991 26.400 75.160 1.00 24.43 88 ASN C N 1
ATOM 2810 C CA . ASN C 1 51 ? 16.067 27.335 76.276 1.00 25.64 88 ASN C CA 1
ATOM 2811 C C . ASN C 1 51 ? 17.489 27.746 76.628 1.00 24.36 88 ASN C C 1
ATOM 2812 O O . ASN C 1 51 ? 18.421 26.949 76.568 1.00 23.88 88 ASN C O 1
ATOM 2817 N N . GLU C 1 52 ? 17.634 29.012 76.997 1.00 23.49 89 GLU C N 1
ATOM 2818 C CA . GLU C 1 52 ? 18.912 29.598 77.390 1.00 24.25 89 GLU C CA 1
ATOM 2819 C C . GLU C 1 52 ? 18.530 30.890 78.097 1.00 23.94 89 GLU C C 1
ATOM 2820 O O . GLU C 1 52 ? 18.464 31.946 77.478 1.00 21.28 89 GLU C O 1
ATOM 2826 N N . ALA C 1 53 ? 18.274 30.799 79.399 1.00 22.24 90 ALA C N 1
ATOM 2827 C CA . ALA C 1 53 ? 17.837 31.962 80.159 1.00 21.72 90 ALA C CA 1
ATOM 2828 C C . ALA C 1 53 ? 18.900 32.912 80.695 1.00 20.98 90 ALA C C 1
ATOM 2829 O O . ALA C 1 53 ? 20.047 32.530 80.939 1.00 19.95 90 ALA C O 1
ATOM 2831 N N . ASP C 1 54 ? 18.473 34.161 80.867 1.00 19.49 91 ASP C N 1
ATOM 2832 C CA . ASP C 1 54 ? 19.271 35.242 81.433 1.00 19.05 91 ASP C CA 1
ATOM 2833 C C . ASP C 1 54 ? 20.505 35.723 80.667 1.00 17.13 91 ASP C C 1
ATOM 2834 O O . ASP C 1 54 ? 21.530 36.039 81.264 1.00 16.75 91 ASP C O 1
ATOM 2839 N N . HIS C 1 55 ? 20.397 35.790 79.345 1.00 15.36 92 HIS C N 1
ATOM 2840 C CA . HIS C 1 55 ? 21.494 36.266 78.500 1.00 13.91 92 HIS C CA 1
ATOM 2841 C C . HIS C 1 55 ? 20.897 37.029 77.336 1.00 11.85 92 HIS C C 1
ATOM 2842 O O . HIS C 1 55 ? 21.298 36.846 76.196 1.00 11.74 92 HIS C O 1
ATOM 2849 N N . ASN C 1 56 ? 19.944 37.897 77.645 1.00 12.10 93 ASN C N 1
ATOM 2850 C CA . ASN C 1 56 ? 19.231 38.670 76.636 1.00 12.21 93 ASN C CA 1
ATOM 2851 C C . ASN C 1 56 ? 19.826 40.027 76.295 1.00 11.93 93 ASN C C 1
ATOM 2852 O O . ASN C 1 56 ? 19.167 40.835 75.648 1.00 13.92 93 ASN C O 1
ATOM 2857 N N . GLY C 1 57 ? 21.059 40.278 76.724 1.00 11.55 94 GLY C N 1
ATOM 2858 C CA . GLY C 1 57 ? 21.691 41.559 76.448 1.00 10.83 94 GLY C CA 1
ATOM 2859 C C . GLY C 1 57 ? 21.760 41.952 74.979 1.00 12.56 94 GLY C C 1
ATOM 2860 O O . GLY C 1 57 ? 21.290 43.023 74.602 1.00 12.49 94 GLY C O 1
ATOM 2861 N N . SER C 1 58 ? 22.344 41.096 74.147 1.00 11.17 95 SER C N 1
ATOM 2862 C CA . SER C 1 58 ? 22.470 41.400 72.721 1.00 11.78 95 SER C CA 1
ATOM 2863 C C . SER C 1 58 ? 21.103 41.561 72.063 1.00 11.17 95 SER C C 1
ATOM 2864 O O . SER C 1 58 ? 20.912 42.438 71.212 1.00 11.15 95 SER C O 1
ATOM 2867 N N . LEU C 1 59 ? 20.151 40.726 72.473 1.00 10.79 96 LEU C N 1
ATOM 2868 C CA . LEU C 1 59 ? 18.805 40.783 71.924 1.00 10.81 96 LEU C CA 1
ATOM 2869 C C . LEU C 1 59 ? 18.183 42.136 72.258 1.00 10.32 96 LEU C C 1
ATOM 2870 O O . LEU C 1 59 ? 17.560 42.769 71.412 1.00 9.30 96 LEU C O 1
ATOM 2875 N N . MET C 1 60 ? 18.360 42.571 73.499 1.00 12.15 97 MET C N 1
ATOM 2876 C CA . MET C 1 60 ? 17.835 43.854 73.941 1.00 13.59 97 MET C CA 1
ATOM 2877 C C . MET C 1 60 ? 18.495 45.013 73.197 1.00 11.95 97 MET C C 1
ATOM 2878 O O . MET C 1 60 ? 17.844 46.010 72.902 1.00 10.74 97 MET C O 1
ATOM 2883 N N . SER C 1 61 ? 19.788 44.888 72.907 1.00 12.72 98 SER C N 1
ATOM 2884 C CA . SER C 1 61 ? 20.501 45.941 72.179 1.00 11.00 98 SER C CA 1
ATOM 2885 C C . SER C 1 61 ? 19.924 46.067 70.774 1.00 10.67 98 SER C C 1
ATOM 2886 O O . SER C 1 61 ? 19.786 47.169 70.247 1.00 10.48 98 SER C O 1
ATOM 2889 N N . GLY C 1 62 ? 19.599 44.927 70.169 1.00 7.77 99 GLY C N 1
ATOM 2890 C CA . GLY C 1 62 ? 19.002 44.938 68.847 1.00 8.08 99 GLY C CA 1
ATOM 2891 C C . GLY C 1 62 ? 17.649 45.634 68.891 1.00 7.98 99 GLY C C 1
ATOM 2892 O O . GLY C 1 62 ? 17.338 46.454 68.025 1.00 9.16 99 GLY C O 1
ATOM 2893 N N . ALA C 1 63 ? 16.842 45.319 69.902 1.00 8.02 100 ALA C N 1
ATOM 2894 C CA . ALA C 1 63 ? 15.523 45.947 70.032 1.00 9.29 100 ALA C CA 1
ATOM 2895 C C . ALA C 1 63 ? 15.677 47.459 70.185 1.00 10.61 100 ALA C C 1
ATOM 2896 O O . ALA C 1 63 ? 14.875 48.238 69.656 1.00 11.02 100 ALA C O 1
ATOM 2898 N N . TYR C 1 64 ? 16.711 47.862 70.916 1.00 11.25 101 TYR C N 1
ATOM 2899 C CA . TYR C 1 64 ? 17.001 49.273 71.142 1.00 12.46 101 TYR C CA 1
ATOM 2900 C C . TYR C 1 64 ? 17.311 49.968 69.815 1.00 12.55 101 TYR C C 1
ATOM 2901 O O . TYR C 1 64 ? 16.759 51.028 69.511 1.00 11.43 101 TYR C O 1
ATOM 2910 N N . LEU C 1 65 ? 18.195 49.374 69.020 1.00 9.34 102 LEU C N 1
ATOM 2911 C CA . LEU C 1 65 ? 18.542 49.976 67.738 1.00 10.16 102 LEU C CA 1
ATOM 2912 C C . LEU C 1 65 ? 17.323 50.076 66.836 1.00 9.44 102 LEU C C 1
ATOM 2913 O O . LEU C 1 65 ? 17.167 51.040 66.094 1.00 8.62 102 LEU C O 1
ATOM 2918 N N . ILE C 1 66 ? 16.456 49.074 66.896 1.00 9.05 103 ILE C N 1
ATOM 2919 C CA . ILE C 1 66 ? 15.257 49.104 66.087 1.00 10.08 103 ILE C CA 1
ATOM 2920 C C . ILE C 1 66 ? 14.363 50.237 66.579 1.00 11.16 103 ILE C C 1
ATOM 2921 O O . ILE C 1 66 ? 13.692 50.889 65.782 1.00 11.28 103 ILE C O 1
ATOM 2926 N N . SER C 1 67 ? 14.377 50.500 67.884 1.00 11.19 104 SER C N 1
ATOM 2927 C CA . SER C 1 67 ? 13.545 51.571 68.420 1.00 11.73 104 SER C CA 1
ATOM 2928 C C . SER C 1 67 ? 14.011 52.924 67.880 1.00 11.67 104 SER C C 1
ATOM 2929 O O . SER C 1 67 ? 13.192 53.805 67.625 1.00 10.89 104 SER C O 1
ATOM 2932 N N . THR C 1 68 ? 15.319 53.092 67.692 1.00 11.87 105 THR C N 1
ATOM 2933 C CA . THR C 1 68 ? 15.827 54.358 67.168 1.00 12.14 105 THR C CA 1
ATOM 2934 C C . THR C 1 68 ? 15.471 54.484 65.684 1.00 11.71 105 THR C C 1
ATOM 2935 O O . THR C 1 68 ? 15.258 55.589 65.182 1.00 11.33 105 THR C O 1
ATOM 2939 N N . LEU C 1 69 ? 15.391 53.348 64.993 1.00 10.53 106 LEU C N 1
ATOM 2940 C CA . LEU C 1 69 ? 15.056 53.334 63.569 1.00 11.47 106 LEU C CA 1
ATOM 2941 C C . LEU C 1 69 ? 13.577 53.681 63.373 1.00 12.51 106 LEU C C 1
ATOM 2942 O O . LEU C 1 69 ? 13.204 54.315 62.386 1.00 13.43 106 LEU C O 1
ATOM 2947 N N . ILE C 1 70 ? 12.742 53.259 64.317 1.00 11.11 107 ILE C N 1
ATOM 2948 C CA . ILE C 1 70 ? 11.312 53.545 64.262 1.00 12.27 107 ILE C CA 1
ATOM 2949 C C . ILE C 1 70 ? 11.086 55.056 64.263 1.00 13.72 107 ILE C C 1
ATOM 2950 O O . ILE C 1 70 ? 10.242 55.570 63.525 1.00 11.17 107 ILE C O 1
ATOM 2955 N N . THR C 1 71 ? 11.846 55.767 65.090 1.00 12.71 108 THR C N 1
ATOM 2956 C CA . THR C 1 71 ? 11.717 57.220 65.164 1.00 13.95 108 THR C CA 1
ATOM 2957 C C . THR C 1 71 ? 12.141 57.865 63.844 1.00 15.63 108 THR C C 1
ATOM 2958 O O . THR C 1 71 ? 11.473 58.771 63.343 1.00 13.80 108 THR C O 1
ATOM 2962 N N . LYS C 1 72 ? 13.249 57.386 63.279 1.00 14.20 109 LYS C N 1
ATOM 2963 C CA . LYS C 1 72 ? 13.746 57.908 62.012 1.00 14.39 109 LYS C CA 1
ATOM 2964 C C . LYS C 1 72 ? 12.744 57.651 60.887 1.00 14.55 109 LYS C C 1
ATOM 2965 O O . LYS C 1 72 ? 12.606 58.463 59.976 1.00 16.67 109 LYS C O 1
ATOM 2971 N N . LYS C 1 73 ? 12.055 56.514 60.953 1.00 14.42 110 LYS C N 1
ATOM 2972 C CA . LYS C 1 73 ? 11.067 56.159 59.940 1.00 15.59 110 LYS C CA 1
ATOM 2973 C C . LYS C 1 73 ? 9.814 57.020 60.047 1.00 16.36 110 LYS C C 1
ATOM 2974 O O . LYS C 1 73 ? 9.189 57.334 59.037 1.00 17.60 110 LYS C O 1
ATOM 2980 N N . ILE C 1 74 ? 9.435 57.395 61.265 1.00 16.24 111 ILE C N 1
ATOM 2981 C CA . ILE C 1 74 ? 8.266 58.248 61.444 1.00 17.69 111 ILE C CA 1
ATOM 2982 C C . ILE C 1 74 ? 8.581 59.641 60.893 1.00 20.68 111 ILE C C 1
ATOM 2983 O O . ILE C 1 74 ? 7.723 60.292 60.294 1.00 20.22 111 ILE C O 1
ATOM 2988 N N . SER C 1 75 ? 9.821 60.085 61.085 1.00 23.30 112 SER C N 1
ATOM 2989 C CA . SER C 1 75 ? 10.253 61.399 60.603 1.00 28.08 112 SER C CA 1
ATOM 2990 C C . SER C 1 75 ? 10.433 61.441 59.084 1.00 29.86 112 SER C C 1
ATOM 2991 O O . SER C 1 75 ? 10.486 62.518 58.488 1.00 30.68 112 SER C O 1
ATOM 2994 N N . ALA C 1 76 ? 10.530 60.269 58.463 1.00 32.18 113 ALA C N 1
ATOM 2995 C CA . ALA C 1 76 ? 10.711 60.178 57.019 1.00 33.96 113 ALA C CA 1
ATOM 2996 C C . ALA C 1 76 ? 9.384 60.289 56.271 1.00 36.00 113 ALA C C 1
ATOM 2997 O O . ALA C 1 76 ? 9.362 60.444 55.050 1.00 35.71 113 ALA C O 1
ATOM 2999 N N . ILE C 1 77 ? 8.279 60.205 57.005 1.00 37.64 114 ILE C N 1
ATOM 3000 C CA . ILE C 1 77 ? 6.956 60.302 56.399 1.00 38.52 114 ILE C CA 1
ATOM 3001 C C . ILE C 1 77 ? 6.704 61.729 55.923 1.00 39.76 114 ILE C C 1
ATOM 3002 O O . ILE C 1 77 ? 6.816 62.676 56.698 1.00 37.81 114 ILE C O 1
ATOM 3007 N N . LYS C 1 78 ? 6.370 61.884 54.646 1.00 42.00 115 LYS C N 1
ATOM 3008 C CA . LYS C 1 78 ? 6.098 63.208 54.097 1.00 45.32 115 LYS C CA 1
ATOM 3009 C C . LYS C 1 78 ? 4.632 63.560 54.319 1.00 46.68 115 LYS C C 1
ATOM 3010 O O . LYS C 1 78 ? 3.749 63.033 53.643 1.00 46.90 115 LYS C O 1
ATOM 3016 N N . ASP C 1 79 ? 4.381 64.452 55.272 1.00 48.19 116 ASP C N 1
ATOM 3017 C CA . ASP C 1 79 ? 3.021 64.864 55.595 1.00 49.83 116 ASP C CA 1
ATOM 3018 C C . ASP C 1 79 ? 2.689 66.269 55.108 1.00 50.32 116 ASP C C 1
ATOM 3019 O O . ASP C 1 79 ? 3.476 67.201 55.274 1.00 50.09 116 ASP C O 1
ATOM 3024 N N . SER C 1 80 ? 1.511 66.411 54.510 1.00 50.79 117 SER C N 1
ATOM 3025 C CA . SER C 1 80 ? 1.051 67.696 54.004 1.00 51.06 117 SER C CA 1
ATOM 3026 C C . SER C 1 80 ? 0.399 68.513 55.119 1.00 50.77 117 SER C C 1
ATOM 3027 O O . SER C 1 80 ? 0.212 69.723 54.983 1.00 51.08 117 SER C O 1
ATOM 3030 N N . GLY C 1 81 ? 0.056 67.844 56.218 1.00 49.32 118 GLY C N 1
ATOM 3031 C CA . GLY C 1 81 ? -0.568 68.524 57.339 1.00 47.30 118 GLY C CA 1
ATOM 3032 C C . GLY C 1 81 ? -1.837 67.847 57.821 1.00 46.19 118 GLY C C 1
ATOM 3033 O O . GLY C 1 81 ? -2.387 68.210 58.861 1.00 47.24 118 GLY C O 1
ATOM 3034 N N . GLU C 1 82 ? -2.303 66.858 57.067 1.00 44.97 119 GLU C N 1
ATOM 3035 C CA . GLU C 1 82 ? -3.518 66.130 57.417 1.00 44.28 119 GLU C CA 1
ATOM 3036 C C . GLU C 1 82 ? -3.279 65.126 58.541 1.00 42.05 119 GLU C C 1
ATOM 3037 O O . GLU C 1 82 ? -4.191 64.805 59.303 1.00 42.19 119 GLU C O 1
ATOM 3043 N N . LEU C 1 83 ? -2.051 64.624 58.633 1.00 38.86 120 LEU C N 1
ATOM 3044 C CA . LEU C 1 83 ? -1.701 63.645 59.656 1.00 36.13 120 LEU C CA 1
ATOM 3045 C C . LEU C 1 83 ? -0.713 64.219 60.669 1.00 34.55 120 LEU C C 1
ATOM 3046 O O . LEU C 1 83 ? -0.045 63.473 61.382 1.00 34.47 120 LEU C O 1
ATOM 3051 N N . LYS C 1 84 ? -0.635 65.544 60.735 1.00 32.74 121 LYS C N 1
ATOM 3052 C CA . LYS C 1 84 ? 0.282 66.224 61.645 1.00 32.08 121 LYS C CA 1
ATOM 3053 C C . LYS C 1 84 ? 0.201 65.738 63.092 1.00 31.16 121 LYS C C 1
ATOM 3054 O O . LYS C 1 84 ? 1.226 65.441 63.713 1.00 30.19 121 LYS C O 1
ATOM 3060 N N . ALA C 1 85 ? -1.014 65.661 63.627 1.00 28.67 122 ALA C N 1
ATOM 3061 C CA . ALA C 1 85 ? -1.211 65.221 65.006 1.00 28.41 122 ALA C CA 1
ATOM 3062 C C . ALA C 1 85 ? -0.832 63.756 65.209 1.00 26.38 122 ALA C C 1
ATOM 3063 O O . ALA C 1 85 ? -0.149 63.418 66.176 1.00 24.84 122 ALA C O 1
ATOM 3065 N N . GLU C 1 86 ? -1.282 62.894 64.300 1.00 27.57 123 GLU C N 1
ATOM 3066 C CA . GLU C 1 86 ? -0.989 61.462 64.372 1.00 26.71 123 GLU C CA 1
ATOM 3067 C C . GLU C 1 86 ? 0.512 61.179 64.338 1.00 24.82 123 GLU C C 1
ATOM 3068 O O . GLU C 1 86 ? 1.028 60.391 65.133 1.00 24.24 123 GLU C O 1
ATOM 3074 N N . ILE C 1 87 ? 1.203 61.821 63.404 1.00 23.70 124 ILE C N 1
ATOM 3075 C CA . ILE C 1 87 ? 2.641 61.642 63.249 1.00 22.37 124 ILE C CA 1
ATOM 3076 C C . ILE C 1 87 ? 3.408 62.147 64.464 1.00 22.76 124 ILE C C 1
ATOM 3077 O O . ILE C 1 87 ? 4.339 61.496 64.940 1.00 21.71 124 ILE C O 1
ATOM 3082 N N . GLU C 1 88 ? 3.002 63.302 64.976 1.00 23.73 125 GLU C N 1
ATOM 3083 C CA . GLU C 1 88 ? 3.656 63.892 66.132 1.00 24.61 125 GLU C CA 1
ATOM 3084 C C . GLU C 1 88 ? 3.507 63.025 67.381 1.00 22.61 125 GLU C C 1
ATOM 3085 O O . GLU C 1 88 ? 4.452 62.895 68.162 1.00 22.89 125 GLU C O 1
ATOM 3091 N N . LYS C 1 89 ? 2.333 62.426 67.569 1.00 21.48 126 LYS C N 1
ATOM 3092 C CA . LYS C 1 89 ? 2.099 61.577 68.734 1.00 21.71 126 LYS C CA 1
ATOM 3093 C C . LYS C 1 89 ? 2.946 60.309 68.660 1.00 20.35 126 LYS C C 1
ATOM 3094 O O . LYS C 1 89 ? 3.583 59.916 69.638 1.00 18.09 126 LYS C O 1
ATOM 3100 N N . ALA C 1 90 ? 2.943 59.670 67.498 1.00 18.98 127 ALA C N 1
ATOM 3101 C CA . ALA C 1 90 ? 3.715 58.445 67.309 1.00 18.66 127 ALA C CA 1
ATOM 3102 C C . ALA C 1 90 ? 5.190 58.729 67.551 1.00 18.36 127 ALA C C 1
ATOM 3103 O O . ALA C 1 90 ? 5.896 57.934 68.170 1.00 20.47 127 ALA C O 1
ATOM 3105 N N . LYS C 1 91 ? 5.645 59.880 67.072 1.00 20.16 128 LYS C N 1
ATOM 3106 C CA . LYS C 1 91 ? 7.033 60.290 67.218 1.00 21.12 128 LYS C CA 1
ATOM 3107 C C . LYS C 1 91 ? 7.451 60.455 68.671 1.00 20.88 128 LYS C C 1
ATOM 3108 O O . LYS C 1 91 ? 8.534 60.022 69.058 1.00 20.74 128 LYS C O 1
ATOM 3114 N N . LYS C 1 92 ? 6.603 61.087 69.477 1.00 21.40 129 LYS C N 1
ATOM 3115 C CA . LYS C 1 92 ? 6.936 61.291 70.882 1.00 21.64 129 LYS C CA 1
ATOM 3116 C C . LYS C 1 92 ? 6.910 59.968 71.639 1.00 20.12 129 LYS C C 1
ATOM 3117 O O . LYS C 1 92 ? 7.769 59.720 72.481 1.00 19.28 129 LYS C O 1
ATOM 3123 N N . CYS C 1 93 ? 5.932 59.114 71.340 1.00 17.92 130 CYS C N 1
ATOM 3124 C CA . CYS C 1 93 ? 5.854 57.813 71.999 1.00 17.58 130 CYS C CA 1
ATOM 3125 C C . CYS C 1 93 ? 7.071 56.958 71.634 1.00 16.59 130 CYS C C 1
ATOM 3126 O O . CYS C 1 93 ? 7.558 56.187 72.458 1.00 15.44 130 CYS C O 1
ATOM 3129 N N . SER C 1 94 ? 7.559 57.097 70.402 1.00 18.06 131 SER C N 1
ATOM 3130 C CA . SER C 1 94 ? 8.722 56.328 69.962 1.00 16.39 131 SER C CA 1
ATOM 3131 C C . SER C 1 94 ? 9.968 56.823 70.695 1.00 16.84 131 SER C C 1
ATOM 3132 O O . SER C 1 94 ? 10.851 56.041 71.037 1.00 14.38 131 SER C O 1
ATOM 3135 N N . GLU C 1 95 ? 10.034 58.127 70.936 1.00 16.64 132 GLU C N 1
ATOM 3136 C CA . GLU C 1 95 ? 11.164 58.708 71.653 1.00 19.13 132 GLU C CA 1
ATOM 3137 C C . GLU C 1 95 ? 11.136 58.279 73.121 1.00 18.75 132 GLU C C 1
ATOM 3138 O O . GLU C 1 95 ? 12.179 58.032 73.725 1.00 17.71 132 GLU C O 1
ATOM 3144 N N . GLU C 1 96 ? 9.937 58.193 73.691 1.00 18.02 133 GLU C N 1
ATOM 3145 C CA . GLU C 1 96 ? 9.786 57.782 75.084 1.00 19.56 133 GLU C CA 1
ATOM 3146 C C . GLU C 1 96 ? 10.198 56.325 75.279 1.00 17.35 133 GLU C C 1
ATOM 3147 O O . GLU C 1 96 ? 10.788 55.970 76.302 1.00 15.48 133 GLU C O 1
ATOM 3153 N N . PHE C 1 97 ? 9.879 55.482 74.301 1.00 16.12 134 PHE C N 1
ATOM 3154 C CA . PHE C 1 97 ? 10.226 54.068 74.379 1.00 14.22 134 PHE C CA 1
ATOM 3155 C C . PHE C 1 97 ? 11.741 53.930 74.416 1.00 15.12 134 PHE C C 1
ATOM 3156 O O . PHE C 1 97 ? 12.291 53.237 75.276 1.00 14.61 134 PHE C O 1
ATOM 3164 N N . THR C 1 98 ? 12.410 54.604 73.486 1.00 13.24 135 THR C N 1
ATOM 3165 C CA . THR C 1 98 ? 13.865 54.570 73.410 1.00 14.79 135 THR C CA 1
ATOM 3166 C C . THR C 1 98 ? 14.492 55.131 74.689 1.00 15.22 135 THR C C 1
ATOM 3167 O O . THR C 1 98 ? 15.454 54.577 75.211 1.00 15.36 135 THR C O 1
ATOM 3171 N N . ALA C 1 99 ? 13.936 56.224 75.202 1.00 15.70 136 ALA C N 1
ATOM 3172 C CA . ALA C 1 99 ? 14.469 56.836 76.415 1.00 14.99 136 ALA C CA 1
ATOM 3173 C C . ALA C 1 99 ? 14.333 55.912 77.621 1.00 13.90 136 ALA C C 1
ATOM 3174 O O . ALA C 1 99 ? 15.193 55.897 78.496 1.00 16.72 136 ALA C O 1
ATOM 3176 N N . LYS C 1 100 ? 13.254 55.143 77.667 1.00 14.00 137 LYS C N 1
ATOM 3177 C CA . LYS C 1 100 ? 13.023 54.228 78.780 1.00 15.26 137 LYS C CA 1
ATOM 3178 C C . LYS C 1 100 ? 14.050 53.096 78.775 1.00 15.65 137 LYS C C 1
ATOM 3179 O O . LYS C 1 100 ? 14.529 52.667 79.827 1.00 14.79 137 LYS C O 1
ATOM 3185 N N . LEU C 1 101 ? 14.383 52.611 77.584 1.00 15.71 138 LEU C N 1
ATOM 3186 C CA . LEU C 1 101 ? 15.353 51.535 77.456 1.00 14.81 138 LEU C CA 1
ATOM 3187 C C . LEU C 1 101 ? 16.738 52.003 77.905 1.00 14.49 138 LEU C C 1
ATOM 3188 O O . LEU C 1 101 ? 17.445 51.277 78.604 1.00 15.15 138 LEU C O 1
ATOM 3193 N N . LYS C 1 102 ? 17.129 53.208 77.504 1.00 13.83 139 LYS C N 1
ATOM 3194 C CA . LYS C 1 102 ? 18.432 53.738 77.897 1.00 15.67 139 LYS C CA 1
ATOM 3195 C C . LYS C 1 102 ? 18.519 53.969 79.399 1.00 16.11 139 LYS C C 1
ATOM 3196 O O . LYS C 1 102 ? 19.534 53.659 80.020 1.00 16.19 139 LYS C O 1
ATOM 3202 N N . GLY C 1 103 ? 17.452 54.511 79.979 1.00 15.89 140 GLY C N 1
ATOM 3203 C CA . GLY C 1 103 ? 17.438 54.761 81.408 1.00 18.37 140 GLY C CA 1
ATOM 3204 C C . GLY C 1 103 ? 17.535 53.490 82.237 1.00 18.83 140 GLY C C 1
ATOM 3205 O O . GLY C 1 103 ? 17.991 53.522 83.382 1.00 20.60 140 GLY C O 1
ATOM 3206 N N . GLU C 1 104 ? 17.103 52.371 81.663 1.00 17.88 141 GLU C N 1
ATOM 3207 C CA . GLU C 1 104 ? 17.144 51.081 82.348 1.00 17.57 141 GLU C CA 1
ATOM 3208 C C . GLU C 1 104 ? 18.432 50.338 82.022 1.00 16.71 141 GLU C C 1
ATOM 3209 O O . GLU C 1 104 ? 18.503 49.110 82.143 1.00 13.75 141 GLU C O 1
ATOM 3215 N N . HIS C 1 105 ? 19.448 51.092 81.620 1.00 15.64 142 HIS C N 1
ATOM 3216 C CA . HIS C 1 105 ? 20.738 50.528 81.249 1.00 17.73 142 HIS C CA 1
ATOM 3217 C C . HIS C 1 105 ? 21.361 49.635 82.322 1.00 18.65 142 HIS C C 1
ATOM 3218 O O . HIS C 1 105 ? 22.183 48.774 82.009 1.00 21.06 142 HIS C O 1
ATOM 3225 N N . THR C 1 106 ? 20.984 49.834 83.583 1.00 19.96 143 THR C N 1
ATOM 3226 C CA . THR C 1 106 ? 21.530 49.012 84.664 1.00 20.20 143 THR C CA 1
ATOM 3227 C C . THR C 1 106 ? 21.103 47.562 84.526 1.00 18.81 143 THR C C 1
ATOM 3228 O O . THR C 1 106 ? 21.924 46.648 84.625 1.00 20.97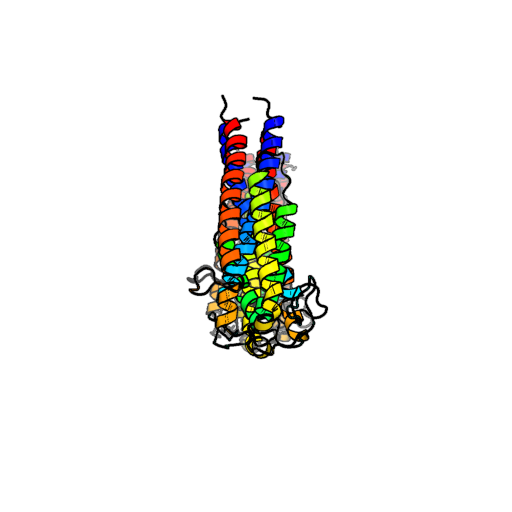 143 THR C O 1
ATOM 3232 N N . ASP C 1 107 ? 19.811 47.356 84.298 1.00 17.32 144 ASP C N 1
ATOM 3233 C CA . ASP C 1 107 ? 19.261 46.019 84.156 1.00 17.03 144 ASP C CA 1
ATOM 3234 C C . ASP C 1 107 ? 19.255 45.502 82.721 1.00 15.22 144 ASP C C 1
ATOM 3235 O O . ASP C 1 107 ? 19.179 44.295 82.499 1.00 15.72 144 ASP C O 1
ATOM 3240 N N . LEU C 1 108 ? 19.350 46.403 81.749 1.00 13.49 145 LEU C N 1
ATOM 3241 C CA . LEU C 1 108 ? 19.310 45.987 80.347 1.00 13.71 145 LEU C CA 1
ATOM 3242 C C . LEU C 1 108 ? 20.630 46.141 79.596 1.00 13.54 145 LEU C C 1
ATOM 3243 O O . LEU C 1 108 ? 20.783 45.604 78.500 1.00 14.41 145 LEU C O 1
ATOM 3248 N N . GLY C 1 109 ? 21.568 46.883 80.178 1.00 14.35 146 GLY C N 1
ATOM 3249 C CA . GLY C 1 109 ? 22.845 47.116 79.528 1.00 15.26 146 GLY C CA 1
ATOM 3250 C C . GLY C 1 109 ? 23.954 46.212 80.027 1.00 15.88 146 GLY C C 1
ATOM 3251 O O . GLY C 1 109 ? 24.859 46.646 80.730 1.00 15.85 146 GLY C O 1
ATOM 3252 N N . LYS C 1 110 ? 23.870 44.945 79.646 1.00 15.57 147 LYS C N 1
ATOM 3253 C CA . LYS C 1 110 ? 24.844 43.932 80.024 1.00 15.82 147 LYS C CA 1
ATOM 3254 C C . LYS C 1 110 ? 24.467 42.677 79.248 1.00 14.76 147 LYS C C 1
ATOM 3255 O O . LYS C 1 110 ? 23.361 42.584 78.718 1.00 14.44 147 LYS C O 1
ATOM 3261 N N . GLU C 1 111 ? 25.374 41.713 79.168 1.00 14.04 148 GLU C N 1
ATOM 3262 C CA . GLU C 1 111 ? 25.073 40.503 78.422 1.00 15.07 148 GLU C CA 1
ATOM 3263 C C . GLU C 1 111 ? 24.077 39.627 79.173 1.00 15.97 148 GLU C C 1
ATOM 3264 O O . GLU C 1 111 ? 23.207 39.004 78.562 1.00 16.58 148 GLU C O 1
ATOM 3270 N N . GLY C 1 112 ? 24.188 39.613 80.499 1.00 15.45 149 GLY C N 1
ATOM 3271 C CA . GLY C 1 112 ? 23.311 38.792 81.315 1.00 16.07 149 GLY C CA 1
ATOM 3272 C C . GLY C 1 112 ? 21.968 39.378 81.710 1.00 15.62 149 GLY C C 1
ATOM 3273 O O . GLY C 1 112 ? 21.590 39.314 82.878 1.00 15.35 149 GLY C O 1
ATOM 3274 N N . VAL C 1 113 ? 21.244 39.947 80.751 1.00 13.99 150 VAL C N 1
ATOM 3275 C CA . VAL C 1 113 ? 19.928 40.515 81.031 1.00 14.28 150 VAL C CA 1
ATOM 3276 C C . VAL C 1 113 ? 18.961 39.367 81.305 1.00 13.33 150 VAL C C 1
ATOM 3277 O O . VAL C 1 113 ? 18.773 38.494 80.465 1.00 13.59 150 VAL C O 1
ATOM 3281 N N . THR C 1 114 ? 18.346 39.364 82.482 1.00 13.45 151 THR C N 1
ATOM 3282 C CA . THR C 1 114 ? 17.426 38.285 82.841 1.00 14.17 151 THR C CA 1
ATOM 3283 C C . THR C 1 114 ? 16.204 38.221 81.939 1.00 15.57 151 THR C C 1
ATOM 3284 O O . THR C 1 114 ? 15.798 39.233 81.362 1.00 15.23 151 THR C O 1
ATOM 3288 N N . ASP C 1 115 ? 15.624 37.027 81.815 1.00 15.21 152 ASP C N 1
ATOM 3289 C CA . ASP C 1 115 ? 14.432 36.846 80.996 1.00 16.51 152 ASP C CA 1
ATOM 3290 C C . ASP C 1 115 ? 13.354 37.778 81.532 1.00 17.99 152 ASP C C 1
ATOM 3291 O O . ASP C 1 115 ? 12.624 38.403 80.767 1.00 15.76 152 ASP C O 1
ATOM 3296 N N . ASP C 1 116 ? 13.264 37.870 82.857 1.00 18.88 153 ASP C N 1
ATOM 3297 C CA . ASP C 1 116 ? 12.267 38.728 83.488 1.00 20.83 153 ASP C CA 1
ATOM 3298 C C . ASP C 1 116 ? 12.423 40.205 83.127 1.00 19.89 153 ASP C C 1
ATOM 3299 O O . ASP C 1 116 ? 11.446 40.854 82.752 1.00 19.62 153 ASP C O 1
ATOM 3304 N N . ASN C 1 117 ? 13.634 40.748 83.238 1.00 17.46 154 ASN C N 1
ATOM 3305 C CA . ASN C 1 117 ? 13.821 42.158 82.903 1.00 16.04 154 ASN C CA 1
ATOM 3306 C C . ASN C 1 117 ? 13.671 42.414 81.403 1.00 15.18 154 ASN C C 1
ATOM 3307 O O . ASN C 1 117 ? 13.249 43.493 80.990 1.00 14.53 154 ASN C O 1
ATOM 3312 N N . ALA C 1 118 ? 14.012 41.425 80.587 1.00 15.83 155 ALA C N 1
ATOM 3313 C CA . ALA C 1 118 ? 13.882 41.571 79.141 1.00 15.00 155 ALA C CA 1
ATOM 3314 C C . ALA C 1 118 ? 12.400 41.732 78.799 1.00 14.79 155 ALA C C 1
ATOM 3315 O O . ALA C 1 118 ? 12.027 42.586 77.985 1.00 14.28 155 ALA C O 1
ATOM 3317 N N . LYS C 1 119 ? 11.557 40.925 79.438 1.00 13.65 156 LYS C N 1
ATOM 3318 C CA . LYS C 1 119 ? 10.116 40.981 79.198 1.00 15.63 156 LYS C CA 1
ATOM 3319 C C . LYS C 1 119 ? 9.493 42.300 79.654 1.00 15.66 156 LYS C C 1
ATOM 3320 O O . LYS C 1 119 ? 8.513 42.761 79.071 1.00 15.89 156 LYS C O 1
ATOM 3326 N N . LYS C 1 120 ? 10.056 42.903 80.697 1.00 15.28 157 LYS C N 1
ATOM 3327 C CA . LYS C 1 120 ? 9.536 44.170 81.202 1.00 15.06 157 LYS C CA 1
ATOM 3328 C C . LYS C 1 120 ? 9.869 45.294 80.225 1.00 15.92 157 LYS C C 1
ATOM 3329 O O . LYS C 1 120 ? 9.343 46.400 80.335 1.00 15.75 157 LYS C O 1
ATOM 3335 N N . ALA C 1 121 ? 10.746 45.003 79.269 1.00 15.32 158 ALA C N 1
ATOM 3336 C CA . ALA C 1 121 ? 11.162 45.999 78.289 1.00 16.42 158 ALA C CA 1
ATOM 3337 C C . ALA C 1 121 ? 10.512 45.865 76.915 1.00 16.03 158 ALA C C 1
ATOM 3338 O O . ALA C 1 121 ? 10.203 46.874 76.277 1.00 17.53 158 ALA C O 1
ATOM 3340 N N . ILE C 1 122 ? 10.291 44.638 76.452 1.00 15.62 159 ILE C N 1
ATOM 3341 C CA . ILE C 1 122 ? 9.722 44.466 75.114 1.00 15.86 159 ILE C CA 1
ATOM 3342 C C . ILE C 1 122 ? 8.541 43.517 74.941 1.00 15.77 159 ILE C C 1
ATOM 3343 O O . ILE C 1 122 ? 8.099 43.294 73.815 1.00 13.40 159 ILE C O 1
ATOM 3348 N N . LEU C 1 123 ? 8.032 42.942 76.027 1.00 16.35 160 LEU C N 1
ATOM 3349 C CA . LEU C 1 123 ? 6.882 42.045 75.916 1.00 19.39 160 LEU C CA 1
ATOM 3350 C C . LEU C 1 123 ? 5.639 42.803 76.374 1.00 22.61 160 LEU C C 1
ATOM 3351 O O . LEU C 1 123 ? 5.407 42.971 77.570 1.00 22.34 160 LEU C O 1
ATOM 3356 N N . LYS C 1 124 ? 4.848 43.262 75.409 1.00 24.72 161 LYS C N 1
ATOM 3357 C CA . LYS C 1 124 ? 3.632 44.025 75.688 1.00 28.85 161 LYS C CA 1
ATOM 3358 C C . LYS C 1 124 ? 2.616 43.310 76.575 1.00 28.79 161 LYS C C 1
ATOM 3359 O O . LYS C 1 124 ? 1.865 43.958 77.299 1.00 30.49 161 LYS C O 1
ATOM 3365 N N . THR C 1 125 ? 2.582 41.983 76.509 1.00 30.81 162 THR C N 1
ATOM 3366 C CA . THR C 1 125 ? 1.628 41.207 77.298 1.00 31.41 162 THR C CA 1
ATOM 3367 C C . THR C 1 125 ? 2.141 40.804 78.678 1.00 31.70 162 THR C C 1
ATOM 3368 O O . THR C 1 125 ? 1.464 40.076 79.409 1.00 30.78 162 THR C O 1
ATOM 3372 N N . ASN C 1 126 ? 3.329 41.282 79.038 1.00 30.45 163 ASN C N 1
ATOM 3373 C CA . ASN C 1 126 ? 3.919 40.956 80.332 1.00 28.61 163 ASN C CA 1
ATOM 3374 C C . ASN C 1 126 ? 3.195 41.703 81.446 1.00 30.10 163 ASN C C 1
ATOM 3375 O O . ASN C 1 126 ? 2.717 42.820 81.242 1.00 30.75 163 ASN C O 1
ATOM 3380 N N . ASN C 1 127 ? 3.112 41.089 82.621 1.00 30.49 164 ASN C N 1
ATOM 3381 C CA . ASN C 1 127 ? 2.454 41.728 83.753 1.00 31.75 164 ASN C CA 1
ATOM 3382 C C . ASN C 1 127 ? 3.194 42.999 84.154 1.00 30.74 164 ASN C C 1
ATOM 3383 O O . ASN C 1 127 ? 2.586 44.056 84.327 1.00 33.07 164 ASN C O 1
ATOM 3388 N N . ASP C 1 128 ? 4.510 42.889 84.299 1.00 27.74 165 ASP C N 1
ATOM 3389 C CA . ASP C 1 128 ? 5.351 44.022 84.672 1.00 26.04 165 ASP C CA 1
ATOM 3390 C C . ASP C 1 128 ? 5.903 44.649 83.390 1.00 24.48 165 ASP C C 1
ATOM 3391 O O . ASP C 1 128 ? 6.638 43.999 82.655 1.00 22.07 165 ASP C O 1
ATOM 3396 N N . LYS C 1 129 ? 5.546 45.904 83.129 1.00 23.03 166 LYS C N 1
ATOM 3397 C CA . LYS C 1 129 ? 6.000 46.603 81.923 1.00 24.26 166 LYS C CA 1
ATOM 3398 C C . LYS C 1 129 ? 6.729 47.876 82.323 1.00 24.43 166 LYS C C 1
ATOM 3399 O O . LYS C 1 129 ? 6.637 48.899 81.634 1.00 26.53 166 LYS C O 1
ATOM 3405 N N . THR C 1 130 ? 7.460 47.807 83.428 1.00 22.89 167 THR C N 1
ATOM 3406 C CA . THR C 1 130 ? 8.163 48.965 83.959 1.00 21.21 167 THR C CA 1
ATOM 3407 C C . THR C 1 130 ? 9.536 49.287 83.384 1.00 20.75 167 THR C C 1
ATOM 3408 O O . THR C 1 130 ? 10.204 50.203 83.869 1.00 20.23 167 THR C O 1
ATOM 3412 N N . LYS C 1 131 ? 9.965 48.555 82.359 1.00 19.59 168 LYS C N 1
ATOM 3413 C CA . LYS C 1 131 ? 11.265 48.827 81.760 1.00 17.12 168 LYS C CA 1
ATOM 3414 C C . LYS C 1 131 ? 11.183 49.139 80.265 1.00 18.01 168 LYS C C 1
ATOM 3415 O O . LYS C 1 131 ? 12.178 49.019 79.545 1.00 17.84 168 LYS C O 1
ATOM 3421 N N . GLY C 1 132 ? 10.000 49.539 79.806 1.00 17.97 169 GLY C N 1
ATOM 3422 C CA . GLY C 1 132 ? 9.826 49.878 78.405 1.00 16.15 169 GLY C CA 1
ATOM 3423 C C . GLY C 1 132 ? 8.603 49.276 77.735 1.00 16.79 169 GLY C C 1
ATOM 3424 O O . GLY C 1 132 ? 8.052 49.864 76.794 1.00 14.16 169 GLY C O 1
ATOM 3425 N N . ALA C 1 133 ? 8.176 48.109 78.211 1.00 15.91 170 ALA C N 1
ATOM 3426 C CA . ALA C 1 133 ? 7.030 47.430 77.633 1.00 16.82 170 ALA C CA 1
ATOM 3427 C C . ALA C 1 133 ? 5.781 48.298 77.666 1.00 18.50 170 ALA C C 1
ATOM 3428 O O . ALA C 1 133 ? 4.894 48.141 76.829 1.00 18.26 170 ALA C O 1
ATOM 3430 N N . ASP C 1 134 ? 5.716 49.207 78.636 1.00 21.13 171 ASP C N 1
ATOM 3431 C CA . ASP C 1 134 ? 4.575 50.108 78.779 1.00 22.90 171 ASP C CA 1
ATOM 3432 C C . ASP C 1 134 ? 4.596 51.113 77.630 1.00 22.10 171 ASP C C 1
ATOM 3433 O O . ASP C 1 134 ? 3.569 51.382 77.001 1.00 21.77 171 ASP C O 1
ATOM 3438 N N . GLU C 1 135 ? 5.775 51.667 77.365 1.00 19.56 172 GLU C N 1
ATOM 3439 C CA . GLU C 1 135 ? 5.950 52.626 76.281 1.00 19.75 172 GLU C CA 1
ATOM 3440 C C . GLU C 1 135 ? 5.712 51.955 74.925 1.00 18.15 172 GLU C C 1
ATOM 3441 O O . GLU C 1 135 ? 5.148 52.557 74.014 1.00 15.00 172 GLU C O 1
ATOM 3447 N N . LEU C 1 136 ? 6.159 50.709 74.796 1.00 18.61 173 LEU C N 1
ATOM 3448 C CA . LEU C 1 136 ? 5.999 49.970 73.552 1.00 18.74 173 LEU C CA 1
ATOM 3449 C C . LEU C 1 136 ? 4.528 49.780 73.212 1.00 19.77 173 LEU C C 1
ATOM 3450 O O . LEU C 1 136 ? 4.130 49.922 72.059 1.00 17.72 173 LEU C O 1
ATOM 3455 N N . GLU C 1 137 ? 3.726 49.450 74.222 1.00 19.78 174 GLU C N 1
ATOM 3456 C CA . GLU C 1 137 ? 2.293 49.247 74.031 1.00 22.55 174 GLU C CA 1
ATOM 3457 C C . GLU C 1 137 ? 1.630 50.546 73.584 1.00 21.52 174 GLU C C 1
ATOM 3458 O O . GLU C 1 137 ? 0.748 50.537 72.729 1.00 22.13 174 GLU C O 1
ATOM 3464 N N . LYS C 1 138 ? 2.057 51.661 74.166 1.00 21.88 175 LYS C N 1
ATOM 3465 C CA . LYS C 1 138 ? 1.500 52.964 73.811 1.00 22.60 175 LYS C CA 1
ATOM 3466 C C . LYS C 1 138 ? 1.907 53.344 72.392 1.00 21.49 175 LYS C C 1
ATOM 3467 O O . LYS C 1 138 ? 1.122 53.923 71.646 1.00 21.62 175 LYS C O 1
ATOM 3473 N N . LEU C 1 139 ? 3.139 53.013 72.023 1.00 19.92 176 LEU C N 1
ATOM 3474 C CA . LEU C 1 139 ? 3.637 53.313 70.686 1.00 18.53 176 LEU C CA 1
ATOM 3475 C C . LEU C 1 139 ? 2.839 52.542 69.638 1.00 17.55 176 LEU C C 1
ATOM 3476 O O . LEU C 1 139 ? 2.513 53.076 68.577 1.00 15.59 176 LEU C O 1
ATOM 3481 N N . PHE C 1 140 ? 2.525 51.287 69.937 1.00 17.22 177 PHE C N 1
ATOM 3482 C CA . PHE C 1 140 ? 1.758 50.458 69.012 1.00 19.28 177 PHE C CA 1
ATOM 3483 C C . PHE C 1 140 ? 0.400 51.095 68.716 1.00 19.53 177 PHE C C 1
ATOM 3484 O O . PHE C 1 140 ? -0.046 51.130 67.571 1.00 17.47 177 PHE C O 1
ATOM 3492 N N . GLU C 1 141 ? -0.251 51.604 69.755 1.00 19.55 178 GLU C N 1
ATOM 3493 C CA . GLU C 1 141 ? -1.558 52.231 69.597 1.00 22.60 178 GLU C CA 1
ATOM 3494 C C . GLU C 1 141 ? -1.463 53.512 68.768 1.00 20.93 178 GLU C C 1
ATOM 3495 O O . GLU C 1 141 ? -2.300 53.765 67.903 1.00 22.36 178 GLU C O 1
ATOM 3501 N N . SER C 1 142 ? -0.442 54.318 69.036 1.00 19.96 179 SER C N 1
ATOM 3502 C CA . SER C 1 142 ? -0.241 55.568 68.312 1.00 21.17 179 SER C CA 1
ATOM 3503 C C . SER C 1 142 ? 0.018 55.301 66.832 1.00 19.93 179 SER C C 1
ATOM 3504 O O . SER C 1 142 ? -0.431 56.051 65.961 1.00 18.36 179 SER C O 1
ATOM 3507 N N . VAL C 1 143 ? 0.753 54.235 66.545 1.00 17.57 180 VAL C N 1
ATOM 3508 C CA . VAL C 1 143 ? 1.049 53.898 65.159 1.00 17.46 180 VAL C CA 1
ATOM 3509 C C . VAL C 1 143 ? -0.196 53.334 64.489 1.00 17.69 180 VAL C C 1
ATOM 3510 O O . VAL C 1 143 ? -0.435 53.563 63.303 1.00 17.75 180 VAL C O 1
ATOM 3514 N N . LYS C 1 144 ? -0.995 52.606 65.257 1.00 19.23 181 LYS C N 1
ATOM 3515 C CA . LYS C 1 144 ? -2.221 52.020 64.735 1.00 24.41 181 LYS C CA 1
ATOM 3516 C C . LYS C 1 144 ? -3.198 53.125 64.323 1.00 24.93 181 LYS C C 1
ATOM 3517 O O . LYS C 1 144 ? -3.864 53.025 63.291 1.00 25.49 181 LYS C O 1
ATOM 3523 N N . ASN C 1 145 ? -3.282 54.179 65.130 1.00 25.18 182 ASN C N 1
ATOM 3524 C CA . ASN C 1 145 ? -4.170 55.292 64.813 1.00 26.00 182 ASN C CA 1
ATOM 3525 C C . ASN C 1 145 ? -3.651 56.002 63.566 1.00 25.26 182 ASN C C 1
ATOM 3526 O O . ASN C 1 145 ? -4.425 56.416 62.703 1.00 24.45 182 ASN C O 1
ATOM 3531 N N . LEU C 1 146 ? -2.334 56.136 63.471 1.00 23.97 183 LEU C N 1
ATOM 3532 C CA . LEU C 1 146 ? -1.717 56.779 62.318 1.00 23.03 183 LEU C CA 1
ATOM 3533 C C . LEU C 1 146 ? -1.998 55.977 61.048 1.00 22.80 183 LEU C C 1
ATOM 3534 O O . LEU C 1 146 ? -2.302 56.548 59.999 1.00 22.95 183 LEU C O 1
ATOM 3539 N N . SER C 1 147 ? -1.899 54.655 61.146 1.00 22.93 184 SER C N 1
ATOM 3540 C CA . SER C 1 147 ? -2.146 53.785 60.002 1.00 25.44 184 SER C CA 1
ATOM 3541 C C . SER C 1 147 ? -3.574 53.946 59.489 1.00 26.68 184 SER C C 1
ATOM 3542 O O . SER C 1 147 ? -3.801 54.049 58.281 1.00 24.97 184 SER C O 1
ATOM 3545 N N . LYS C 1 148 ? -4.531 53.961 60.413 1.00 27.95 185 LYS C N 1
ATOM 3546 C CA . LYS C 1 148 ? -5.940 54.103 60.053 1.00 29.91 185 LYS C CA 1
ATOM 3547 C C . LYS C 1 148 ? -6.195 55.421 59.328 1.00 28.46 185 LYS C C 1
ATOM 3548 O O . LYS C 1 148 ? -6.874 55.456 58.299 1.00 29.18 185 LYS C O 1
ATOM 3554 N N . ALA C 1 149 ? -5.646 56.503 59.869 1.00 27.74 186 ALA C N 1
ATOM 3555 C CA . ALA C 1 149 ? -5.813 57.825 59.281 1.00 26.98 186 ALA C CA 1
ATOM 3556 C C . ALA C 1 149 ? -5.158 57.917 57.907 1.00 27.42 186 ALA C C 1
ATOM 3557 O O . ALA C 1 149 ? -5.673 58.587 57.010 1.00 26.40 186 ALA C O 1
ATOM 3559 N N . ALA C 1 150 ? -4.018 57.248 57.748 1.00 26.47 187 ALA C N 1
ATOM 3560 C CA . ALA C 1 150 ? -3.297 57.257 56.479 1.00 26.30 187 ALA C CA 1
ATOM 3561 C C . ALA C 1 150 ? -4.022 56.407 55.447 1.00 26.90 187 ALA C C 1
ATOM 3562 O O . ALA C 1 150 ? -4.129 56.787 54.275 1.00 26.13 187 ALA C O 1
ATOM 3564 N N . LYS C 1 151 ? -4.515 55.252 55.881 1.00 28.05 188 LYS C N 1
ATOM 3565 C CA . LYS C 1 151 ? -5.229 54.353 54.985 1.00 30.58 188 LYS C CA 1
ATOM 3566 C C . LYS C 1 151 ? -6.492 55.031 54.470 1.00 32.30 188 LYS C C 1
ATOM 3567 O O . LYS C 1 151 ? -6.937 54.768 53.353 1.00 32.33 188 LYS C O 1
ATOM 3573 N N . GLU C 1 152 ? -7.060 55.913 55.287 1.00 34.39 189 GLU C N 1
ATOM 3574 C CA . GLU C 1 152 ? -8.271 56.627 54.907 1.00 36.44 189 GLU C CA 1
ATOM 3575 C C . GLU C 1 152 ? -7.991 57.627 53.792 1.00 36.59 189 GLU C C 1
ATOM 3576 O O . GLU C 1 152 ? -8.787 57.759 52.864 1.00 37.03 189 GLU C O 1
ATOM 3582 N N . MET C 1 153 ? -6.866 58.333 53.879 1.00 36.98 190 MET C N 1
ATOM 3583 C CA . MET C 1 153 ? -6.523 59.306 52.847 1.00 37.79 190 MET C CA 1
ATOM 3584 C C . MET C 1 153 ? -6.389 58.608 51.500 1.00 37.37 190 MET C C 1
ATOM 3585 O O . MET C 1 153 ? -6.948 59.061 50.503 1.00 38.42 190 MET C O 1
ATOM 3590 N N . LEU C 1 154 ? -5.648 57.505 51.476 1.00 36.19 191 LEU C N 1
ATOM 3591 C CA . LEU C 1 154 ? -5.444 56.751 50.245 1.00 36.97 191 LEU C CA 1
ATOM 3592 C C . LEU C 1 154 ? -6.773 56.319 49.643 1.00 38.48 191 LEU C C 1
ATOM 3593 O O . LEU C 1 154 ? -7.026 56.533 48.456 1.00 38.90 191 LEU C O 1
ATOM 3598 N N . THR C 1 155 ? -7.617 55.705 50.467 1.00 38.79 192 THR C N 1
ATOM 3599 C CA . THR C 1 155 ? -8.921 55.240 50.015 1.00 39.66 192 THR C CA 1
ATOM 3600 C C . THR C 1 155 ? -9.730 56.377 49.393 1.00 40.18 192 THR C C 1
ATOM 3601 O O . THR C 1 155 ? -10.252 56.239 48.287 1.00 39.68 192 THR C O 1
ATOM 3605 N N . ASN C 1 156 ? -9.827 57.498 50.104 1.00 40.73 193 ASN C N 1
ATOM 3606 C CA . ASN C 1 156 ? -10.574 58.648 49.607 1.00 41.61 193 ASN C CA 1
ATOM 3607 C C . ASN C 1 156 ? -9.975 59.193 48.318 1.00 42.20 193 ASN C C 1
ATOM 3608 O O . ASN C 1 156 ? -10.701 59.528 47.382 1.00 42.12 193 ASN C O 1
ATOM 3613 N N . SER C 1 157 ? -8.650 59.288 48.275 1.00 41.62 194 SER C N 1
ATOM 3614 C CA . SER C 1 157 ? -7.967 59.789 47.090 1.00 41.99 194 SER C CA 1
ATOM 3615 C C . SER C 1 157 ? -8.263 58.891 45.891 1.00 42.17 194 SER C C 1
ATOM 3616 O O . SER C 1 157 ? -8.385 59.367 44.762 1.00 41.89 194 SER C O 1
ATOM 3619 N N . VAL C 1 158 ? -8.382 57.591 46.144 1.00 42.44 195 VAL C N 1
ATOM 3620 C CA . VAL C 1 158 ? -8.659 56.629 45.085 1.00 43.70 195 VAL C CA 1
ATOM 3621 C C . VAL C 1 158 ? -10.146 56.574 44.736 1.00 45.28 195 VAL C C 1
ATOM 3622 O O . VAL C 1 158 ? -10.508 56.360 43.578 1.00 44.49 195 VAL C O 1
ATOM 3626 N N . LYS C 1 159 ? -11.004 56.769 45.734 1.00 46.67 196 LYS C N 1
ATOM 3627 C CA . LYS C 1 159 ? -12.445 56.740 45.504 1.00 48.69 196 LYS C CA 1
ATOM 3628 C C . LYS C 1 159 ? -12.872 57.807 44.503 1.00 49.81 196 LYS C C 1
ATOM 3629 O O . LYS C 1 159 ? -13.951 57.720 43.915 1.00 50.19 196 LYS C O 1
ATOM 3635 N N . GLU C 1 160 ? -12.022 58.812 44.312 1.00 50.44 197 GLU C N 1
ATOM 3636 C CA . GLU C 1 160 ? -12.313 59.892 43.375 1.00 51.75 197 GLU C CA 1
ATOM 3637 C C . GLU C 1 160 ? -12.406 59.374 41.941 1.00 52.32 197 GLU C C 1
ATOM 3638 O O . GLU C 1 160 ? -12.887 60.075 41.050 1.00 52.94 197 GLU C O 1
ATOM 3644 N N . LEU C 1 161 ? -11.942 58.147 41.722 1.00 52.79 198 LEU C N 1
ATOM 3645 C CA . LEU C 1 161 ? -11.987 57.538 40.396 1.00 52.47 198 LEU C CA 1
ATOM 3646 C C . LEU C 1 161 ? -13.403 57.064 40.066 1.00 52.84 198 LEU C C 1
ATOM 3647 O O . LEU C 1 161 ? -13.648 56.506 38.996 1.00 52.24 198 LEU C O 1
ATOM 3652 N N . THR C 1 162 ? -14.330 57.288 40.992 1.00 54.08 199 THR C N 1
ATOM 3653 C CA . THR C 1 162 ? -15.720 56.892 40.795 1.00 55.57 199 THR C CA 1
ATOM 3654 C C . THR C 1 162 ? -16.627 58.104 41.002 1.00 56.33 199 THR C C 1
ATOM 3655 O O . THR C 1 162 ? -17.803 57.962 41.338 1.00 56.77 199 THR C O 1
ATOM 3659 N N . SER C 1 163 ? -16.066 59.294 40.801 1.00 57.37 200 SER C N 1
ATOM 3660 C CA . SER C 1 163 ? -16.806 60.543 40.965 1.00 58.28 200 SER C CA 1
ATOM 3661 C C . SER C 1 163 ? -18.048 60.590 40.073 1.00 58.55 200 SER C C 1
ATOM 3662 O O . SER C 1 163 ? -18.176 59.806 39.133 1.00 59.30 200 SER C O 1
ATOM 3665 N N . PRO C 1 164 ? -18.989 61.509 40.362 1.00 57.88 201 PRO C N 1
ATOM 3666 C CA . PRO C 1 164 ? -18.983 62.511 41.436 1.00 56.26 201 PRO C CA 1
ATOM 3667 C C . PRO C 1 164 ? -18.811 61.909 42.832 1.00 53.83 201 PRO C C 1
ATOM 3668 O O . PRO C 1 164 ? -18.181 62.579 43.678 1.00 53.28 201 PRO C O 1
ATOM 3673 N N . PRO D 1 3 ? -10.134 56.275 29.550 1.00 56.76 40 PRO D N 1
ATOM 3674 C CA . PRO D 1 3 ? -10.009 54.857 29.962 1.00 56.67 40 PRO D CA 1
ATOM 3675 C C . PRO D 1 3 ? -11.134 54.474 30.912 1.00 56.40 40 PRO D C 1
ATOM 3676 O O . PRO D 1 3 ? -11.887 55.329 31.378 1.00 55.97 40 PRO D O 1
ATOM 3680 N N . ASN D 1 4 ? -11.238 53.182 31.199 1.00 55.99 41 ASN D N 1
ATOM 3681 C CA . ASN D 1 4 ? -12.265 52.682 32.100 1.00 55.60 41 ASN D CA 1
ATOM 3682 C C . ASN D 1 4 ? -11.864 52.968 33.548 1.00 55.36 41 ASN D C 1
ATOM 3683 O O . ASN D 1 4 ? -11.204 52.153 34.193 1.00 55.09 41 ASN D O 1
ATOM 3688 N N . LEU D 1 5 ? -12.263 54.133 34.051 1.00 54.79 42 LEU D N 1
ATOM 3689 C CA . LEU D 1 5 ? -11.946 54.529 35.420 1.00 54.60 42 LEU D CA 1
ATOM 3690 C C . LEU D 1 5 ? -12.541 53.585 36.462 1.00 54.41 42 LEU D C 1
ATOM 3691 O O . LEU D 1 5 ? -12.310 53.748 37.660 1.00 55.03 42 LEU D O 1
ATOM 3696 N N . THR D 1 6 ? -13.301 52.598 36.002 1.00 54.41 43 THR D N 1
ATOM 3697 C CA . THR D 1 6 ? -13.926 51.634 36.900 1.00 54.58 43 THR D CA 1
ATOM 3698 C C . THR D 1 6 ? -13.051 50.398 37.072 1.00 54.74 43 THR D C 1
ATOM 3699 O O . THR D 1 6 ? -12.977 49.823 38.158 1.00 54.87 43 THR D O 1
ATOM 3703 N N . GLU D 1 7 ? -12.392 49.995 35.990 1.00 54.51 44 GLU D N 1
ATOM 3704 C CA . GLU D 1 7 ? -11.519 48.828 36.008 1.00 54.44 44 GLU D CA 1
ATOM 3705 C C . GLU D 1 7 ? -10.115 49.222 36.459 1.00 53.21 44 GLU D C 1
ATOM 3706 O O . GLU D 1 7 ? -9.347 48.383 36.933 1.00 52.84 44 GLU D O 1
ATOM 3712 N N . ILE D 1 8 ? -9.791 50.503 36.305 1.00 51.68 45 ILE D N 1
ATOM 3713 C CA . ILE D 1 8 ? -8.489 51.024 36.704 1.00 50.34 45 ILE D CA 1
ATOM 3714 C C . ILE D 1 8 ? -8.477 51.265 38.211 1.00 50.24 45 ILE D C 1
ATOM 3715 O O . ILE D 1 8 ? -7.490 50.978 38.886 1.00 50.22 45 ILE D O 1
ATOM 3720 N N . SER D 1 9 ? -9.584 51.790 38.730 1.00 49.63 46 SER D N 1
ATOM 3721 C CA . SER D 1 9 ? -9.704 52.072 40.156 1.00 48.81 46 SER D CA 1
ATOM 3722 C C . SER D 1 9 ? -9.440 50.813 40.969 1.00 48.53 46 SER D C 1
ATOM 3723 O O . SER D 1 9 ? -8.695 50.842 41.948 1.00 48.79 46 SER D O 1
ATOM 3726 N N . LYS D 1 10 ? -10.058 49.710 40.558 1.00 47.97 47 LYS D N 1
ATOM 3727 C CA . LYS D 1 10 ? -9.884 48.442 41.251 1.00 46.91 47 LYS D CA 1
ATOM 3728 C C . LYS D 1 10 ? -8.472 47.904 41.042 1.00 46.46 47 LYS D C 1
ATOM 3729 O O . LYS D 1 10 ? -7.883 47.317 41.949 1.00 46.98 47 LYS D O 1
ATOM 3735 N N . LYS D 1 11 ? -7.931 48.111 39.845 1.00 44.74 48 LYS D N 1
ATOM 3736 C CA . LYS D 1 11 ? -6.586 47.644 39.529 1.00 43.41 48 LYS D CA 1
ATOM 3737 C C . LYS D 1 11 ? -5.559 48.336 40.423 1.00 41.93 48 LYS D C 1
ATOM 3738 O O . LYS D 1 11 ? -4.620 47.705 40.906 1.00 41.08 48 LYS D O 1
ATOM 3744 N N . ILE D 1 12 ? -5.745 49.635 40.642 1.00 40.36 49 ILE D N 1
ATOM 3745 C CA . ILE D 1 12 ? -4.839 50.410 41.485 1.00 38.90 49 ILE D CA 1
ATOM 3746 C C . ILE D 1 12 ? -4.889 49.909 42.929 1.00 38.53 49 ILE D C 1
ATOM 3747 O O . ILE D 1 12 ? -3.857 49.771 43.591 1.00 36.80 49 ILE D O 1
ATOM 3752 N N . THR D 1 13 ? -6.097 49.642 43.412 1.00 37.46 50 THR D N 1
ATOM 3753 C CA . THR D 1 13 ? -6.288 49.155 44.772 1.00 36.67 50 THR D CA 1
ATOM 3754 C C . THR D 1 13 ? -5.666 47.771 44.927 1.00 36.28 50 THR D C 1
ATOM 3755 O O . THR D 1 13 ? -5.047 47.469 45.946 1.00 34.64 50 THR D O 1
ATOM 3759 N N . GLU D 1 14 ? -5.840 46.934 43.908 1.00 36.98 51 GLU D N 1
ATOM 3760 C CA . GLU D 1 14 ? -5.290 45.584 43.924 1.00 37.74 51 GLU D CA 1
ATOM 3761 C C . GLU D 1 14 ? -3.768 45.637 43.996 1.00 36.71 51 GLU D C 1
ATOM 3762 O O . GLU D 1 14 ? -3.146 44.916 44.777 1.00 36.96 51 GLU D O 1
ATOM 3768 N N . SER D 1 15 ? -3.173 46.495 43.176 1.00 35.40 52 SER D N 1
ATOM 3769 C CA . SER D 1 15 ? -1.725 46.629 43.140 1.00 34.54 52 SER D CA 1
ATOM 3770 C C . SER D 1 15 ? -1.168 47.331 44.375 1.00 32.93 52 SER D C 1
ATOM 3771 O O . SER D 1 15 ? -0.014 47.119 44.736 1.00 30.92 52 SER D O 1
ATOM 3774 N N . ASN D 1 16 ? -1.980 48.163 45.024 1.00 32.23 53 ASN D N 1
ATOM 3775 C CA . ASN D 1 16 ? -1.523 48.852 46.228 1.00 32.30 53 ASN D CA 1
ATOM 3776 C C . ASN D 1 16 ? -1.381 47.858 47.378 1.00 30.93 53 ASN D C 1
ATOM 3777 O O . ASN D 1 16 ? -0.522 48.021 48.240 1.00 30.45 53 ASN D O 1
ATOM 3782 N N . ALA D 1 17 ? -2.224 46.828 47.384 1.00 29.54 54 ALA D N 1
ATOM 3783 C CA . ALA D 1 17 ? -2.184 45.817 48.435 1.00 28.05 54 ALA D CA 1
ATOM 3784 C C . ALA D 1 17 ? -0.958 44.924 48.289 1.00 26.70 54 ALA D C 1
ATOM 3785 O O . ALA D 1 17 ? -0.414 44.436 49.279 1.00 25.42 54 ALA D O 1
ATOM 3787 N N . VAL D 1 18 ? -0.529 44.706 47.052 1.00 25.50 55 VAL D N 1
ATOM 3788 C CA . VAL D 1 18 ? 0.642 43.877 46.797 1.00 25.23 55 VAL D CA 1
ATOM 3789 C C . VAL D 1 18 ? 1.908 44.620 47.214 1.00 22.92 55 VAL D C 1
ATOM 3790 O O . VAL D 1 18 ? 2.758 44.066 47.913 1.00 22.79 55 VAL D O 1
ATOM 3794 N N . VAL D 1 19 ? 2.031 45.873 46.784 1.00 22.30 56 VAL D N 1
ATOM 3795 C CA . VAL D 1 19 ? 3.199 46.682 47.123 1.00 21.85 56 VAL D CA 1
ATOM 3796 C C . VAL D 1 19 ? 3.320 46.799 48.643 1.00 21.82 56 VAL D C 1
ATOM 3797 O O . VAL D 1 19 ? 4.418 46.750 49.194 1.00 21.77 56 VAL D O 1
ATOM 3801 N N . LEU D 1 20 ? 2.183 46.930 49.317 1.00 20.83 57 LEU D N 1
ATOM 3802 C CA . LEU D 1 20 ? 2.159 47.046 50.769 1.00 20.83 57 LEU D CA 1
ATOM 3803 C C . LEU D 1 20 ? 2.624 45.743 51.430 1.00 19.70 57 LEU D C 1
ATOM 3804 O O . LEU D 1 20 ? 3.324 45.769 52.441 1.00 20.44 57 LEU D O 1
ATOM 3809 N N . ALA D 1 21 ? 2.237 44.606 50.854 1.00 17.60 58 ALA D N 1
ATOM 3810 C CA . ALA D 1 21 ? 2.623 43.306 51.396 1.00 17.92 58 ALA D CA 1
ATOM 3811 C C . ALA D 1 21 ? 4.121 43.073 51.228 1.00 16.50 58 ALA D C 1
ATOM 3812 O O . ALA D 1 21 ? 4.779 42.542 52.121 1.00 16.50 58 ALA D O 1
ATOM 3814 N N . VAL D 1 22 ? 4.650 43.465 50.075 1.00 15.59 59 VAL D N 1
ATOM 3815 C CA . VAL D 1 22 ? 6.071 43.314 49.790 1.00 16.19 59 VAL D CA 1
ATOM 3816 C C . VAL D 1 22 ? 6.865 44.267 50.681 1.00 14.64 59 VAL D C 1
ATOM 3817 O O . VAL D 1 22 ? 7.962 43.942 51.135 1.00 13.95 59 VAL D O 1
ATOM 3821 N N . LYS D 1 23 ? 6.300 45.444 50.932 1.00 13.94 60 LYS D N 1
ATOM 3822 C CA . LYS D 1 23 ? 6.949 46.432 51.787 1.00 14.83 60 LYS D CA 1
ATOM 3823 C C . LYS D 1 23 ? 7.171 45.856 53.186 1.00 12.28 60 LYS D C 1
ATOM 3824 O O . LYS D 1 23 ? 8.138 46.202 53.859 1.00 14.81 60 LYS D O 1
ATOM 3830 N N . GLU D 1 24 ? 6.271 44.980 53.620 1.00 12.69 61 GLU D N 1
ATOM 3831 C CA . GLU D 1 24 ? 6.385 44.357 54.936 1.00 13.52 61 GLU D CA 1
ATOM 3832 C C . GLU D 1 24 ? 7.601 43.429 54.940 1.00 13.55 61 GLU D C 1
ATOM 3833 O O . GLU D 1 24 ? 8.375 43.411 55.891 1.00 13.08 61 GLU D O 1
ATOM 3839 N N . VAL D 1 25 ? 7.764 42.660 53.870 1.00 12.54 62 VAL D N 1
ATOM 3840 C CA . VAL D 1 25 ? 8.903 41.755 53.761 1.00 12.18 62 VAL D CA 1
ATOM 3841 C C . VAL D 1 25 ? 10.211 42.553 53.700 1.00 12.35 62 VAL D C 1
ATOM 3842 O O . VAL D 1 25 ? 11.197 42.215 54.368 1.00 11.15 62 VAL D O 1
ATOM 3846 N N . GLU D 1 26 ? 10.213 43.619 52.907 1.00 13.61 63 GLU D N 1
ATOM 3847 C CA . GLU D 1 26 ? 11.397 44.465 52.772 1.00 13.80 63 GLU D CA 1
ATOM 3848 C C . GLU D 1 26 ? 11.837 45.025 54.124 1.00 12.34 63 GLU D C 1
ATOM 3849 O O . GLU D 1 26 ? 13.031 45.075 54.427 1.00 11.81 63 GLU D O 1
ATOM 3855 N N . THR D 1 27 ? 10.867 45.444 54.931 1.00 10.98 64 THR D N 1
ATOM 3856 C CA . THR D 1 27 ? 11.144 46.023 56.244 1.00 10.05 64 THR D CA 1
ATOM 3857 C C . THR D 1 27 ? 11.632 45.003 57.277 1.00 9.19 64 THR D C 1
ATOM 3858 O O . THR D 1 27 ? 12.423 45.339 58.155 1.00 8.46 64 THR D O 1
ATOM 3862 N N . LEU D 1 28 ? 11.159 43.763 57.194 1.00 12.03 65 LEU D N 1
ATOM 3863 C CA . LEU D 1 28 ? 11.625 42.750 58.140 1.00 11.88 65 LEU D CA 1
ATOM 3864 C C . LEU D 1 28 ? 13.104 42.477 57.856 1.00 11.91 65 LEU D C 1
ATOM 3865 O O . LEU D 1 28 ? 13.870 42.163 58.766 1.00 11.97 65 LEU D O 1
ATOM 3870 N N . LEU D 1 29 ? 13.507 42.601 56.594 1.00 10.54 66 LEU D N 1
ATOM 3871 C CA . LEU D 1 29 ? 14.911 42.393 56.233 1.00 11.43 66 LEU D CA 1
ATOM 3872 C C . LEU D 1 29 ? 15.723 43.556 56.784 1.00 12.26 66 LEU D C 1
ATOM 3873 O O . LEU D 1 29 ? 16.866 43.395 57.218 1.00 11.83 66 LEU D O 1
ATOM 3878 N N . THR D 1 30 ? 15.117 44.734 56.756 1.00 13.54 67 THR D N 1
ATOM 3879 C CA . THR D 1 30 ? 15.756 45.929 57.266 1.00 14.18 67 THR D CA 1
ATOM 3880 C C . THR D 1 30 ? 15.964 45.808 58.772 1.00 12.48 67 THR D C 1
ATOM 3881 O O . THR D 1 30 ? 16.946 46.320 59.311 1.00 11.67 67 THR D O 1
ATOM 3885 N N . SER D 1 31 ? 15.046 45.125 59.453 1.00 10.79 68 SER D N 1
ATOM 3886 C CA . SER D 1 31 ? 15.166 44.958 60.898 1.00 11.89 68 SER D CA 1
ATOM 3887 C C . SER D 1 31 ? 16.355 44.054 61.233 1.00 10.85 68 SER D C 1
ATOM 3888 O O . SER D 1 31 ? 17.036 44.265 62.236 1.00 9.67 68 SER D O 1
ATOM 3891 N N . ILE D 1 32 ? 16.614 43.057 60.387 1.00 11.57 69 ILE D N 1
ATOM 3892 C CA . ILE D 1 32 ? 17.753 42.161 60.609 1.00 11.45 69 ILE D CA 1
ATOM 3893 C C . ILE D 1 32 ? 19.057 42.944 60.398 1.00 11.45 69 ILE D C 1
ATOM 3894 O O . ILE D 1 32 ? 20.027 42.751 61.133 1.00 10.87 69 ILE D O 1
ATOM 3899 N N . ASP D 1 33 ? 19.076 43.839 59.412 1.00 12.09 70 ASP D N 1
ATOM 3900 C CA . ASP D 1 33 ? 20.265 44.653 59.156 1.00 14.64 70 ASP D CA 1
ATOM 3901 C C . ASP D 1 33 ? 20.539 45.517 60.379 1.00 14.96 70 ASP D C 1
ATOM 3902 O O . ASP D 1 33 ? 21.695 45.804 60.714 1.00 14.09 70 ASP D O 1
ATOM 3907 N N . GLU D 1 34 ? 19.466 45.929 61.049 1.00 13.78 71 GLU D N 1
ATOM 3908 C CA . GLU D 1 34 ? 19.589 46.748 62.242 1.00 15.52 71 GLU D CA 1
ATOM 3909 C C . GLU D 1 34 ? 20.137 45.902 63.400 1.00 13.99 71 GLU D C 1
ATOM 3910 O O . GLU D 1 34 ? 20.990 46.366 64.158 1.00 16.62 71 GLU D O 1
ATOM 3916 N N . LEU D 1 35 ? 19.661 44.661 63.528 1.00 12.44 72 LEU D N 1
ATOM 3917 C CA . LEU D 1 35 ? 20.133 43.760 64.582 1.00 12.68 72 LEU D CA 1
ATOM 3918 C C . LEU D 1 35 ? 21.627 43.511 64.423 1.00 11.99 72 LEU D C 1
ATOM 3919 O O . LEU D 1 35 ? 22.356 43.374 65.407 1.00 11.71 72 LEU D O 1
ATOM 3924 N N . ALA D 1 36 ? 22.073 43.436 63.174 1.00 11.05 73 ALA D N 1
ATOM 3925 C CA . ALA D 1 36 ? 23.482 43.204 62.882 1.00 12.20 73 ALA D CA 1
ATOM 3926 C C . ALA D 1 36 ? 24.345 44.307 63.488 1.00 12.00 73 ALA D C 1
ATOM 3927 O O . ALA D 1 36 ? 25.486 44.062 63.877 1.00 13.02 73 ALA D O 1
ATOM 3929 N N . LYS D 1 37 ? 23.798 45.516 63.590 1.00 11.35 74 LYS D N 1
ATOM 3930 C CA . LYS D 1 37 ? 24.563 46.631 64.155 1.00 13.39 74 LYS D CA 1
ATOM 3931 C C . LYS D 1 37 ? 24.727 46.533 65.670 1.00 11.76 74 LYS D C 1
ATOM 3932 O O . LYS D 1 37 ? 25.511 47.271 66.265 1.00 11.37 74 LYS D O 1
ATOM 3938 N N . ALA D 1 38 ? 23.991 45.614 66.290 1.00 9.27 75 ALA D N 1
ATOM 3939 C CA . ALA D 1 38 ? 24.066 45.411 67.733 1.00 11.12 75 ALA D CA 1
ATOM 3940 C C . ALA D 1 38 ? 25.064 44.311 68.107 1.00 9.05 75 ALA D C 1
ATOM 3941 O O . ALA D 1 38 ? 25.293 44.051 69.287 1.00 13.67 75 ALA D O 1
ATOM 3943 N N . ILE D 1 39 ? 25.662 43.662 67.113 1.00 10.03 76 ILE D N 1
ATOM 3944 C CA . ILE D 1 39 ? 26.626 42.606 67.402 1.00 9.53 76 ILE D CA 1
ATOM 3945 C C . ILE D 1 39 ? 27.780 43.127 68.263 1.00 9.83 76 ILE D C 1
ATOM 3946 O O . ILE D 1 39 ? 28.398 44.138 67.932 1.00 10.91 76 ILE D O 1
ATOM 3951 N N . GLY D 1 40 ? 28.043 42.436 69.373 1.00 11.19 77 GLY D N 1
ATOM 3952 C CA . GLY D 1 40 ? 29.123 42.815 70.273 1.00 10.86 77 GLY D CA 1
ATOM 3953 C C . GLY D 1 40 ? 28.900 44.115 71.021 1.00 12.98 77 GLY D C 1
ATOM 3954 O O . GLY D 1 40 ? 29.857 44.741 71.483 1.00 14.13 77 GLY D O 1
ATOM 3955 N N . LYS D 1 41 ? 27.640 44.522 71.147 1.00 14.09 78 LYS D N 1
ATOM 3956 C CA . LYS D 1 41 ? 27.302 45.772 71.821 1.00 14.53 78 LYS D CA 1
ATOM 3957 C C . LYS D 1 41 ? 26.347 45.555 72.985 1.00 14.02 78 LYS D C 1
ATOM 3958 O O . LYS D 1 41 ? 25.734 44.496 73.113 1.00 10.97 78 LYS D O 1
ATOM 3964 N N . LYS D 1 42 ? 26.226 46.581 73.823 1.00 13.28 79 LYS D N 1
ATOM 3965 C CA . LYS D 1 42 ? 25.326 46.560 74.972 1.00 12.37 79 LYS D CA 1
ATOM 3966 C C . LYS D 1 42 ? 24.791 47.973 75.190 1.00 12.00 79 LYS D C 1
ATOM 3967 O O . LYS D 1 42 ? 25.450 48.956 74.861 1.00 11.69 79 LYS D O 1
ATOM 3973 N N . ILE D 1 43 ? 23.584 48.068 75.732 1.00 13.79 80 ILE D N 1
ATOM 3974 C CA . ILE D 1 43 ? 22.971 49.360 75.989 1.00 14.50 80 ILE D CA 1
ATOM 3975 C C . ILE D 1 43 ? 23.675 50.115 77.121 1.00 16.14 80 ILE D C 1
ATOM 3976 O O . ILE D 1 43 ? 24.116 49.517 78.102 1.00 15.45 80 ILE D O 1
ATOM 3981 N N . LYS D 1 44 ? 23.802 51.427 76.956 1.00 17.18 81 LYS D N 1
ATOM 3982 C CA . LYS D 1 44 ? 24.385 52.289 77.986 1.00 18.28 81 LYS D CA 1
ATOM 3983 C C . LYS D 1 44 ? 23.527 53.547 77.981 1.00 18.57 81 LYS D C 1
ATOM 3984 O O . LYS D 1 44 ? 22.712 53.726 77.081 1.00 18.56 81 LYS D O 1
ATOM 3990 N N . SER D 1 45 ? 23.682 54.416 78.975 1.00 20.77 82 SER D N 1
ATOM 3991 C CA . SER D 1 45 ? 22.858 55.621 79.011 1.00 22.00 82 SER D CA 1
ATOM 3992 C C . SER D 1 45 ? 23.351 56.664 78.008 1.00 21.72 82 SER D C 1
ATOM 3993 O O . SER D 1 45 ? 23.872 57.712 78.387 1.00 23.03 82 SER D O 1
ATOM 3996 N N . ASP D 1 46 ? 23.178 56.363 76.726 1.00 20.89 83 ASP D N 1
ATOM 3997 C CA . ASP D 1 46 ? 23.591 57.261 75.656 1.00 20.76 83 ASP D CA 1
ATOM 3998 C C . ASP D 1 46 ? 23.011 56.765 74.328 1.00 20.83 83 ASP D C 1
ATOM 3999 O O . ASP D 1 46 ? 22.459 55.666 74.256 1.00 21.41 83 ASP D O 1
ATOM 4004 N N . VAL D 1 47 ? 23.134 57.576 73.282 1.00 19.76 84 VAL D N 1
ATOM 4005 C CA . VAL D 1 47 ? 22.604 57.201 71.978 1.00 21.74 84 VAL D CA 1
ATOM 4006 C C . VAL D 1 47 ? 23.297 55.973 71.407 1.00 21.30 84 VAL D C 1
ATOM 4007 O O . VAL D 1 47 ? 22.649 55.032 70.955 1.00 21.18 84 VAL D O 1
ATOM 4011 N N . SER D 1 48 ? 24.620 55.985 71.439 1.00 20.34 85 SER D N 1
ATOM 4012 C CA . SER D 1 48 ? 25.384 54.872 70.910 1.00 22.30 85 SER D CA 1
ATOM 4013 C C . SER D 1 48 ? 25.528 53.755 71.937 1.00 21.09 85 SER D C 1
ATOM 4014 O O . SER D 1 48 ? 25.598 54.002 73.146 1.00 20.83 85 SER D O 1
ATOM 4017 N N . LEU D 1 49 ? 25.555 52.524 71.440 1.00 18.05 86 LEU D N 1
ATOM 4018 C CA . LEU D 1 49 ? 25.706 51.355 72.287 1.00 17.05 86 LEU D CA 1
ATOM 4019 C C . LEU D 1 49 ? 27.158 51.257 72.733 1.00 15.83 86 LEU D C 1
ATOM 4020 O O . LEU D 1 49 ? 28.040 51.852 72.127 1.00 15.65 86 LEU D O 1
ATOM 4025 N N . ASP D 1 50 ? 27.398 50.502 73.796 1.00 16.40 87 ASP D N 1
ATOM 4026 C CA . ASP D 1 50 ? 28.745 50.304 74.322 1.00 19.57 87 ASP D CA 1
ATOM 4027 C C . ASP D 1 50 ? 29.202 48.915 73.864 1.00 18.95 87 ASP D C 1
ATOM 4028 O O . ASP D 1 50 ? 28.404 48.157 73.327 1.00 17.46 87 ASP D O 1
ATOM 4033 N N . ASN D 1 51 ? 30.471 48.579 74.080 1.00 18.97 88 ASN D N 1
ATOM 4034 C CA . ASN D 1 51 ? 30.985 47.272 73.676 1.00 20.86 88 ASN D CA 1
ATOM 4035 C C . ASN D 1 51 ? 30.759 46.176 74.715 1.00 20.05 88 ASN D C 1
ATOM 4036 O O . ASN D 1 51 ? 30.853 46.405 75.918 1.00 18.93 88 ASN D O 1
ATOM 4041 N N . GLU D 1 52 ? 30.455 44.981 74.223 1.00 19.06 89 GLU D N 1
ATOM 4042 C CA . GLU D 1 52 ? 30.237 43.801 75.056 1.00 19.94 89 GLU D CA 1
ATOM 4043 C C . GLU D 1 52 ? 30.402 42.649 74.078 1.00 18.58 89 GLU D C 1
ATOM 4044 O O . GLU D 1 52 ? 29.431 42.109 73.554 1.00 20.94 89 GLU D O 1
ATOM 4050 N N . ALA D 1 53 ? 31.654 42.285 73.839 1.00 18.38 90 ALA D N 1
ATOM 4051 C CA . ALA D 1 53 ? 31.985 41.253 72.871 1.00 17.81 90 ALA D CA 1
ATOM 4052 C C . ALA D 1 53 ? 31.649 39.807 73.203 1.00 15.63 90 ALA D C 1
ATOM 4053 O O . ALA D 1 53 ? 31.665 39.383 74.355 1.00 14.09 90 ALA D O 1
ATOM 4055 N N . ASP D 1 54 ? 31.322 39.078 72.139 1.00 15.39 91 ASP D N 1
ATOM 4056 C CA . ASP D 1 54 ? 31.032 37.652 72.148 1.00 15.87 91 ASP D CA 1
ATOM 4057 C C . ASP D 1 54 ? 29.898 37.107 73.009 1.00 15.09 91 ASP D C 1
ATOM 4058 O O . ASP D 1 54 ? 30.064 36.090 73.670 1.00 14.05 91 ASP D O 1
ATOM 4063 N N . HIS D 1 55 ? 28.744 37.767 72.978 1.00 13.32 92 HIS D N 1
ATOM 4064 C CA . HIS D 1 55 ? 27.560 37.319 73.726 1.00 14.75 92 HIS D CA 1
ATOM 4065 C C . HIS D 1 55 ? 26.350 37.600 72.848 1.00 13.02 92 HIS D C 1
ATOM 4066 O O . HIS D 1 55 ? 25.337 38.117 73.308 1.00 12.03 92 HIS D O 1
ATOM 4073 N N . ASN D 1 56 ? 26.465 37.228 71.580 1.00 12.05 93 ASN D N 1
ATOM 4074 C CA . ASN D 1 56 ? 25.418 37.501 70.601 1.00 12.00 93 ASN D CA 1
ATOM 4075 C C . ASN D 1 56 ? 24.373 36.422 70.387 1.00 11.34 93 ASN D C 1
ATOM 4076 O O . ASN D 1 56 ? 23.616 36.475 69.423 1.00 10.56 93 ASN D O 1
ATOM 4081 N N . GLY D 1 57 ? 24.313 35.461 71.294 1.00 11.30 94 GLY D N 1
ATOM 4082 C CA . GLY D 1 57 ? 23.348 34.387 71.151 1.00 11.95 94 GLY D CA 1
ATOM 4083 C C . GLY D 1 57 ? 21.881 34.793 71.109 1.00 9.04 94 GLY D C 1
ATOM 4084 O O . GLY D 1 57 ? 21.154 34.368 70.213 1.00 11.84 94 GLY D O 1
ATOM 4085 N N . SER D 1 58 ? 21.432 35.598 72.068 1.00 10.42 95 SER D N 1
ATOM 4086 C CA . SER D 1 58 ? 20.023 36.000 72.093 1.00 11.80 95 SER D CA 1
ATOM 4087 C C . SER D 1 58 ? 19.666 36.826 70.864 1.00 11.93 95 SER D C 1
ATOM 4088 O O . SER D 1 58 ? 18.544 36.755 70.355 1.00 12.05 95 SER D O 1
ATOM 4091 N N . LEU D 1 59 ? 20.636 37.598 70.387 1.00 10.52 96 LEU D N 1
ATOM 4092 C CA . LEU D 1 59 ? 20.462 38.438 69.210 1.00 10.01 96 LEU D CA 1
ATOM 4093 C C . LEU D 1 59 ? 20.248 37.565 67.974 1.00 10.13 96 LEU D C 1
ATOM 4094 O O . LEU D 1 59 ? 19.349 37.825 67.172 1.00 11.79 96 LEU D O 1
ATOM 4099 N N . MET D 1 60 ? 21.073 36.529 67.825 1.00 10.60 97 MET D N 1
ATOM 4100 C CA . MET D 1 60 ? 20.967 35.620 66.688 1.00 12.10 97 MET D CA 1
ATOM 4101 C C . MET D 1 60 ? 19.629 34.895 66.712 1.00 10.91 97 MET D C 1
ATOM 4102 O O . MET D 1 60 ? 19.034 34.632 65.667 1.00 11.92 97 MET D O 1
ATOM 4107 N N . SER D 1 61 ? 19.165 34.563 67.910 1.00 10.60 98 SER D N 1
ATOM 4108 C CA . SER D 1 61 ? 17.889 33.882 68.067 1.00 10.29 98 SER D CA 1
ATOM 4109 C C . SER D 1 61 ? 16.757 34.752 67.541 1.00 10.86 98 SER D C 1
ATOM 4110 O O . SER D 1 61 ? 15.837 34.259 66.896 1.00 10.36 98 SER D O 1
ATOM 4113 N N . GLY D 1 62 ? 16.827 36.047 67.833 1.00 9.53 99 GLY D N 1
ATOM 4114 C CA . GLY D 1 62 ? 15.804 36.963 67.362 1.00 11.56 99 GLY D CA 1
ATOM 4115 C C . GLY D 1 62 ? 15.837 37.058 65.844 1.00 9.25 99 GLY D C 1
ATOM 4116 O O . GLY D 1 62 ? 14.796 37.091 65.194 1.00 10.59 99 GLY D O 1
ATOM 4117 N N . ALA D 1 63 ? 17.037 37.110 65.276 1.00 9.25 100 ALA D N 1
ATOM 4118 C CA . ALA D 1 63 ? 17.183 37.198 63.831 1.00 8.75 100 ALA D CA 1
ATOM 4119 C C . ALA D 1 63 ? 16.571 35.951 63.203 1.00 9.18 100 ALA D C 1
ATOM 4120 O O . ALA D 1 63 ? 15.887 36.028 62.185 1.00 9.86 100 ALA D O 1
ATOM 4122 N N . TYR D 1 64 ? 16.813 34.804 63.830 1.00 10.99 101 TYR D N 1
ATOM 4123 C CA . TYR D 1 64 ? 16.279 33.536 63.346 1.00 11.66 101 TYR D CA 1
ATOM 4124 C C . TYR D 1 64 ? 14.752 33.563 63.294 1.00 11.29 101 TYR D C 1
ATOM 4125 O O . TYR D 1 64 ? 14.155 33.174 62.292 1.00 11.69 101 TYR D O 1
ATOM 4134 N N . LEU D 1 65 ? 14.109 34.009 64.370 1.00 13.11 102 LEU D N 1
ATOM 4135 C CA . LEU D 1 65 ? 12.648 34.061 64.365 1.00 12.16 102 LEU D CA 1
ATOM 4136 C C . LEU D 1 65 ? 12.142 35.010 63.279 1.00 12.50 102 LEU D C 1
ATOM 4137 O O . LEU D 1 65 ? 11.124 34.749 62.639 1.00 12.45 102 LEU D O 1
ATOM 4142 N N . ILE D 1 66 ? 12.845 36.116 63.061 1.00 12.14 103 ILE D N 1
ATOM 4143 C CA . ILE D 1 66 ? 12.418 37.047 62.031 1.00 10.42 103 ILE D CA 1
ATOM 4144 C C . ILE D 1 66 ? 12.561 36.415 60.644 1.00 10.91 103 ILE D C 1
ATOM 4145 O O . ILE D 1 66 ? 11.746 36.660 59.759 1.00 10.97 103 ILE D O 1
ATOM 4150 N N . SER D 1 67 ? 13.579 35.580 60.458 1.00 10.80 104 SER D N 1
ATOM 4151 C CA . SER D 1 67 ? 13.780 34.940 59.163 1.00 11.23 104 SER D CA 1
ATOM 4152 C C . SER D 1 67 ? 12.627 33.987 58.845 1.00 11.65 104 SER D C 1
ATOM 4153 O O . SER D 1 67 ? 12.239 33.838 57.685 1.00 9.01 104 SER D O 1
ATOM 4156 N N . THR D 1 68 ? 12.076 33.345 59.870 1.00 11.62 105 THR D N 1
ATOM 4157 C CA . THR D 1 68 ? 10.964 32.422 59.649 1.00 14.98 105 THR D CA 1
ATOM 4158 C C . THR D 1 68 ? 9.682 33.197 59.351 1.00 14.93 105 THR D C 1
ATOM 4159 O O . THR D 1 68 ? 8.836 32.737 58.582 1.00 15.89 105 THR D O 1
ATOM 4163 N N . LEU D 1 69 ? 9.545 34.372 59.958 1.00 15.32 106 LEU D N 1
ATOM 4164 C CA . LEU D 1 69 ? 8.382 35.228 59.731 1.00 14.99 106 LEU D CA 1
ATOM 4165 C C . LEU D 1 69 ? 8.388 35.740 58.285 1.00 16.05 106 LEU D C 1
ATOM 4166 O O . LEU D 1 69 ? 7.336 35.866 57.658 1.00 16.36 106 LEU D O 1
ATOM 4171 N N . ILE D 1 70 ? 9.579 36.041 57.768 1.00 14.19 107 ILE D N 1
ATOM 4172 C CA . ILE D 1 70 ? 9.733 36.525 56.397 1.00 12.47 107 ILE D CA 1
ATOM 4173 C C . ILE D 1 70 ? 9.200 35.507 55.390 1.00 13.30 107 ILE D C 1
ATOM 4174 O O . ILE D 1 70 ? 8.517 35.871 54.431 1.00 14.07 107 ILE D O 1
ATOM 4179 N N . THR D 1 71 ? 9.513 34.233 55.608 1.00 14.66 108 THR D N 1
ATOM 4180 C CA . THR D 1 71 ? 9.051 33.173 54.711 1.00 16.48 108 THR D CA 1
ATOM 4181 C C . THR D 1 71 ? 7.524 33.073 54.719 1.00 16.54 108 THR D C 1
ATOM 4182 O O . THR D 1 71 ? 6.905 32.796 53.692 1.00 16.32 108 THR D O 1
ATOM 4186 N N . LYS D 1 72 ? 6.923 33.292 55.882 1.00 17.74 109 LYS D N 1
ATOM 4187 C CA . LYS D 1 72 ? 5.472 33.234 56.016 1.00 19.23 109 LYS D CA 1
ATOM 4188 C C . LYS D 1 72 ? 4.828 34.407 55.294 1.00 19.15 109 LYS D C 1
ATOM 4189 O O . LYS D 1 72 ? 3.799 34.250 54.631 1.00 19.84 109 LYS D O 1
ATOM 4195 N N . LYS D 1 73 ? 5.438 35.581 55.422 1.00 16.59 110 LYS D N 1
ATOM 4196 C CA . LYS D 1 73 ? 4.924 36.774 54.764 1.00 16.91 110 LYS D CA 1
ATOM 4197 C C . LYS D 1 73 ? 5.014 36.617 53.253 1.00 16.72 110 LYS D C 1
ATOM 4198 O O . LYS D 1 73 ? 4.079 36.967 52.529 1.00 17.15 110 LYS D O 1
ATOM 4204 N N . ILE D 1 74 ? 6.138 36.088 52.778 1.00 15.30 111 ILE D N 1
ATOM 4205 C CA . ILE D 1 74 ? 6.333 35.895 51.347 1.00 16.66 111 ILE D CA 1
ATOM 4206 C C . ILE D 1 74 ? 5.275 34.949 50.789 1.00 18.86 111 ILE D C 1
ATOM 4207 O O . ILE D 1 74 ? 4.714 35.194 49.719 1.00 18.35 111 ILE D O 1
ATOM 4212 N N . SER D 1 75 ? 5.001 33.876 51.524 1.00 21.37 112 SER D N 1
ATOM 4213 C CA . SER D 1 75 ? 4.012 32.889 51.103 1.00 26.66 112 SER D CA 1
ATOM 4214 C C . SER D 1 75 ? 2.583 33.420 51.130 1.00 27.92 112 SER D C 1
ATOM 4215 O O . SER D 1 75 ? 1.694 32.840 50.514 1.00 29.79 112 SER D O 1
ATOM 4218 N N . ALA D 1 76 ? 2.367 34.527 51.833 1.00 30.59 113 ALA D N 1
ATOM 4219 C CA . ALA D 1 76 ? 1.037 35.113 51.945 1.00 32.82 113 ALA D CA 1
ATOM 4220 C C . ALA D 1 76 ? 0.755 36.169 50.882 1.00 34.48 113 ALA D C 1
ATOM 4221 O O . ALA D 1 76 ? -0.382 36.616 50.733 1.00 33.69 113 ALA D O 1
ATOM 4223 N N . ILE D 1 77 ? 1.785 36.571 50.144 1.00 35.44 114 ILE D N 1
ATOM 4224 C CA . ILE D 1 77 ? 1.610 37.576 49.102 1.00 37.30 114 ILE D CA 1
ATOM 4225 C C . ILE D 1 77 ? 0.631 37.079 48.041 1.00 38.44 114 ILE D C 1
ATOM 4226 O O . ILE D 1 77 ? 0.765 35.969 47.529 1.00 37.00 114 ILE D O 1
ATOM 4231 N N . LYS D 1 78 ? -0.354 37.910 47.719 1.00 39.41 115 LYS D N 1
ATOM 4232 C CA . LYS D 1 78 ? -1.360 37.565 46.720 1.00 42.02 115 LYS D CA 1
ATOM 4233 C C . LYS D 1 78 ? -0.803 37.791 45.317 1.00 43.27 115 LYS D C 1
ATOM 4234 O O . LYS D 1 78 ? -0.450 38.912 44.954 1.00 42.52 115 LYS D O 1
ATOM 4240 N N . ASP D 1 79 ? -0.719 36.720 44.534 1.00 44.59 116 ASP D N 1
ATOM 4241 C CA . ASP D 1 79 ? -0.205 36.817 43.174 1.00 45.95 116 ASP D CA 1
ATOM 4242 C C . ASP D 1 79 ? -1.149 36.154 42.184 1.00 46.28 116 ASP D C 1
ATOM 4243 O O . ASP D 1 79 ? -1.653 35.058 42.432 1.00 46.39 116 ASP D O 1
ATOM 4248 N N . SER D 1 80 ? -1.377 36.824 41.060 1.00 46.71 117 SER D N 1
ATOM 4249 C CA . SER D 1 80 ? -2.249 36.301 40.016 1.00 47.30 117 SER D CA 1
ATOM 4250 C C . SER D 1 80 ? -1.395 35.628 38.946 1.00 46.72 117 SER D C 1
ATOM 4251 O O . SER D 1 80 ? -1.914 35.043 37.992 1.00 46.75 117 SER D O 1
ATOM 4254 N N . GLY D 1 81 ? -0.079 35.720 39.115 1.00 45.29 118 GLY D N 1
ATOM 4255 C CA . GLY D 1 81 ? 0.836 35.117 38.165 1.00 42.81 118 GLY D CA 1
ATOM 4256 C C . GLY D 1 81 ? 1.868 36.087 37.626 1.00 41.39 118 GLY D C 1
ATOM 4257 O O . GLY D 1 81 ? 2.873 35.668 37.057 1.00 42.39 118 GLY D O 1
ATOM 4258 N N . GLU D 1 82 ? 1.629 37.383 37.807 1.00 40.52 119 GLU D N 1
ATOM 4259 C CA . GLU D 1 82 ? 2.554 38.403 37.322 1.00 39.57 119 GLU D CA 1
ATOM 4260 C C . GLU D 1 82 ? 3.894 38.350 38.048 1.00 36.46 119 GLU D C 1
ATOM 4261 O O . GLU D 1 82 ? 4.947 38.392 37.420 1.00 34.97 119 GLU D O 1
ATOM 4267 N N . LEU D 1 83 ? 3.849 38.260 39.372 1.00 33.16 120 LEU D N 1
ATOM 4268 C CA . LEU D 1 83 ? 5.071 38.219 40.169 1.00 30.52 120 LEU D CA 1
ATOM 4269 C C . LEU D 1 83 ? 5.444 36.792 40.546 1.00 29.63 120 LEU D C 1
ATOM 4270 O O . LEU D 1 83 ? 6.205 36.566 41.488 1.00 27.71 120 LEU D O 1
ATOM 4275 N N . LYS D 1 84 ? 4.910 35.836 39.794 1.00 28.52 121 LYS D N 1
ATOM 4276 C CA . LYS D 1 84 ? 5.161 34.419 40.033 1.00 28.93 121 LYS D CA 1
ATOM 4277 C C . LYS D 1 84 ? 6.635 34.097 40.257 1.00 26.20 121 LYS D C 1
ATOM 4278 O O . LYS D 1 84 ? 7.006 33.535 41.289 1.00 25.95 121 LYS D O 1
ATOM 4284 N N . ALA D 1 85 ? 7.469 34.464 39.289 1.00 23.58 122 ALA D N 1
ATOM 4285 C CA . ALA D 1 85 ? 8.901 34.198 39.364 1.00 21.52 122 ALA D CA 1
ATOM 4286 C C . ALA D 1 85 ? 9.598 34.891 40.528 1.00 18.19 122 ALA D C 1
ATOM 4287 O O . ALA D 1 85 ? 10.354 34.255 41.265 1.00 16.55 122 ALA D O 1
ATOM 4289 N N . GLU D 1 86 ? 9.344 36.186 40.687 1.00 17.91 123 GLU D N 1
ATOM 4290 C CA . GLU D 1 86 ? 9.963 36.970 41.751 1.00 18.30 123 GLU D CA 1
ATOM 4291 C C . GLU D 1 86 ? 9.582 36.478 43.140 1.00 18.05 123 GLU D C 1
ATOM 4292 O O . GLU D 1 86 ? 10.404 36.494 44.055 1.00 17.40 123 GLU D O 1
ATOM 4298 N N . ILE D 1 87 ? 8.332 36.057 43.305 1.00 17.08 124 ILE D N 1
ATOM 4299 C CA . ILE D 1 87 ? 7.871 35.557 44.597 1.00 17.73 124 ILE D CA 1
ATOM 4300 C C . ILE D 1 87 ? 8.539 34.216 44.899 1.00 19.99 124 ILE D C 1
ATOM 4301 O O . ILE D 1 87 ? 9.055 33.993 46.000 1.00 20.00 124 ILE D O 1
ATOM 4306 N N . GLU D 1 88 ? 8.535 33.329 43.913 1.00 20.88 125 GLU D N 1
ATOM 4307 C CA . GL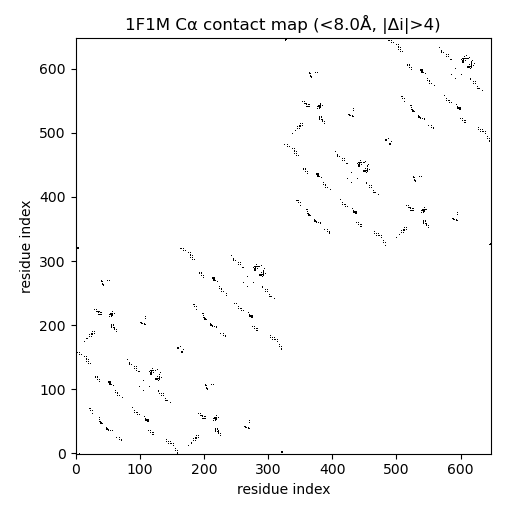U D 1 88 ? 9.136 32.013 44.074 1.00 22.71 125 GLU D CA 1
ATOM 4308 C C . GLU D 1 88 ? 10.598 32.105 44.488 1.00 19.39 125 GLU D C 1
ATOM 4309 O O . GLU D 1 88 ? 11.038 31.390 45.383 1.00 18.34 125 GLU D O 1
ATOM 4315 N N . LYS D 1 89 ? 11.347 32.989 43.835 1.00 18.44 126 LYS D N 1
ATOM 4316 C CA . LYS D 1 89 ? 12.759 33.151 44.132 1.00 18.30 126 LYS D CA 1
ATOM 4317 C C . LYS D 1 89 ? 13.004 33.692 45.535 1.00 16.57 126 LYS D C 1
ATOM 4318 O O . LYS D 1 89 ? 13.883 33.211 46.246 1.00 14.96 126 LYS D O 1
ATOM 4324 N N . ALA D 1 90 ? 12.234 34.702 45.927 1.00 14.21 127 ALA D N 1
ATOM 4325 C CA . ALA D 1 90 ? 12.384 35.284 47.253 1.00 14.46 127 ALA D CA 1
ATOM 4326 C C . ALA D 1 90 ? 12.044 34.245 48.325 1.00 13.93 127 ALA D C 1
ATOM 4327 O O . ALA D 1 90 ? 12.700 34.168 49.368 1.00 11.39 127 ALA D O 1
ATOM 4329 N N . LYS D 1 91 ? 11.020 33.438 48.072 1.00 13.51 128 LYS D N 1
ATOM 4330 C CA . LYS D 1 91 ? 10.630 32.428 49.049 1.00 14.05 128 LYS D CA 1
ATOM 4331 C C . LYS D 1 91 ? 11.744 31.399 49.244 1.00 15.31 128 LYS D C 1
ATOM 4332 O O . LYS D 1 91 ? 12.071 31.032 50.372 1.00 14.49 128 LYS D O 1
ATOM 4338 N N . LYS D 1 92 ? 12.327 30.945 48.142 1.00 14.32 129 LYS D N 1
ATOM 4339 C CA . LYS D 1 92 ? 13.405 29.963 48.198 1.00 18.26 129 LYS D CA 1
ATOM 4340 C C . LYS D 1 92 ? 14.622 30.488 48.958 1.00 16.24 129 LYS D C 1
ATOM 4341 O O . LYS D 1 92 ? 15.185 29.792 49.805 1.00 15.65 129 LYS D O 1
ATOM 4347 N N . CYS D 1 93 ? 15.043 31.709 48.641 1.00 15.16 130 CYS D N 1
ATOM 4348 C CA . CYS D 1 93 ? 16.190 32.285 49.323 1.00 13.78 130 CYS D CA 1
ATOM 4349 C C . CYS D 1 93 ? 15.903 32.497 50.805 1.00 11.47 130 CYS D C 1
ATOM 4350 O O . CYS D 1 93 ? 16.799 32.357 51.637 1.00 10.91 130 CYS D O 1
ATOM 4353 N N . SER D 1 94 ? 14.660 32.826 51.145 1.00 10.47 131 SER D N 1
ATOM 4354 C CA . SER D 1 94 ? 14.320 33.030 52.548 1.00 11.12 131 SER D CA 1
ATOM 4355 C C . SER D 1 94 ? 14.424 31.698 53.293 1.00 11.46 131 SER D C 1
ATOM 4356 O O . SER D 1 94 ? 14.833 31.654 54.449 1.00 12.40 131 SER D O 1
ATOM 4359 N N . GLU D 1 95 ? 14.050 30.611 52.626 1.00 12.21 132 GLU D N 1
ATOM 4360 C CA . GLU D 1 95 ? 14.116 29.285 53.240 1.00 14.11 132 GLU D CA 1
ATOM 4361 C C . GLU D 1 95 ? 15.568 28.856 53.436 1.00 12.09 132 GLU D C 1
ATOM 4362 O O . GLU D 1 95 ? 15.915 28.263 54.455 1.00 11.46 132 GLU D O 1
ATOM 4368 N N . GLU D 1 96 ? 16.413 29.168 52.455 1.00 11.94 133 GLU D N 1
ATOM 4369 C CA . GLU D 1 96 ? 17.823 28.818 52.517 1.00 12.60 133 GLU D CA 1
ATOM 4370 C C . GLU D 1 96 ? 18.527 29.576 53.630 1.00 13.11 133 GLU D C 1
ATOM 4371 O O . GLU D 1 96 ? 19.415 29.041 54.298 1.00 12.86 133 GLU D O 1
ATOM 4377 N N . PHE D 1 97 ? 18.125 30.823 53.831 1.00 11.23 134 PHE D N 1
ATOM 4378 C CA . PHE D 1 97 ? 18.710 31.635 54.892 1.00 10.50 134 PHE D CA 1
ATOM 4379 C C . PHE D 1 97 ? 18.443 30.961 56.245 1.00 9.53 134 PHE D C 1
ATOM 4380 O O . PHE D 1 97 ? 19.366 30.732 57.029 1.00 11.55 134 PHE D O 1
ATOM 4388 N N . THR D 1 98 ? 17.184 30.629 56.512 1.00 7.94 135 THR D N 1
ATOM 4389 C CA . THR D 1 98 ? 16.823 29.978 57.769 1.00 9.52 135 THR D CA 1
ATOM 4390 C C . THR D 1 98 ? 17.521 28.620 57.931 1.00 11.10 135 THR D C 1
ATOM 4391 O O . THR D 1 98 ? 18.002 28.278 59.019 1.00 11.48 135 THR D O 1
ATOM 4395 N N . ALA D 1 99 ? 17.578 27.850 56.851 1.00 11.74 136 ALA D N 1
ATOM 4396 C CA . ALA D 1 99 ? 18.221 26.538 56.893 1.00 11.39 136 ALA D CA 1
ATOM 4397 C C . ALA D 1 99 ? 19.712 26.674 57.209 1.00 11.07 136 ALA D C 1
ATOM 4398 O O . ALA D 1 99 ? 20.265 25.869 57.950 1.00 12.08 136 ALA D O 1
ATOM 4400 N N . LYS D 1 100 ? 20.355 27.698 56.650 1.00 12.34 137 LYS D N 1
ATOM 4401 C CA . LYS D 1 100 ? 21.779 27.929 56.886 1.00 12.22 137 LYS D CA 1
ATOM 4402 C C . LYS D 1 100 ? 22.016 28.232 58.367 1.00 11.88 137 LYS D C 1
ATOM 4403 O O . LYS D 1 100 ? 22.919 27.676 58.990 1.00 11.63 137 LYS D O 1
ATOM 4409 N N . LEU D 1 101 ? 21.204 29.120 58.931 1.00 12.04 138 LEU D N 1
ATOM 4410 C CA . LEU D 1 101 ? 21.331 29.473 60.342 1.00 12.25 138 LEU D CA 1
ATOM 4411 C C . LEU D 1 101 ? 21.140 28.251 61.243 1.00 12.93 138 LEU D C 1
ATOM 4412 O O . LEU D 1 101 ? 21.922 28.013 62.160 1.00 12.39 138 LEU D O 1
ATOM 4417 N N . LYS D 1 102 ? 20.093 27.480 60.977 1.00 13.05 139 LYS D N 1
ATOM 4418 C CA . LYS D 1 102 ? 19.814 26.288 61.771 1.00 14.97 139 LYS D CA 1
ATOM 4419 C C . LYS D 1 102 ? 20.974 25.308 61.690 1.00 14.59 139 LYS D C 1
ATOM 4420 O O . LYS D 1 102 ? 21.329 24.675 62.689 1.00 14.33 139 LYS D O 1
ATOM 4426 N N . GLY D 1 103 ? 21.556 25.190 60.497 1.00 12.99 140 GLY D N 1
ATOM 4427 C CA . GLY D 1 103 ? 22.675 24.288 60.280 1.00 13.98 140 GLY D CA 1
ATOM 4428 C C . GLY D 1 103 ? 23.925 24.687 61.042 1.00 14.36 140 GLY D C 1
ATOM 4429 O O . GLY D 1 103 ? 24.808 23.862 61.285 1.00 13.35 140 GLY D O 1
ATOM 4430 N N . GLU D 1 104 ? 24.003 25.959 61.416 1.00 13.55 141 GLU D N 1
ATOM 4431 C CA . GLU D 1 104 ? 25.142 26.470 62.163 1.00 14.25 141 GLU D CA 1
ATOM 4432 C C . GLU D 1 104 ? 24.815 26.572 63.651 1.00 14.44 141 GLU D C 1
ATOM 4433 O O . GLU D 1 104 ? 25.400 27.383 64.370 1.00 15.54 141 GLU D O 1
ATOM 4439 N N . HIS D 1 105 ? 23.889 25.739 64.115 1.00 14.39 142 HIS D N 1
ATOM 4440 C CA . HIS D 1 105 ? 23.476 25.769 65.514 1.00 15.89 142 HIS D CA 1
ATOM 4441 C C . HIS D 1 105 ? 24.620 25.601 66.517 1.00 16.60 142 HIS D C 1
ATOM 4442 O O . HIS D 1 105 ? 24.553 26.137 67.619 1.00 17.20 142 HIS D O 1
ATOM 4449 N N . THR D 1 106 ? 25.672 24.880 66.141 1.00 15.34 143 THR D N 1
ATOM 4450 C CA . THR D 1 106 ? 26.788 24.676 67.057 1.00 16.11 143 THR D CA 1
ATOM 4451 C C . THR D 1 106 ? 27.503 25.988 67.377 1.00 16.42 143 THR D C 1
ATOM 4452 O O . THR D 1 106 ? 27.842 26.257 68.530 1.00 16.23 143 THR D O 1
ATOM 4456 N N . ASP D 1 107 ? 27.707 26.814 66.360 1.00 15.08 144 ASP D N 1
ATOM 4457 C CA . ASP D 1 107 ? 28.374 28.096 66.546 1.00 14.12 144 ASP D CA 1
ATOM 4458 C C . ASP D 1 107 ? 27.410 29.232 66.882 1.00 14.59 144 ASP D C 1
ATOM 4459 O O . ASP D 1 107 ? 27.802 30.212 67.509 1.00 15.11 144 ASP D O 1
ATOM 4464 N N . LEU D 1 108 ? 26.154 29.098 66.465 1.00 13.34 145 LEU D N 1
ATOM 4465 C CA . LEU D 1 108 ? 25.162 30.141 66.699 1.00 13.28 145 LEU D CA 1
ATOM 4466 C C . LEU D 1 108 ? 24.154 29.844 67.807 1.00 14.37 145 LEU D C 1
ATOM 4467 O O . LEU D 1 108 ? 23.466 30.753 68.277 1.00 14.60 145 LEU D O 1
ATOM 4472 N N . GLY D 1 109 ? 24.073 28.583 68.227 1.00 14.42 146 GLY D N 1
ATOM 4473 C CA . GLY D 1 109 ? 23.126 28.194 69.262 1.00 13.32 146 GLY D CA 1
ATOM 4474 C C . GLY D 1 109 ? 23.697 28.120 70.667 1.00 14.91 146 GLY D C 1
ATOM 4475 O O . GLY D 1 109 ? 23.792 27.045 71.259 1.00 14.24 146 GLY D O 1
ATOM 4476 N N . LYS D 1 110 ? 24.066 29.273 71.210 1.00 13.83 147 LYS D N 1
ATOM 4477 C CA . LYS D 1 110 ? 24.641 29.359 72.551 1.00 16.62 147 LYS D CA 1
ATOM 4478 C C . LYS D 1 110 ? 24.565 30.830 72.923 1.00 16.89 147 LYS D C 1
ATOM 4479 O O . LYS D 1 110 ? 24.417 31.676 72.045 1.00 17.31 147 LYS D O 1
ATOM 4485 N N . GLU D 1 111 ? 24.667 31.154 74.205 1.00 16.54 148 GLU D N 1
ATOM 4486 C CA . GLU D 1 111 ? 24.600 32.561 74.576 1.00 15.45 148 GLU D CA 1
ATOM 4487 C C . GLU D 1 111 ? 25.870 33.264 74.130 1.00 15.00 148 GLU D C 1
ATOM 4488 O O . GLU D 1 111 ? 25.828 34.411 73.686 1.00 14.68 148 GLU D O 1
ATOM 4494 N N . GLY D 1 112 ? 26.993 32.554 74.212 1.00 14.51 149 GLY D N 1
ATOM 4495 C CA . GLY D 1 112 ? 28.272 33.140 73.853 1.00 12.63 149 GLY D CA 1
ATOM 4496 C C . GLY D 1 112 ? 28.702 33.139 72.402 1.00 12.19 149 GLY D C 1
ATOM 4497 O O . GLY D 1 112 ? 29.857 32.831 72.118 1.00 13.28 149 GLY D O 1
ATOM 4498 N N . VAL D 1 113 ? 27.806 33.481 71.477 1.00 12.06 150 VAL D N 1
ATOM 4499 C CA . VAL D 1 113 ? 28.181 33.525 70.064 1.00 12.21 150 VAL D CA 1
ATOM 4500 C C . VAL D 1 113 ? 29.161 34.678 69.862 1.00 11.62 150 VAL D C 1
ATOM 4501 O O . VAL D 1 113 ? 28.880 35.810 70.243 1.00 10.77 150 VAL D O 1
ATOM 4505 N N . THR D 1 114 ? 30.306 34.396 69.252 1.00 12.10 151 THR D N 1
ATOM 4506 C CA . THR D 1 114 ? 31.310 35.434 69.042 1.00 12.10 151 THR D CA 1
ATOM 4507 C C . THR D 1 114 ? 30.854 36.509 68.064 1.00 11.99 151 THR D C 1
ATOM 4508 O O . THR D 1 114 ? 29.994 36.268 67.215 1.00 11.04 151 THR D O 1
ATOM 4512 N N . ASP D 1 115 ? 31.427 37.704 68.191 1.00 10.47 152 ASP D N 1
ATOM 4513 C CA . ASP D 1 115 ? 31.084 38.794 67.283 1.00 12.93 152 ASP D CA 1
ATOM 4514 C C . ASP D 1 115 ? 31.427 38.366 65.858 1.00 13.29 152 ASP D C 1
ATOM 4515 O O . ASP D 1 115 ? 30.699 38.661 64.906 1.00 12.12 152 ASP D O 1
ATOM 4520 N N . ASP D 1 116 ? 32.553 37.678 65.714 1.00 13.92 153 ASP D N 1
ATOM 4521 C CA . ASP D 1 116 ? 32.989 37.226 64.399 1.00 15.38 153 ASP D CA 1
ATOM 4522 C C . ASP D 1 116 ? 31.982 36.295 63.729 1.00 13.62 153 ASP D C 1
ATOM 4523 O O . ASP D 1 116 ? 31.598 36.519 62.581 1.00 13.78 153 ASP D O 1
ATOM 4528 N N . ASN D 1 117 ? 31.545 35.260 64.442 1.00 11.98 154 ASN D N 1
ATOM 4529 C CA . ASN D 1 117 ? 30.582 34.325 63.880 1.00 10.27 154 ASN D CA 1
ATOM 4530 C C . ASN D 1 117 ? 29.212 34.953 63.676 1.00 12.19 154 ASN D C 1
ATOM 4531 O O . ASN D 1 117 ? 28.486 34.586 62.751 1.00 10.64 154 ASN D O 1
ATOM 4536 N N . ALA D 1 118 ? 28.856 35.903 64.529 1.00 11.53 155 ALA D N 1
ATOM 4537 C CA . ALA D 1 118 ? 27.564 36.559 64.388 1.00 10.78 155 ALA D CA 1
ATOM 4538 C C . ALA D 1 118 ? 27.553 37.356 63.089 1.00 10.68 155 ALA D C 1
ATOM 4539 O O . ALA D 1 118 ? 26.539 37.401 62.381 1.00 9.58 155 ALA D O 1
ATOM 4541 N N . LYS D 1 119 ? 28.690 37.973 62.769 1.00 8.06 156 LYS D N 1
ATOM 4542 C CA . LYS D 1 119 ? 28.809 38.759 61.554 1.00 9.58 156 LYS D CA 1
ATOM 4543 C C . LYS D 1 119 ? 28.735 37.878 60.308 1.00 8.36 156 LYS D C 1
ATOM 4544 O O . LYS D 1 119 ? 28.216 38.296 59.276 1.00 6.85 156 LYS D O 1
ATOM 4550 N N . LYS D 1 120 ? 29.248 36.657 60.415 1.00 6.66 157 LYS D N 1
ATOM 4551 C CA . LYS D 1 120 ? 29.213 35.721 59.297 1.00 7.12 157 LYS D CA 1
ATOM 4552 C C . LYS D 1 120 ? 27.784 35.245 59.048 1.00 9.12 157 LYS D C 1
ATOM 4553 O O . LYS D 1 120 ? 27.467 34.719 57.975 1.00 11.78 157 LYS D O 1
ATOM 4559 N N . ALA D 1 121 ? 26.922 35.433 60.042 1.00 9.71 158 ALA D N 1
ATOM 4560 C CA . ALA D 1 121 ? 25.537 34.999 59.931 1.00 10.89 158 ALA D CA 1
ATOM 4561 C C . ALA D 1 121 ? 24.536 36.067 59.499 1.00 10.78 158 ALA D C 1
ATOM 4562 O O . ALA D 1 121 ? 23.680 35.796 58.655 1.00 12.20 158 ALA D O 1
ATOM 4564 N N . ILE D 1 122 ? 24.637 37.277 60.053 1.00 10.75 159 ILE D N 1
ATOM 4565 C CA . ILE D 1 122 ? 23.660 38.311 59.718 1.00 11.71 159 ILE D CA 1
ATOM 4566 C C . ILE D 1 122 ? 24.146 39.681 59.243 1.00 12.57 159 ILE D C 1
ATOM 4567 O O . ILE D 1 122 ? 23.334 40.600 59.090 1.00 12.23 159 ILE D O 1
ATOM 4572 N N . LEU D 1 123 ? 25.448 39.831 59.020 1.00 11.41 160 LEU D N 1
ATOM 4573 C CA . LEU D 1 123 ? 25.983 41.106 58.538 1.00 12.91 160 LEU D CA 1
ATOM 4574 C C . LEU D 1 123 ? 26.261 40.916 57.055 1.00 11.48 160 LEU D C 1
ATOM 4575 O O . LEU D 1 123 ? 27.335 40.459 56.672 1.00 12.48 160 LEU D O 1
ATOM 4580 N N . LYS D 1 124 ? 25.290 41.287 56.225 1.00 11.71 161 LYS D N 1
ATOM 4581 C CA . LYS D 1 124 ? 25.398 41.104 54.779 1.00 15.14 161 LYS D CA 1
ATOM 4582 C C . LYS D 1 124 ? 26.595 41.751 54.084 1.00 14.89 161 LYS D C 1
ATOM 4583 O O . LYS D 1 124 ? 26.899 41.405 52.938 1.00 13.22 161 LYS D O 1
ATOM 4589 N N . THR D 1 125 ? 27.273 42.678 54.762 1.00 13.96 162 THR D N 1
ATOM 4590 C CA . THR D 1 125 ? 28.435 43.350 54.178 1.00 14.37 162 THR D CA 1
ATOM 4591 C C . THR D 1 125 ? 29.762 42.838 54.744 1.00 14.48 162 THR D C 1
ATOM 4592 O O . THR D 1 125 ? 30.827 43.355 54.412 1.00 13.51 162 THR D O 1
ATOM 4596 N N . ASN D 1 126 ? 29.698 41.815 55.587 1.00 11.75 163 ASN D N 1
ATOM 4597 C CA . ASN D 1 126 ? 30.902 41.257 56.187 1.00 13.11 163 ASN D CA 1
ATOM 4598 C C . ASN D 1 126 ? 31.796 40.619 55.127 1.00 15.42 163 ASN D C 1
ATOM 4599 O O . ASN D 1 126 ? 31.309 40.150 54.102 1.00 16.56 163 ASN D O 1
ATOM 4604 N N . ASN D 1 127 ? 33.102 40.606 55.380 1.00 17.42 164 ASN D N 1
ATOM 4605 C CA . ASN D 1 127 ? 34.058 39.998 54.456 1.00 21.63 164 ASN D CA 1
ATOM 4606 C C . ASN D 1 127 ? 33.755 38.500 54.346 1.00 20.34 164 ASN D C 1
ATOM 4607 O O . ASN D 1 127 ? 33.784 37.917 53.263 1.00 21.91 164 ASN D O 1
ATOM 4612 N N . ASP D 1 128 ? 33.455 37.891 55.486 1.00 19.72 165 ASP D N 1
ATOM 4613 C CA . ASP D 1 128 ? 33.140 36.468 55.560 1.00 15.16 165 ASP D CA 1
ATOM 4614 C C . ASP D 1 128 ? 31.638 36.306 55.784 1.00 17.01 165 ASP D C 1
ATOM 4615 O O . ASP D 1 128 ? 31.114 36.747 56.802 1.00 14.64 165 ASP D O 1
ATOM 4620 N N . LYS D 1 129 ? 30.955 35.658 54.846 1.00 16.67 166 LYS D N 1
ATOM 4621 C CA . LYS D 1 129 ? 29.509 35.472 54.946 1.00 15.35 166 LYS D CA 1
ATOM 4622 C C . LYS D 1 129 ? 29.124 33.998 54.971 1.00 14.56 166 LYS D C 1
ATOM 4623 O O . LYS D 1 129 ? 28.041 33.631 54.525 1.00 13.67 166 LYS D O 1
ATOM 4629 N N . THR D 1 130 ? 29.998 33.175 55.533 1.00 14.97 167 THR D N 1
ATOM 4630 C CA . THR D 1 130 ? 29.813 31.729 55.555 1.00 15.00 167 THR D CA 1
ATOM 4631 C C . THR D 1 130 ? 28.879 31.088 56.573 1.00 15.93 167 THR D C 1
ATOM 4632 O O . THR D 1 130 ? 28.807 29.859 56.646 1.00 14.88 167 THR D O 1
ATOM 4636 N N . LYS D 1 131 ? 28.169 31.882 57.367 1.00 12.30 168 LYS D N 1
ATOM 4637 C CA . LYS D 1 131 ? 27.271 31.287 58.342 1.00 12.31 168 LYS D CA 1
ATOM 4638 C C . LYS D 1 131 ? 25.853 31.807 58.200 1.00 11.69 168 LYS D C 1
ATOM 4639 O O . LYS D 1 131 ? 25.078 31.804 59.159 1.00 11.98 168 LYS D O 1
ATOM 4645 N N . GLY D 1 132 ? 25.522 32.251 56.993 1.00 11.63 169 GLY D N 1
ATOM 4646 C CA . GLY D 1 132 ? 24.191 32.762 56.742 1.00 11.29 169 GLY D CA 1
ATOM 4647 C C . GLY D 1 132 ? 24.127 34.126 56.080 1.00 10.36 169 GLY D C 1
ATOM 4648 O O . GLY D 1 132 ? 23.139 34.438 55.419 1.00 9.48 169 GLY D O 1
ATOM 4649 N N . ALA D 1 133 ? 25.168 34.940 56.244 1.00 9.74 170 ALA D N 1
ATOM 4650 C CA . ALA D 1 133 ? 25.180 36.283 55.667 1.00 11.76 170 ALA D CA 1
ATOM 4651 C C . ALA D 1 133 ? 25.118 36.275 54.143 1.00 12.55 170 ALA D C 1
ATOM 4652 O O . ALA D 1 133 ? 24.599 37.207 53.530 1.00 11.75 170 ALA D O 1
ATOM 4654 N N . ASP D 1 134 ? 25.639 35.216 53.536 1.00 13.74 171 ASP D N 1
ATOM 4655 C CA . ASP D 1 134 ? 25.632 35.086 52.083 1.00 16.58 171 ASP D CA 1
ATOM 4656 C C . ASP D 1 134 ? 24.185 34.887 51.610 1.00 14.25 171 ASP D C 1
ATOM 4657 O O . ASP D 1 134 ? 23.763 35.473 50.614 1.00 13.59 171 ASP D O 1
ATOM 4662 N N . GLU D 1 135 ? 23.428 34.058 52.326 1.00 12.25 172 GLU D N 1
ATOM 4663 C CA . GLU D 1 135 ? 22.032 33.817 51.967 1.00 11.99 172 GLU D CA 1
ATOM 4664 C C . GLU D 1 135 ? 21.226 35.081 52.219 1.00 10.82 172 GLU D C 1
ATOM 4665 O O . GLU D 1 135 ? 20.331 35.428 51.446 1.00 10.93 172 GLU D O 1
ATOM 4671 N N . LEU D 1 136 ? 21.543 35.759 53.317 1.00 8.81 173 LEU D N 1
ATOM 4672 C CA . LEU D 1 136 ? 20.864 36.998 53.670 1.00 10.41 173 LEU D CA 1
ATOM 4673 C C . LEU D 1 136 ? 21.017 38.018 52.548 1.00 10.03 173 LEU D C 1
ATOM 4674 O O . LEU D 1 136 ? 20.052 38.673 52.160 1.00 11.67 173 LEU D O 1
ATOM 4679 N N . GLU D 1 137 ? 22.239 38.149 52.037 1.00 10.32 174 GLU D N 1
ATOM 4680 C CA . GLU D 1 137 ? 22.545 39.082 50.955 1.00 11.32 174 GLU D CA 1
ATOM 4681 C C . GLU D 1 137 ? 21.732 38.748 49.706 1.00 11.92 174 GLU D C 1
ATOM 4682 O O . GLU D 1 137 ? 21.174 39.638 49.064 1.00 9.88 174 GLU D O 1
ATOM 4688 N N . LYS D 1 138 ? 21.652 37.464 49.370 1.00 11.14 175 LYS D N 1
ATOM 4689 C CA . LYS D 1 138 ? 20.882 37.034 48.207 1.00 13.23 175 LYS D CA 1
ATOM 4690 C C . LYS D 1 138 ? 19.401 37.314 48.417 1.00 11.47 175 LYS D C 1
ATOM 4691 O O . LYS D 1 138 ? 18.720 37.790 47.508 1.00 10.75 175 LYS D O 1
ATOM 4697 N N . LEU D 1 139 ? 18.907 37.012 49.614 1.00 10.90 176 LEU D N 1
ATOM 4698 C CA . LEU D 1 139 ? 17.505 37.247 49.952 1.00 9.47 176 LEU D CA 1
ATOM 4699 C C . LEU D 1 139 ? 17.192 38.740 49.829 1.00 9.44 176 LEU D C 1
ATOM 4700 O O . LEU D 1 139 ? 16.157 39.126 49.299 1.00 10.04 176 LEU D O 1
ATOM 4705 N N . PHE D 1 140 ? 18.098 39.571 50.331 1.00 9.21 177 PHE D N 1
ATOM 4706 C CA . PHE D 1 140 ? 17.950 41.021 50.265 1.00 9.46 177 PHE D CA 1
ATOM 4707 C C . PHE D 1 140 ? 17.763 41.484 48.815 1.00 11.33 177 PHE D C 1
ATOM 4708 O O . PHE D 1 140 ? 16.874 42.289 48.526 1.00 10.91 177 PHE D O 1
ATOM 4716 N N . GLU D 1 141 ? 18.596 40.974 47.906 1.00 10.28 178 GLU D N 1
ATOM 4717 C CA . GLU D 1 141 ? 18.507 41.354 46.497 1.00 11.62 178 GLU D CA 1
ATOM 4718 C C . GLU D 1 141 ? 17.246 40.790 45.840 1.00 11.02 178 GLU D C 1
ATOM 4719 O O . GLU D 1 141 ? 16.622 41.452 45.017 1.00 11.08 178 GLU D O 1
ATOM 4725 N N . SER D 1 142 ? 16.860 39.571 46.206 1.00 9.38 179 SER D N 1
ATOM 4726 C CA . SER D 1 142 ? 15.658 38.978 45.626 1.00 12.77 179 SER D CA 1
ATOM 4727 C C . SER D 1 142 ? 14.408 39.743 46.040 1.00 13.19 179 SER D C 1
ATOM 4728 O O . SER D 1 142 ? 13.475 39.898 45.246 1.00 12.30 179 SER D O 1
ATOM 4731 N N . VAL D 1 143 ? 14.384 40.220 47.279 1.00 11.87 180 VAL D N 1
ATOM 4732 C CA . VAL D 1 143 ? 13.232 40.978 47.746 1.00 12.88 180 VAL D CA 1
ATOM 4733 C C . VAL D 1 143 ? 13.216 42.338 47.065 1.00 13.23 180 VAL D C 1
ATOM 4734 O O . VAL D 1 143 ? 12.145 42.884 46.785 1.00 15.15 180 VAL D O 1
ATOM 4738 N N . LYS D 1 144 ? 14.394 42.887 46.779 1.00 14.69 181 LYS D N 1
ATOM 4739 C CA . LYS D 1 144 ? 14.448 44.170 46.081 1.00 15.28 181 LYS D CA 1
ATOM 4740 C C . LYS D 1 144 ? 13.923 43.962 44.659 1.00 16.02 181 LYS D C 1
ATOM 4741 O O . LYS D 1 144 ? 13.255 44.831 44.097 1.00 16.81 181 LYS D O 1
ATOM 4747 N N . ASN D 1 145 ? 14.228 42.803 44.079 1.00 16.45 182 ASN D N 1
ATOM 4748 C CA . ASN D 1 145 ? 13.754 42.485 42.736 1.00 17.79 182 ASN D CA 1
ATOM 4749 C C . ASN D 1 145 ? 12.233 42.396 42.743 1.00 17.16 182 ASN D C 1
ATOM 4750 O O . ASN D 1 145 ? 11.567 42.923 41.853 1.00 17.58 182 ASN D O 1
ATOM 4755 N N . LEU D 1 146 ? 11.690 41.710 43.745 1.00 15.81 183 LEU D N 1
ATOM 4756 C CA . LEU D 1 146 ? 10.245 41.564 43.881 1.00 17.15 183 LEU D CA 1
ATOM 4757 C C . LEU D 1 146 ? 9.616 42.937 44.100 1.00 15.58 183 LEU D C 1
ATOM 4758 O O . LEU D 1 146 ? 8.553 43.231 43.566 1.00 18.17 183 LEU D O 1
ATOM 4763 N N . SER D 1 147 ? 10.284 43.775 44.889 1.00 16.61 184 SER D N 1
ATOM 4764 C CA . SER D 1 147 ? 9.798 45.121 45.168 1.00 17.62 184 SER D CA 1
ATOM 4765 C C . SER D 1 147 ? 9.728 45.961 43.894 1.00 19.05 184 SER D C 1
ATOM 4766 O O . SER D 1 147 ? 8.768 46.704 43.686 1.00 17.89 184 SER D O 1
ATOM 4769 N N . LYS D 1 148 ? 10.746 45.847 43.045 1.00 19.57 185 LYS D N 1
ATOM 4770 C CA . LYS D 1 148 ? 10.782 46.591 41.785 1.00 22.49 185 LYS D CA 1
ATOM 4771 C C . LYS D 1 148 ? 9.661 46.150 40.853 1.00 21.33 185 LYS D C 1
ATOM 4772 O O . LYS D 1 148 ? 8.992 46.977 40.237 1.00 20.29 185 LYS D O 1
ATOM 4778 N N . ALA D 1 149 ? 9.466 44.840 40.752 1.00 21.38 186 ALA D N 1
ATOM 4779 C CA . ALA D 1 149 ? 8.430 44.283 39.891 1.00 21.16 186 ALA D CA 1
ATOM 4780 C C . ALA D 1 149 ? 7.038 44.681 40.360 1.00 21.96 186 ALA D C 1
ATOM 4781 O O . ALA D 1 149 ? 6.147 44.924 39.545 1.00 22.84 186 ALA D O 1
ATOM 4783 N N . ALA D 1 150 ? 6.849 44.740 41.674 1.00 22.25 187 ALA D N 1
ATOM 4784 C CA . ALA D 1 150 ? 5.554 45.109 42.239 1.00 23.18 187 ALA D CA 1
ATOM 4785 C C . ALA D 1 150 ? 5.265 46.579 41.971 1.00 25.26 187 ALA D C 1
ATOM 4786 O O . ALA D 1 150 ? 4.138 46.948 41.641 1.00 24.68 187 ALA D O 1
ATOM 4788 N N . LYS D 1 151 ? 6.292 47.411 42.106 1.00 26.98 188 LYS D N 1
ATOM 4789 C CA . LYS D 1 151 ? 6.158 48.840 41.865 1.00 29.62 188 LYS D CA 1
ATOM 4790 C C . LYS D 1 151 ? 5.812 49.096 40.400 1.00 31.07 188 LYS D C 1
ATOM 4791 O O . LYS D 1 151 ? 4.971 49.939 40.088 1.00 30.49 188 LYS D O 1
ATOM 4797 N N . GLU D 1 152 ? 6.470 48.366 39.504 1.00 33.03 189 GLU D N 1
ATOM 4798 C CA . GLU D 1 152 ? 6.224 48.507 38.075 1.00 34.97 189 GLU D CA 1
ATOM 4799 C C . GLU D 1 152 ? 4.776 48.135 37.769 1.00 35.39 189 GLU D C 1
ATOM 4800 O O . GLU D 1 152 ? 4.071 48.861 37.068 1.00 35.07 189 GLU D O 1
ATOM 4806 N N . MET D 1 153 ? 4.342 46.999 38.306 1.00 35.19 190 MET D N 1
ATOM 4807 C CA . MET D 1 153 ? 2.982 46.517 38.106 1.00 36.64 190 MET D CA 1
ATOM 4808 C C . MET D 1 153 ? 1.960 47.574 38.518 1.00 36.97 190 MET D C 1
ATOM 4809 O O . MET D 1 153 ? 0.911 47.710 37.890 1.00 37.40 190 MET D O 1
ATOM 4814 N N . LEU D 1 154 ? 2.272 48.320 39.573 1.00 36.71 191 LEU D N 1
ATOM 4815 C CA . LEU D 1 154 ? 1.383 49.368 40.061 1.00 37.56 191 LEU D CA 1
ATOM 4816 C C . LEU D 1 154 ? 1.509 50.635 39.220 1.00 39.21 191 LEU D C 1
ATOM 4817 O O . LEU D 1 154 ? 0.516 51.313 38.957 1.00 39.29 191 LEU D O 1
ATOM 4822 N N . THR D 1 155 ? 2.730 50.949 38.799 1.00 40.97 192 THR D N 1
ATOM 4823 C CA . THR D 1 155 ? 2.976 52.141 37.994 1.00 42.35 192 THR D CA 1
ATOM 4824 C C . THR D 1 155 ? 2.327 52.041 36.616 1.00 42.67 192 THR D C 1
ATOM 4825 O O . THR D 1 155 ? 2.016 53.059 35.998 1.00 43.77 192 THR D O 1
ATOM 4829 N N . ASN D 1 156 ? 2.121 50.820 36.135 1.00 43.22 193 ASN D N 1
ATOM 4830 C CA . ASN D 1 156 ? 1.511 50.627 34.824 1.00 44.21 193 ASN D CA 1
ATOM 4831 C C . ASN D 1 156 ? 0.002 50.859 34.842 1.00 45.01 193 ASN D C 1
ATOM 4832 O O . ASN D 1 156 ? -0.608 51.092 33.798 1.00 44.76 193 ASN D O 1
ATOM 4837 N N . SER D 1 157 ? -0.598 50.788 36.025 1.00 46.00 194 SER D N 1
ATOM 4838 C CA . SER D 1 157 ? -2.034 51.001 36.157 1.00 46.99 194 SER D CA 1
ATOM 4839 C C . SER D 1 157 ? -2.333 52.473 36.435 1.00 46.77 194 SER D C 1
ATOM 4840 O O . SER D 1 157 ? -3.355 53.001 36.002 1.00 47.23 194 SER D O 1
ATOM 4843 N N . VAL D 1 158 ? -1.432 53.132 37.154 1.00 47.38 195 VAL D N 1
ATOM 4844 C CA . VAL D 1 158 ? -1.600 54.542 37.483 1.00 48.07 195 VAL D CA 1
ATOM 4845 C C . VAL D 1 158 ? -1.392 55.415 36.248 1.00 49.13 195 VAL D C 1
ATOM 4846 O O . VAL D 1 158 ? -1.931 56.520 36.159 1.00 49.08 195 VAL D O 1
ATOM 4850 N N . LYS D 1 159 ? -0.609 54.916 35.296 1.00 50.60 196 LYS D N 1
ATOM 4851 C CA . LYS D 1 159 ? -0.340 55.659 34.071 1.00 51.68 196 LYS D CA 1
ATOM 4852 C C . LYS D 1 159 ? -1.437 55.466 33.027 1.00 52.24 196 LYS D C 1
ATOM 4853 O O . LYS D 1 159 ? -1.422 56.111 31.978 1.00 52.28 196 LYS D O 1
ATOM 4859 N N . GLU D 1 160 ? -2.386 54.580 33.313 1.00 53.09 197 GLU D N 1
ATOM 4860 C CA . GLU D 1 160 ? -3.487 54.336 32.389 1.00 54.17 197 GLU D CA 1
ATOM 4861 C C . GLU D 1 160 ? -4.442 55.525 32.427 1.00 54.60 197 GLU D C 1
ATOM 4862 O O . GLU D 1 160 ? -5.205 55.757 31.488 1.00 55.26 197 GLU D O 1
ATOM 4868 N N . LEU D 1 161 ? -4.387 56.278 33.521 1.00 54.76 198 LEU D N 1
ATOM 4869 C CA . LEU D 1 161 ? -5.240 57.446 33.696 1.00 54.99 198 LEU D CA 1
ATOM 4870 C C . LEU D 1 161 ? -4.817 58.565 32.755 1.00 55.63 198 LEU D C 1
ATOM 4871 O O . LEU D 1 161 ? -5.641 59.128 32.034 1.00 56.63 198 LEU D O 1
ATOM 4876 N N . THR D 1 162 ? -3.526 58.882 32.766 1.00 56.18 199 THR D N 1
ATOM 4877 C CA . THR D 1 162 ? -2.988 59.939 31.920 1.00 56.75 199 THR D CA 1
ATOM 4878 C C . THR D 1 162 ? -2.531 59.414 30.562 1.00 57.26 199 THR D C 1
ATOM 4879 O O . THR D 1 162 ? -1.589 59.942 29.969 1.00 57.64 199 THR D O 1
ATOM 4883 N N . SER D 1 163 ? -3.205 58.377 30.073 1.00 57.90 200 SER D N 1
ATOM 4884 C CA . SER D 1 163 ? -2.872 57.779 28.782 1.00 58.85 200 SER D CA 1
ATOM 4885 C C . SER D 1 163 ? -4.088 57.087 28.174 1.00 59.46 200 SER D C 1
ATOM 4886 O O . SER D 1 163 ? -4.938 56.564 28.896 1.00 59.59 200 SER D O 1
ATOM 4889 N N . PRO D 1 164 ? -4.184 57.060 26.832 1.00 59.88 201 PRO D N 1
ATOM 4890 C CA . PRO D 1 164 ? -3.266 57.632 25.838 1.00 60.23 201 PRO D CA 1
ATOM 4891 C C . PRO D 1 164 ? -3.099 59.149 25.931 1.00 60.99 201 PRO D C 1
ATOM 4892 O O . PRO D 1 164 ? -3.815 59.861 25.194 1.00 61.57 201 PRO D O 1
#

Nearest PDB structures (foldseek):
  1f1m-assembly2_D  TM=9.944E-01  e=9.013E-21  Borreliella burgdorferi
  1ggq-assembly1_A  TM=9.760E-01  e=1.081E-15  Borreliella burgdorferi B31
  7uj6-assembly1_B  TM=9.811E-01  e=1.407E-14  Borreliella burgdorferi 297
  9bif-assembly3_M  TM=9.753E-01  e=1.155E-14  Borreliella burgdorferi B31
  7bml-assembly2_C  TM=9.481E-01  e=6.082E-15  Borreliella burgdorferi

Solvent-accessible surface area: 29181 Å² total; per-residue (Å²): 116,77,47,80,78,4,15,120,98,1,77,95,8,13,49,13,16,20,15,2,34,29,0,51,2,0,4,37,0,0,38,19,0,6,133,0,11,4,70,56,2,72,58,66,129,62,23,55,104,49,54,59,49,1,1,6,0,0,0,0,0,1,23,0,1,26,27,0,24,137,52,0,64,68,2,164,107,85,43,114,7,126,71,52,14,105,94,0,78,114,10,0,81,90,0,12,59,66,0,46,54,37,63,103,43,0,12,86,40,18,0,50,28,94,24,0,70,47,0,0,43,39,122,28,159,57,52,87,27,0,0,52,37,2,76,119,0,78,81,2,1,87,54,0,24,122,30,1,129,98,37,15,66,57,9,13,109,57,5,59,57,186,133,84,40,87,83,6,12,103,77,0,76,105,4,14,53,15,12,48,28,3,27,26,0,45,3,0,3,42,0,0,26,24,0,8,122,0,11,6,69,52,2,73,83,64,109,61,25,53,105,44,55,62,53,1,2,6,0,2,0,0,1,4,25,0,1,28,25,0,26,132,55,1,60,78,18,169,56,114,38,126,4,128,68,51,16,92,111,0,67,125,8,0,79,78,0,22,60,76,1,82,50,39,58,97,43,0,14,84,40,24,0,50,28,96,25,0,74,48,0,0,49,45,108,22,143,46,55,89,24,0,0,56,37,2,58,112,0,46,92,4,1,100,87,0,30,137,22,3,113,103,42,9,51,82,2,18,118,59,6,76,58,192,100,92,32,85,89,4,16,125,92,3,81,109,7,11,53,9,15,30,21,3,42,24,0,48,2,0,7,44,0,0,43,19,0,9,129,0,11,5,70,53,3,75,74,64,105,65,19,50,108,48,53,64,47,1,1,5,0,0,0,0,0,1,24,0,0,26,23,0,25,135,53,0,61,67,13,183,51,102,43,114,4,131,71,54,20,106,89,0,74,115,8,0,88,83,0,12,59,72,0,42,51,38,70,98,41,0,14,81,44,22,0,46,27,93,21,0,71,49,0,0,49,51,118,27,156,52,52,83,24,0,0,57,36,1,76,117,0,61,83,1,1,99,65,0,24,145,30,0,137,89,28,19,49,71,2,13,127,46,6,91,48,191,93,82,42,98,86,4,14,112,78,0,76,105,3,12,43,14,18,48,29,2,35,25,0,55,4,0,5,40,0,0,30,20,0,6,127,0,10,5,70,51,3,71,78,73,106,65,23,53,104,47,55,60,46,1,1,6,0,2,0,0,0,2,26,0,0,28,25,0,25,137,59,0,62,72,15,159,56,116,43,123,5,117,67,52,18,82,114,0,69,130,12,0,80,79,0,18,62,74,2,53,56,39,62,98,45,0,14,92,43,22,1,53,27,96,27,0,74,49,0,0,44,38,108,20,144,40,57,86,27,0,0,61,38,2,48,115,0,54,81,4,1,102,83,0,31,126,26,0,122,111,36,20,46,86,0,25,126,52,6,78,52,185

Foldseek 3Di:
DPPVVLVVLLVLLVLLLVLLVVLLVLLVVLQVLLVCAQWDCDVDPDTHGHWQQCQVSLVVNLVSLVVSLVSLVVRDDDPLLVVLSVQLNVLSVVLSVLLVVVCVQRVDRRRGNVLSCLNRPLVDPNVRRRSVSSVSSNVSSVVSSVSSVVSNVVSVCVVVDD/DPCVVLVVLLVLLVQQLVLLVVLLVLLVVLLVLLVCAQFDDDPDPDTHGHWQQCQVSLVVNLVSLVVSLVSLVPRDDPCLCVPLSVQLNVLSVVLNVLLVVVCVQRVDRRRGSVLSCLNRVLVDPRVRRRSVSSVSSSVSSVVSSVSSVVSNVVSVVVVVHD/DDCPVLVVLLVLLVQLLVLLVVLLVLLVVLQVLLVCAQWDPDPDPDTHGHWQQCQVSLVVNLVSLVVSLVSLVVRDDPPQCVVLSVQLNVLSVVLNVLQVVVCVQRVDRRRGSVLSCLNRPLPDPRVNRRSVSSVSSNVSSVVSSVSSVVSNVVSVCCVVHD/DPCPVLVVLLVLLVVLLVLLVVLLVLLVVLLVLLLCQQFAPDPDDDTHGHWQQCQVSLVVNLVSLVVSLVSLVPRDDPCQCVPLSVQLNVLSVVLNVLQVVVCVQRVDRRRGSVLSCLNRNLVDPHVRRRSVSSVSSNVSSVVSSVSSVVSSVVSVVVVVHD

InterPro domains:
  IPR001800 Lipoprotein, OspC-type [PF01441] (5-164)
  IPR036437 Outer surface protein C-like superfamily [G3DSA:1.20.120.240] (2-165)
  IPR036437 Outer surface protein C-like superfamily [SSF63515] (4-165)

Secondary structure (DSSP, 8-state):
--HHHHHHHHHHHHHHHHHHHHHHHHHHHHHHHHTTTTEE--SSSS-EE--S--HHHHHHHHHHHHHHHHHHTTSPP-STTHHHHHHHHHHHHHHHHHHHHTHHHHSSTT--HHHHHHHH-TT-S--TTTHHHHHHHHHHHHHHHHHHHHHHHHHHHTTT--/--HHHHHHHHHHHHHHHHHHHHHHHHHHHHHHHHTTTTEE--SSSS-EE--S--HHHHHHHHHHHHHHHHHHHH---SSSSHHHHHHHHHHHHHHHHHHHHTHHHHSSTT--HHHHHHHH-TT-S--TTTHHHHHHHHHHHHHHHHHHHHHHHHHHHTTS--/--HHHHHHHHHHHHHHHHHHHHHHHHHHHHHHHHTTTTEE--SSSSPEE--S--HHHHHHHHHHHHHHHHHHHT----SSSHHHHHHHHHHHHHHHHHHHHTHHHHSSTT--HHHHHHHH-TT-S--TTTHHHHHHHHHHHHHHHHHHHHHHHHHHHGGG--/--HHHHHHHHHHHHHHHHHHHHHHHHHHHHHHHHTTTTEE--SSSSPEE--S--HHHHHHHHHHHHHHHHHHHH---SSTTHHHHHHHHHHHHHHHHHHHHTHHHHSSTT--HHHHHHHH-TT-S--TTTHHHHHHHHHHHHHHHHHHHHHHHHHHTTTT--